Protein AF-A0A4Q3F122-F1 (afdb_monomer)

Sequence (367 aa):
MQFKNLLKSFLFAVFYFLLAPAWAQNKVITGKVTDSKDGSPLPGVSVLIKGSATGTNTNAAGSYSISVPAATTTLTFTFIGYDRQDIDITGKTTVNVGLTANSTTLNEVQVVCTVVSTDKQYDPDIVAMIGTSAALAVSGIPFTGPIGAARVAYTAAEGYILNPSFAQLATSELDMVVAGTKDAVLMVESEAKELPEDTMLGAVLYAHQEMQAVVQAVAELARDAGKPRWEWSAPAENIALKDALVKGFADSISMAYRITDKAKRYDRLGELRGEAVAELATETSGFSADDVKAAFGTLEYRLVRANIVAGQPRIDGRDNKTVRPIQVEVGVLGKAHGSALFTRGETQALVVATLGNARDAQIIDFL

pLDDT: mean 90.27, std 12.26, range [41.66, 98.88]

Foldseek 3Di:
DPPVVVVVVVVVVVVVVVPPPPPQPWAKAKEAEAAQPPRQGDWFKWKAQVPDPATDTAHPRRIDMHIGGLPGQWIWTDDPQWDIDIDGQVVHRYDYYHTYGHQPDDDDDDDDDDCPDDPLFADCVQVSLLVRLLCVLQAQEPDPANKHKWWWFADPVPGIDIRGTPVRNVPTQKTKMWMDGLVDTDDIDMDGNPDDPVSVVVNRVVGSVVRVVSRVVSNVSSVVRHDHHDPHDDDDPPVVLLVVCCVPPLVVLLVLLLPQDPVSSVVSLVVSLVVQLVVQCDPVNVDHSVNSNVSSVVSNVVSQVVCLVVQHAHSNRHHPPDWADWDKDWPPDVPAPIWIWIDGPPDIDIDTDHDDPPVPDDDDDDD

Mean predicted aligned error: 13.68 Å

Nearest PDB structures (foldseek):
  3gcm-assembly1_A  TM=9.239E-01  e=3.976E-27  Escherichia coli O139:H28 str. E24377A
  4nbq-assembly1_B  TM=9.119E-01  e=1.636E-25  Coxiella burnetii RSA 493
  3h1c-assembly1_C  TM=9.207E-01  e=1.636E-25  Escherichia coli
  3cdi-assembly1_A  TM=8.628E-01  e=1.636E-25  Escherichia coli
  7ogk-assembly1_B  TM=9.133E-01  e=1.680E-23  Escherichia coli K-12

Radius of gyration: 33.41 Å; Cα contacts (8 Å, |Δi|>4): 535; chains: 1; bounding box: 103×65×82 Å

Solvent-accessible surface area (backbone atoms only — not comparable to full-atom values): 21214 Å² total; per-residue (Å²): 129,68,68,69,55,53,55,50,52,49,52,51,53,54,57,57,65,73,59,65,77,76,76,72,56,64,42,63,40,33,34,41,33,21,38,59,87,80,63,48,56,38,52,62,32,37,40,25,39,66,96,51,92,57,63,40,54,19,38,87,74,3,38,38,67,44,80,38,53,61,85,59,42,43,38,32,38,42,41,95,58,33,48,73,44,78,43,81,40,69,97,50,51,69,55,72,43,62,42,46,76,39,72,84,65,83,77,87,82,86,86,87,84,78,89,87,76,80,89,73,45,58,75,62,63,49,57,48,49,38,50,48,27,38,52,50,51,27,60,14,57,99,66,95,62,43,38,20,43,29,36,35,26,28,39,96,88,76,42,77,37,76,63,51,35,58,75,54,46,75,72,33,46,26,48,32,43,35,31,21,45,91,89,44,82,75,49,77,50,73,51,63,73,82,67,55,68,70,59,53,52,48,49,53,51,49,32,58,58,62,18,41,63,48,25,50,52,39,49,52,47,25,73,78,68,35,45,75,66,60,96,75,67,82,81,78,80,59,58,69,60,51,51,51,46,49,74,75,38,45,67,61,53,58,55,37,47,64,42,55,54,65,68,64,25,50,53,50,51,48,50,52,51,50,51,49,27,69,72,48,38,32,87,87,71,68,41,50,54,64,59,46,52,53,51,48,53,52,48,53,53,51,52,56,50,51,37,50,75,72,69,43,62,40,52,71,63,40,61,99,80,63,77,63,63,73,48,81,46,68,63,80,44,95,82,54,80,37,29,34,42,43,31,49,57,95,47,71,46,83,47,73,46,78,88,71,58,85,88,65,57,84,85,76,91,75,127

Secondary structure (DSSP, 8-state):
--HHHHHHHHHHHHHHHT-------EEEEEEEEEETTT--B-TT-EEEETTSS-EEE--TTSEEEEEEETT--EEEEE-TTB--EEEE-TT-SB--EEEPB---SPPP-----------SSS-SHHHHHHHHHHHHHHH-SS-----EEEEEEEETTTEEEES--HHHHHT-SEEEEEEE-SS-EEEEEEEESS--HHHHHHHHHHHHHHTHHHHHHHHHHHHHHPPPPP---PPPP-HHHHHHHHHHHHHHHHHHTT--SHHHHHHHHHHHHHHHHHHHS-TTT---HHHHHHHHHHHHHHHHHHHHHTTPPPTTS--SSPPPPEEEEE--STTSSEEEEEEETTEEEEEEE----GGGS------

Structure (mmCIF, N/CA/C/O backbone):
data_AF-A0A4Q3F122-F1
#
_entry.id   AF-A0A4Q3F122-F1
#
loop_
_atom_site.group_PDB
_atom_site.id
_atom_site.type_symbol
_atom_site.label_atom_id
_atom_site.label_alt_id
_atom_site.label_comp_id
_atom_site.label_asym_id
_atom_site.label_entity_id
_atom_site.label_seq_id
_atom_site.pdbx_PDB_ins_code
_atom_site.Cartn_x
_atom_site.Cartn_y
_atom_site.Cartn_z
_atom_site.occupancy
_atom_site.B_iso_or_equiv
_atom_site.auth_seq_id
_atom_site.auth_comp_id
_atom_site.auth_asym_id
_atom_site.auth_atom_id
_atom_site.pdbx_PDB_model_num
ATOM 1 N N . MET A 1 1 ? 76.704 39.357 -30.225 1.00 55.28 1 MET A N 1
ATOM 2 C CA . MET A 1 1 ? 75.369 39.232 -29.588 1.00 55.28 1 MET A CA 1
ATOM 3 C C . MET A 1 1 ? 74.202 39.179 -30.592 1.00 55.28 1 MET A C 1
ATOM 5 O O . MET A 1 1 ? 73.142 38.706 -30.217 1.00 55.28 1 MET A O 1
ATOM 9 N N . GLN A 1 2 ? 74.376 39.566 -31.867 1.00 56.50 2 GLN A N 1
ATOM 10 C CA . GLN A 1 2 ? 73.267 39.641 -32.840 1.00 56.50 2 GLN A CA 1
ATOM 11 C C . GLN A 1 2 ? 72.902 38.327 -33.571 1.00 56.50 2 GLN A C 1
ATOM 13 O O . GLN A 1 2 ? 71.753 38.156 -33.960 1.00 56.50 2 GLN A O 1
ATOM 18 N N . PHE A 1 3 ? 73.808 37.348 -33.686 1.00 55.12 3 PHE A N 1
ATOM 19 C CA . PHE A 1 3 ? 73.535 36.113 -34.451 1.00 55.12 3 PHE A CA 1
ATOM 20 C C . PHE A 1 3 ? 72.628 35.096 -33.724 1.00 55.12 3 PHE A C 1
ATOM 22 O O . PHE A 1 3 ? 71.843 34.391 -34.353 1.00 55.12 3 PHE A O 1
ATOM 29 N N . LYS A 1 4 ? 72.671 35.048 -32.382 1.00 55.25 4 LYS A N 1
ATOM 30 C CA . LYS A 1 4 ? 71.819 34.146 -31.577 1.00 55.25 4 LYS A CA 1
ATOM 31 C C . LYS A 1 4 ? 70.344 34.570 -31.558 1.00 55.25 4 LYS A C 1
ATOM 33 O O . LYS A 1 4 ? 69.477 33.715 -31.407 1.00 55.25 4 LYS A O 1
ATOM 38 N N . ASN A 1 5 ? 70.061 35.860 -31.739 1.00 54.94 5 ASN A N 1
ATOM 39 C CA . ASN A 1 5 ? 68.689 36.372 -31.788 1.00 54.94 5 ASN A CA 1
ATOM 40 C C . ASN A 1 5 ? 68.060 36.168 -33.173 1.00 54.94 5 ASN A C 1
ATOM 42 O O . ASN A 1 5 ? 66.869 35.892 -33.257 1.00 54.94 5 ASN A O 1
ATOM 46 N N . LEU A 1 6 ? 68.866 36.193 -34.241 1.00 60.34 6 LEU A N 1
ATOM 47 C CA . LEU A 1 6 ? 68.393 35.924 -35.599 1.00 60.34 6 LEU A CA 1
ATOM 48 C C . LEU A 1 6 ? 67.986 34.452 -35.783 1.00 60.34 6 LEU A C 1
ATOM 50 O O . LEU A 1 6 ? 66.933 34.176 -36.346 1.00 60.34 6 LEU A O 1
ATOM 54 N N . LEU A 1 7 ? 68.753 33.511 -35.218 1.00 62.75 7 LEU A N 1
ATOM 55 C CA . LEU A 1 7 ? 68.420 32.081 -35.265 1.00 62.75 7 LEU A CA 1
ATOM 56 C C . LEU A 1 7 ? 67.180 31.739 -34.419 1.00 62.75 7 LEU A C 1
ATOM 58 O O . LEU A 1 7 ? 66.385 30.894 -34.817 1.00 62.75 7 LEU A O 1
ATOM 62 N N . LYS A 1 8 ? 66.968 32.429 -33.287 1.00 56.12 8 LYS A N 1
ATOM 63 C CA . LYS A 1 8 ? 65.748 32.280 -32.476 1.00 56.12 8 LYS A CA 1
ATOM 64 C C . LYS A 1 8 ? 64.515 32.854 -33.174 1.00 56.12 8 LYS A C 1
ATOM 66 O O . LYS A 1 8 ? 63.493 32.183 -33.169 1.00 56.12 8 LYS A O 1
ATOM 71 N N . SER A 1 9 ? 64.607 34.018 -33.824 1.00 58.66 9 SER A N 1
ATOM 72 C CA . SER A 1 9 ? 63.497 34.552 -34.632 1.00 58.66 9 SER A CA 1
ATOM 73 C C . SER A 1 9 ? 63.208 33.702 -35.871 1.00 58.66 9 SER A C 1
ATOM 75 O O . SER A 1 9 ? 62.048 33.564 -36.243 1.00 58.66 9 SER A O 1
ATOM 77 N N . PHE A 1 10 ? 64.226 33.080 -36.475 1.00 63.88 10 PHE A N 1
ATOM 78 C CA . PHE A 1 10 ? 64.036 32.172 -37.609 1.00 63.88 10 PHE A CA 1
ATOM 79 C C . PHE A 1 10 ? 63.395 30.843 -37.179 1.00 63.88 10 PHE A C 1
ATOM 81 O O . PHE A 1 10 ? 62.447 30.398 -37.815 1.00 63.88 10 PHE A O 1
ATOM 88 N N . LEU A 1 11 ? 63.816 30.248 -36.052 1.00 58.81 11 LEU A N 1
ATOM 89 C CA . LEU A 1 11 ? 63.141 29.066 -35.498 1.00 58.81 11 LEU A CA 1
ATOM 90 C C . LEU A 1 11 ? 61.719 29.373 -35.006 1.00 58.81 11 LEU A C 1
ATOM 92 O O . LEU A 1 11 ? 60.845 28.529 -35.161 1.00 58.81 11 LEU A O 1
ATOM 96 N N . PHE A 1 12 ? 61.457 30.566 -34.461 1.00 57.53 12 PHE A N 1
ATOM 97 C CA . PHE A 1 12 ? 60.109 30.960 -34.036 1.00 57.53 12 PHE A CA 1
ATOM 98 C C . PHE A 1 12 ? 59.183 31.208 -35.236 1.00 57.53 12 PHE A C 1
ATOM 100 O O . PHE A 1 12 ? 58.029 30.798 -35.205 1.00 57.53 12 PHE A O 1
ATOM 107 N N . ALA A 1 13 ? 59.695 31.796 -36.324 1.00 56.62 13 ALA A N 1
ATOM 108 C CA . ALA A 1 13 ? 58.948 31.974 -37.569 1.00 56.62 13 ALA A CA 1
ATOM 109 C C . ALA A 1 13 ? 58.671 30.639 -38.286 1.00 56.62 13 ALA A C 1
ATOM 111 O O . ALA A 1 13 ? 57.571 30.440 -38.793 1.00 56.62 13 ALA A O 1
ATOM 112 N N . VAL A 1 14 ? 59.620 29.693 -38.271 1.00 56.59 14 VAL A N 1
ATOM 113 C CA . VAL A 1 14 ? 59.429 28.339 -38.826 1.00 56.59 14 VAL A CA 1
ATOM 114 C C . VAL A 1 14 ? 58.466 27.506 -37.967 1.00 56.59 14 VAL A C 1
ATOM 116 O O . VAL A 1 14 ? 57.656 26.763 -38.514 1.00 56.59 14 VAL A O 1
ATOM 119 N N . PHE A 1 15 ? 58.467 27.678 -36.639 1.00 50.81 15 PHE A N 1
ATOM 120 C CA . PHE A 1 15 ? 57.496 27.028 -35.748 1.00 50.81 15 PHE A CA 1
ATOM 121 C C . PHE A 1 15 ? 56.079 27.615 -35.893 1.00 50.81 15 PHE A C 1
ATOM 123 O O . PHE A 1 15 ? 55.100 26.881 -35.793 1.00 50.81 15 PHE A O 1
ATOM 130 N N . TYR A 1 16 ? 55.955 28.911 -36.206 1.00 48.53 16 TYR A N 1
ATOM 131 C CA . TYR A 1 16 ? 54.663 29.549 -36.493 1.00 48.53 16 TYR A CA 1
ATOM 132 C C . TYR A 1 16 ? 54.104 29.164 -37.875 1.00 48.53 16 TYR A C 1
ATOM 134 O O . TYR A 1 16 ? 52.891 29.091 -38.046 1.00 48.53 16 TYR A O 1
ATOM 142 N N . PHE A 1 17 ? 54.967 28.857 -38.853 1.00 48.25 17 PHE A N 1
ATOM 143 C CA . PHE A 1 17 ? 54.547 28.418 -40.193 1.00 48.25 17 PHE A CA 1
ATOM 144 C C . PHE A 1 17 ? 54.195 26.921 -40.286 1.00 48.25 17 PHE A C 1
ATOM 146 O O . PHE A 1 17 ? 53.544 26.507 -41.241 1.00 48.25 17 PHE A O 1
ATOM 153 N N . LEU A 1 18 ? 54.575 26.111 -39.289 1.00 41.66 18 LEU A N 1
ATOM 154 C CA . LEU A 1 18 ? 54.170 24.701 -39.159 1.00 41.66 18 LEU A CA 1
ATOM 155 C C . LEU A 1 18 ? 52.832 24.513 -38.419 1.00 41.66 18 LEU A C 1
ATOM 157 O O . LEU A 1 18 ? 52.328 23.396 -38.340 1.00 41.66 18 LEU A O 1
ATOM 161 N N . LEU A 1 19 ? 52.232 25.601 -37.926 1.00 43.94 19 LEU A N 1
ATOM 162 C CA . LEU A 1 19 ? 50.901 25.644 -37.313 1.00 43.94 19 LEU A CA 1
ATOM 163 C C . LEU A 1 19 ? 49.905 26.370 -38.225 1.00 43.94 19 LEU A C 1
ATOM 165 O O . LEU A 1 19 ? 49.120 27.203 -37.775 1.00 43.94 19 LEU A O 1
ATOM 169 N N . ALA A 1 20 ? 4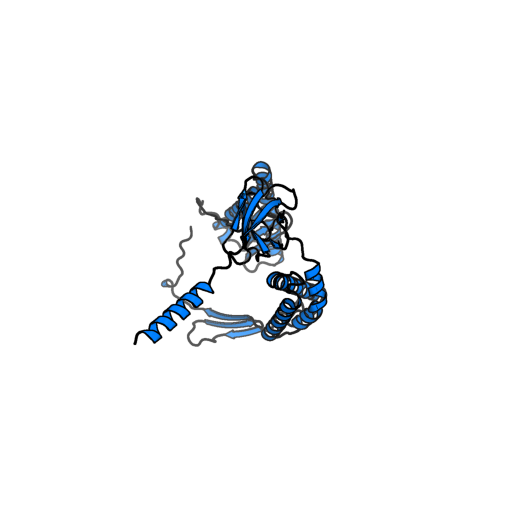9.914 26.055 -39.522 1.00 46.72 20 ALA A N 1
ATOM 170 C CA . ALA A 1 20 ? 48.744 26.349 -40.337 1.00 46.72 20 ALA A CA 1
ATOM 171 C C . ALA A 1 20 ? 47.559 25.599 -39.701 1.00 46.72 20 ALA A C 1
ATOM 173 O O . ALA A 1 20 ? 47.633 24.370 -39.590 1.00 46.72 20 ALA A O 1
ATOM 174 N N . PRO A 1 21 ? 46.488 26.280 -39.247 1.00 52.19 21 PRO A N 1
ATOM 175 C CA . PRO A 1 21 ? 45.287 25.575 -38.844 1.00 52.19 21 PRO A CA 1
ATOM 176 C C . PRO A 1 21 ? 44.852 24.784 -40.071 1.00 52.19 21 PRO A C 1
ATOM 178 O O . PRO A 1 21 ? 44.573 25.366 -41.121 1.00 52.19 21 PRO A O 1
ATOM 181 N N . ALA A 1 22 ? 44.869 23.454 -39.969 1.00 47.88 22 ALA A N 1
ATOM 182 C CA . ALA A 1 22 ? 44.203 22.618 -40.944 1.00 47.88 22 ALA A CA 1
ATOM 183 C C . ALA A 1 22 ? 42.782 23.167 -41.028 1.00 47.88 22 ALA A C 1
ATOM 185 O O . ALA A 1 22 ? 42.057 23.162 -40.031 1.00 47.88 22 ALA A O 1
ATOM 186 N N . TRP A 1 23 ? 42.422 23.739 -42.175 1.00 48.94 23 TRP A N 1
ATOM 187 C CA . TRP A 1 23 ? 41.052 24.143 -42.423 1.00 48.94 23 TRP A CA 1
ATOM 188 C C . TRP A 1 23 ? 40.255 22.854 -42.304 1.00 48.94 23 TRP A C 1
ATOM 190 O O . TRP A 1 23 ? 40.342 21.988 -43.174 1.00 48.94 23 TRP A O 1
ATOM 200 N N . ALA A 1 24 ? 39.573 22.671 -41.174 1.00 54.44 24 ALA A N 1
ATOM 201 C CA . ALA A 1 24 ? 38.664 21.562 -41.008 1.00 54.44 24 ALA A CA 1
ATOM 202 C C . ALA A 1 24 ? 37.611 21.762 -42.092 1.00 54.44 24 ALA A C 1
ATOM 204 O O . ALA A 1 24 ? 36.806 22.691 -42.032 1.00 54.44 24 ALA A O 1
ATOM 205 N N . GLN A 1 25 ? 37.702 20.962 -43.151 1.00 73.06 25 GLN A N 1
ATOM 206 C CA . GLN A 1 25 ? 36.731 21.009 -44.220 1.00 73.06 25 GLN A CA 1
ATOM 207 C C . GLN A 1 25 ? 35.407 20.604 -43.586 1.00 73.06 25 GLN A C 1
ATOM 209 O O . GLN A 1 25 ? 35.252 19.478 -43.119 1.00 73.06 25 GLN A O 1
ATOM 214 N N . ASN A 1 26 ? 34.483 21.549 -43.472 1.00 84.75 26 ASN A N 1
ATOM 215 C CA . ASN A 1 26 ? 33.161 21.244 -42.963 1.00 84.75 26 ASN A CA 1
ATOM 216 C C . ASN A 1 26 ? 32.353 20.601 -44.089 1.00 84.75 26 ASN A C 1
ATOM 218 O O . ASN A 1 26 ? 32.428 21.021 -45.246 1.00 84.75 26 ASN A O 1
ATOM 222 N N . LYS A 1 27 ? 31.575 19.580 -43.747 1.00 89.19 27 LYS A N 1
ATOM 223 C CA . LYS A 1 27 ? 30.544 19.011 -44.611 1.00 89.19 27 LYS A CA 1
ATOM 224 C C . LYS A 1 27 ? 29.181 19.420 -44.072 1.00 89.19 27 LYS A C 1
ATOM 226 O O . LYS A 1 27 ? 28.981 19.506 -42.862 1.00 89.19 27 LYS A O 1
ATOM 231 N N . VAL A 1 28 ? 28.243 19.676 -44.975 1.00 93.81 28 VAL A N 1
ATOM 232 C CA . VAL A 1 28 ? 26.861 19.989 -44.609 1.00 93.81 28 VAL A CA 1
ATOM 233 C C . VAL A 1 28 ? 26.041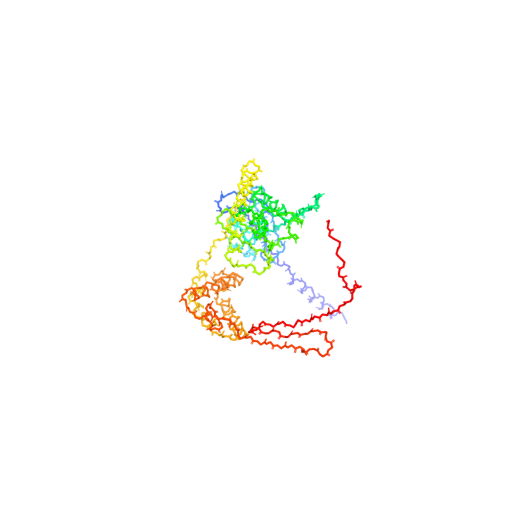 18.711 -44.699 1.00 93.81 28 VAL A C 1
ATOM 235 O O . VAL A 1 28 ? 26.072 18.031 -45.723 1.00 93.81 28 VAL A O 1
ATOM 238 N N . ILE A 1 29 ? 25.325 18.393 -43.624 1.00 95.81 29 ILE A N 1
ATOM 239 C CA . ILE A 1 29 ? 24.366 17.293 -43.563 1.00 95.81 29 ILE A CA 1
ATOM 240 C C . ILE A 1 29 ? 22.966 17.888 -43.520 1.00 95.81 29 ILE A C 1
ATOM 242 O O . ILE A 1 29 ? 22.669 18.732 -42.673 1.00 95.81 29 ILE A O 1
ATOM 246 N N . THR A 1 30 ? 22.106 17.431 -44.421 1.00 97.00 30 THR A N 1
ATOM 247 C CA . THR A 1 30 ? 20.688 17.799 -44.453 1.00 97.00 30 THR A CA 1
ATOM 248 C C . THR A 1 30 ? 19.809 16.584 -44.205 1.00 97.00 30 THR A C 1
ATOM 250 O O . THR A 1 30 ? 20.255 15.442 -44.318 1.00 97.00 30 THR A O 1
ATOM 253 N N . GLY A 1 31 ? 18.547 16.805 -43.864 1.00 96.44 31 GLY A N 1
ATOM 254 C CA . GLY A 1 31 ? 17.628 15.695 -43.669 1.00 96.44 31 GLY A CA 1
ATOM 255 C C . GLY A 1 31 ? 16.264 16.114 -43.169 1.00 96.44 31 GLY A C 1
ATOM 256 O O . GLY A 1 31 ? 16.016 17.294 -42.908 1.00 96.44 31 GLY A O 1
ATOM 257 N N . LYS A 1 32 ? 15.381 15.128 -43.038 1.00 96.88 32 LYS A N 1
ATOM 258 C CA . LYS A 1 32 ? 14.060 15.266 -42.433 1.00 96.88 32 LYS A CA 1
ATOM 259 C C . LYS A 1 32 ? 13.915 14.287 -41.273 1.00 96.88 32 LYS A C 1
ATOM 261 O O . LYS A 1 32 ? 14.288 13.123 -41.403 1.00 96.88 32 LYS A O 1
ATOM 266 N N . VAL A 1 33 ? 13.351 14.762 -40.171 1.00 96.56 33 VAL A N 1
ATOM 267 C CA . VAL A 1 33 ? 12.969 13.934 -39.031 1.00 96.56 33 VAL A CA 1
ATOM 268 C C . VAL A 1 33 ? 11.453 13.779 -39.010 1.00 96.56 33 VAL A C 1
ATOM 270 O O . VAL A 1 33 ? 10.718 14.765 -39.136 1.00 96.56 33 VAL A O 1
ATOM 273 N N . THR A 1 34 ? 10.995 12.540 -38.888 1.00 95.38 34 THR A N 1
ATOM 274 C CA . THR A 1 34 ? 9.577 12.176 -38.830 1.00 95.38 34 THR A CA 1
ATOM 275 C C . THR A 1 34 ? 9.302 11.244 -37.660 1.00 95.38 34 THR A C 1
ATOM 277 O O . THR A 1 34 ? 10.221 10.603 -37.152 1.00 95.38 34 THR A O 1
ATOM 280 N N . ASP A 1 35 ? 8.045 11.141 -37.250 1.00 90.12 35 ASP A N 1
ATOM 281 C CA . ASP A 1 35 ? 7.593 10.058 -36.380 1.00 90.12 35 ASP A CA 1
ATOM 282 C C . ASP A 1 35 ? 7.634 8.734 -37.168 1.00 90.12 35 ASP A C 1
ATOM 284 O O . ASP A 1 35 ? 7.265 8.682 -38.348 1.00 90.12 35 ASP A O 1
ATOM 288 N N . SER A 1 36 ? 8.171 7.671 -36.561 1.00 89.38 36 SER A N 1
ATOM 289 C CA . SER A 1 36 ? 8.365 6.376 -37.228 1.00 89.38 36 SER A CA 1
ATOM 290 C C . SER A 1 36 ? 7.072 5.577 -37.436 1.00 89.38 36 SER A C 1
ATOM 292 O O . SER A 1 36 ? 7.053 4.670 -38.270 1.00 89.38 36 SER A O 1
ATOM 294 N N . LYS A 1 37 ? 5.995 5.908 -36.716 1.00 77.94 37 LYS A N 1
ATOM 295 C CA . LYS A 1 37 ? 4.690 5.239 -36.754 1.00 77.94 37 LYS A CA 1
ATOM 296 C C . LYS A 1 37 ? 3.765 5.846 -37.804 1.00 77.94 37 LYS A C 1
ATOM 298 O O . LYS A 1 37 ? 3.133 5.093 -38.542 1.00 77.94 37 LYS A O 1
ATOM 303 N N . ASP A 1 38 ? 3.661 7.171 -37.867 1.00 80.88 38 ASP A N 1
ATOM 304 C CA . ASP A 1 38 ? 2.705 7.852 -38.757 1.00 80.88 38 ASP A CA 1
ATOM 305 C C . ASP A 1 38 ? 3.355 8.670 -39.889 1.00 80.88 38 ASP A C 1
ATOM 307 O O . ASP A 1 38 ? 2.667 9.116 -40.811 1.00 80.88 38 ASP A O 1
ATOM 311 N N . GLY A 1 39 ? 4.683 8.829 -39.872 1.00 86.62 39 GLY A N 1
ATOM 312 C CA . GLY A 1 39 ? 5.432 9.557 -40.898 1.00 86.62 39 GLY A CA 1
ATOM 313 C C . GLY A 1 39 ? 5.248 11.077 -40.859 1.00 86.62 39 GLY A C 1
ATOM 314 O O . GLY A 1 39 ? 5.723 11.776 -41.766 1.00 86.62 39 GLY A O 1
ATOM 315 N N . SER A 1 40 ? 4.576 11.611 -39.837 1.00 90.38 40 SER A N 1
ATOM 316 C CA . SER A 1 40 ? 4.386 13.047 -39.657 1.00 90.38 40 SER A CA 1
ATOM 317 C C . SER A 1 40 ? 5.728 13.758 -39.411 1.00 90.38 40 SER A C 1
ATOM 319 O O . SER A 1 40 ? 6.651 13.184 -38.828 1.00 90.38 40 SER A O 1
ATOM 321 N N . PRO A 1 41 ? 5.915 14.997 -39.910 1.00 94.12 41 PRO A N 1
ATOM 322 C CA . PRO A 1 41 ? 7.140 15.755 -39.669 1.00 94.12 41 PRO A CA 1
ATOM 323 C C . PRO A 1 41 ? 7.259 16.165 -38.198 1.00 94.12 41 PRO A C 1
ATOM 325 O O . PRO A 1 41 ? 6.299 16.674 -37.626 1.00 94.12 41 PRO A O 1
ATOM 328 N N . LEU A 1 42 ? 8.458 16.032 -37.622 1.00 90.81 42 LEU A N 1
ATOM 329 C CA . LEU A 1 42 ? 8.731 16.423 -36.237 1.00 90.81 42 LEU A CA 1
ATOM 330 C C . LEU A 1 42 ? 9.488 17.760 -36.171 1.00 90.81 42 LEU A C 1
ATOM 332 O O . LEU A 1 42 ? 10.698 17.792 -36.432 1.00 90.81 42 LEU A O 1
ATOM 336 N N . PRO A 1 43 ? 8.811 18.879 -35.846 1.00 93.62 43 PRO A N 1
ATOM 337 C CA . PRO A 1 43 ? 9.460 20.169 -35.641 1.00 93.62 43 PRO A CA 1
ATOM 338 C C . PRO A 1 43 ? 10.117 20.277 -34.259 1.00 93.62 43 PRO A C 1
ATOM 340 O O . PRO A 1 43 ? 9.574 19.804 -33.266 1.00 93.62 43 PRO A O 1
ATOM 343 N N . GLY A 1 44 ? 11.263 20.959 -34.176 1.00 91.12 44 GLY A N 1
ATOM 344 C CA . GLY A 1 44 ? 11.961 21.205 -32.909 1.00 91.12 44 GLY A CA 1
ATOM 345 C C . GLY A 1 44 ? 12.823 20.049 -32.386 1.00 91.12 44 GLY A C 1
ATOM 346 O O . GLY A 1 44 ? 13.289 20.115 -31.251 1.00 91.12 44 GLY A O 1
ATOM 347 N N . VAL A 1 45 ? 13.078 19.014 -33.191 1.00 92.75 45 VAL A N 1
ATOM 348 C CA . VAL A 1 45 ? 14.034 17.943 -32.866 1.00 92.75 45 VAL A CA 1
ATOM 349 C C . VAL A 1 45 ? 15.437 18.534 -32.797 1.00 92.75 45 VAL A C 1
ATOM 351 O O . VAL A 1 45 ? 15.873 19.192 -33.743 1.00 92.75 45 VAL A O 1
ATOM 354 N N . SER A 1 46 ? 16.155 18.263 -31.708 1.00 94.38 46 SER A N 1
ATOM 355 C CA . SER A 1 46 ? 17.545 18.679 -31.538 1.00 94.38 46 SER A CA 1
ATOM 356 C C . SER A 1 46 ? 18.484 17.712 -32.249 1.00 94.38 46 SER A C 1
ATOM 358 O O . SER A 1 46 ? 18.476 16.513 -31.965 1.00 94.38 46 SER A O 1
ATOM 360 N N . VAL A 1 47 ? 19.294 18.234 -33.172 1.00 96.44 47 VAL A N 1
ATOM 361 C CA . VAL A 1 47 ? 20.275 17.484 -33.964 1.00 96.44 47 VAL A CA 1
ATOM 362 C C . VAL A 1 47 ? 21.670 17.974 -33.597 1.00 96.44 47 VAL A C 1
ATOM 364 O O . VAL A 1 47 ? 22.073 19.073 -33.984 1.00 96.44 47 VAL A O 1
ATOM 367 N N . LEU A 1 48 ? 22.410 17.168 -32.843 1.00 93.62 48 LEU A N 1
ATOM 368 C CA . LEU A 1 48 ? 23.720 17.525 -32.298 1.00 93.62 48 LEU A CA 1
ATOM 369 C C . LEU A 1 48 ? 24.825 16.646 -32.883 1.00 93.62 48 LEU A C 1
ATOM 371 O O . LEU A 1 48 ? 24.605 15.483 -33.219 1.00 93.62 48 LEU A O 1
ATOM 375 N N . ILE A 1 49 ? 26.048 17.168 -32.936 1.00 92.38 49 ILE A N 1
ATOM 376 C CA . ILE A 1 49 ? 27.237 16.325 -33.103 1.00 92.38 49 ILE A CA 1
ATOM 377 C C . ILE A 1 49 ? 27.411 15.500 -31.821 1.00 92.38 49 ILE A C 1
ATOM 379 O O . ILE A 1 49 ? 27.436 16.065 -30.725 1.00 92.38 49 ILE A O 1
ATOM 383 N N . LYS A 1 50 ? 27.556 14.173 -31.935 1.00 87.50 50 LYS A N 1
ATOM 384 C CA . LYS A 1 50 ? 27.703 13.300 -30.760 1.00 87.50 50 LYS A CA 1
ATOM 385 C C . LYS A 1 50 ? 28.888 13.752 -29.890 1.00 87.50 50 LYS A C 1
ATOM 387 O O . LYS A 1 50 ? 30.019 13.819 -30.364 1.00 87.50 50 LYS A O 1
ATOM 392 N N . GLY A 1 51 ? 28.615 14.067 -28.621 1.00 76.75 51 GLY A N 1
ATOM 393 C CA . GLY A 1 51 ? 29.618 14.538 -27.653 1.00 76.75 51 GLY A CA 1
ATOM 394 C C . GLY A 1 51 ? 29.946 16.038 -27.709 1.00 76.75 51 GLY A C 1
ATOM 395 O O . GLY A 1 51 ? 30.874 16.469 -27.031 1.00 76.75 51 GLY A O 1
ATOM 396 N N . SER A 1 52 ? 29.207 16.840 -28.483 1.00 82.56 52 SER A N 1
ATOM 397 C CA . SER A 1 52 ? 29.379 18.296 -28.583 1.00 82.56 52 SER A CA 1
ATOM 398 C C . SER A 1 52 ? 28.062 19.041 -28.338 1.00 82.56 52 SER A C 1
ATOM 400 O O . SER A 1 52 ? 26.979 18.501 -28.541 1.00 82.56 52 SER A O 1
ATOM 402 N N . ALA A 1 53 ? 28.160 20.309 -27.930 1.00 78.44 53 ALA A N 1
ATOM 403 C CA . ALA A 1 53 ? 27.024 21.231 -27.845 1.00 78.44 53 ALA A CA 1
ATOM 404 C C . ALA A 1 53 ? 26.670 21.876 -29.202 1.00 78.44 53 ALA A C 1
ATOM 406 O O . ALA A 1 53 ? 25.684 22.601 -29.311 1.00 78.44 53 ALA A O 1
ATOM 407 N N . THR A 1 54 ? 27.478 21.651 -30.244 1.00 84.56 54 THR A N 1
ATOM 408 C CA . THR A 1 54 ? 27.218 22.169 -31.592 1.00 84.56 54 THR A CA 1
ATOM 409 C C . THR A 1 54 ? 26.099 21.378 -32.265 1.00 84.56 54 THR A C 1
ATOM 411 O O . THR A 1 54 ? 26.204 20.160 -32.432 1.00 84.56 54 THR A O 1
ATOM 414 N N . GLY A 1 55 ? 25.054 22.080 -32.703 1.00 92.06 55 GLY A N 1
ATOM 415 C CA . GLY A 1 55 ? 23.889 21.466 -33.325 1.00 92.06 55 GLY A CA 1
ATOM 416 C C . GLY A 1 55 ? 22.932 22.444 -33.992 1.00 92.06 55 GLY A C 1
ATOM 417 O O . GLY A 1 55 ? 23.202 23.640 -34.091 1.00 92.06 55 GLY A O 1
ATOM 418 N N . THR A 1 56 ? 21.809 21.911 -34.460 1.00 96.38 56 THR A N 1
ATOM 419 C CA . THR A 1 56 ? 20.691 22.647 -35.064 1.00 96.38 56 THR A CA 1
ATOM 420 C C . THR A 1 56 ? 19.367 22.029 -34.613 1.00 96.38 56 THR A C 1
ATOM 422 O O . THR A 1 56 ? 19.364 20.954 -34.015 1.00 96.38 56 THR A O 1
ATOM 425 N N . ASN A 1 57 ? 18.245 22.670 -34.942 1.00 95.19 57 ASN A N 1
ATOM 426 C CA . ASN A 1 57 ? 16.909 22.127 -34.701 1.00 95.19 57 ASN A CA 1
ATOM 427 C C . ASN A 1 57 ? 16.137 21.959 -36.016 1.00 95.19 57 ASN A C 1
ATOM 429 O O . ASN A 1 57 ? 16.355 22.708 -36.972 1.00 95.19 57 ASN A O 1
ATOM 433 N N . THR A 1 58 ? 15.214 20.999 -36.065 1.00 96.75 58 THR A N 1
ATOM 434 C CA . THR A 1 58 ? 14.307 20.849 -37.212 1.00 96.75 58 THR A CA 1
ATOM 435 C C . THR A 1 58 ? 13.266 21.974 -37.273 1.00 96.75 58 THR A C 1
ATOM 437 O O . THR A 1 58 ? 12.788 22.468 -36.251 1.00 96.75 58 THR A O 1
ATOM 440 N N . ASN A 1 59 ? 12.892 22.380 -38.488 1.00 94.44 59 ASN A N 1
ATOM 441 C CA . ASN A 1 59 ? 11.856 23.387 -38.745 1.00 94.44 59 ASN A CA 1
ATOM 442 C C . ASN A 1 59 ? 10.429 22.791 -38.730 1.00 94.44 59 ASN A C 1
ATOM 444 O O . ASN A 1 59 ? 10.251 21.600 -38.497 1.00 94.44 59 ASN A O 1
ATOM 448 N N . ALA A 1 60 ? 9.409 23.602 -39.047 1.00 88.31 60 ALA A N 1
ATOM 449 C CA . ALA A 1 60 ? 7.996 23.188 -39.107 1.00 88.31 60 ALA A CA 1
ATOM 450 C C . ALA A 1 60 ? 7.710 21.989 -40.039 1.00 88.31 60 ALA A C 1
ATOM 452 O O . ALA A 1 60 ? 6.749 21.257 -39.830 1.00 88.31 60 ALA A O 1
ATOM 453 N N . ALA A 1 61 ? 8.545 21.770 -41.058 1.00 91.25 61 ALA A N 1
ATOM 454 C CA . ALA A 1 61 ? 8.439 20.638 -41.976 1.00 91.25 61 ALA A CA 1
ATOM 455 C C . ALA A 1 61 ? 9.286 19.428 -41.532 1.00 91.25 61 ALA A C 1
ATOM 457 O O . ALA A 1 61 ? 9.426 18.474 -42.294 1.00 91.25 61 ALA A O 1
ATOM 458 N N . GLY A 1 62 ? 9.877 19.456 -40.334 1.00 93.62 62 GLY A N 1
ATOM 459 C CA . GLY A 1 62 ? 10.787 18.427 -39.828 1.00 93.62 62 GLY A CA 1
ATOM 460 C C . GLY A 1 62 ? 12.170 18.445 -40.484 1.00 93.62 62 GLY A C 1
ATOM 461 O O . GLY A 1 62 ? 12.962 17.536 -40.261 1.00 93.62 62 GLY A O 1
ATOM 462 N N . SER A 1 63 ? 12.490 19.445 -41.309 1.00 97.25 63 SER A N 1
ATOM 463 C CA . SER A 1 63 ? 13.768 19.514 -42.026 1.00 97.25 63 SER A CA 1
ATOM 464 C C . SER A 1 63 ? 14.860 20.175 -41.188 1.00 97.25 63 SER A C 1
ATOM 466 O O . SER A 1 63 ? 14.595 21.156 -40.494 1.00 97.25 63 SER A O 1
ATOM 468 N N . TYR A 1 64 ? 16.096 19.688 -41.307 1.00 97.12 64 TYR A N 1
ATOM 469 C CA . TYR A 1 64 ? 17.280 20.275 -40.678 1.00 97.12 64 TYR A CA 1
ATOM 470 C C . TYR A 1 64 ? 18.449 20.418 -41.665 1.00 97.12 64 TYR A C 1
ATOM 472 O O . TYR A 1 64 ? 18.524 19.736 -42.691 1.00 97.12 64 TYR A O 1
ATOM 480 N N . SER A 1 65 ? 19.377 21.315 -41.329 1.00 96.56 65 SER A N 1
ATOM 481 C CA . SER A 1 65 ? 20.667 21.481 -42.001 1.00 96.56 65 SER A CA 1
ATOM 482 C C . SER A 1 65 ? 21.723 21.832 -40.959 1.00 96.56 65 SER A C 1
ATOM 484 O O . SER A 1 65 ? 21.540 22.774 -40.184 1.00 96.56 65 SER A O 1
ATOM 486 N N . ILE A 1 66 ? 22.803 21.055 -40.910 1.00 94.56 66 ILE A N 1
ATOM 487 C CA . ILE A 1 66 ? 23.894 21.221 -39.949 1.00 94.56 66 ILE A CA 1
ATOM 488 C C . ILE A 1 66 ? 25.245 21.144 -40.659 1.00 94.56 66 ILE A C 1
ATOM 490 O O . ILE A 1 66 ? 25.500 20.240 -41.453 1.00 94.56 66 ILE A O 1
ATOM 494 N N . SER A 1 67 ? 26.121 22.102 -40.361 1.00 93.62 67 SER A N 1
ATOM 495 C CA . SER A 1 67 ? 27.516 22.094 -40.801 1.00 93.62 67 SER A CA 1
ATOM 496 C C . SER A 1 67 ? 28.367 21.422 -39.729 1.00 93.62 67 SER A C 1
ATOM 498 O O . SER A 1 67 ? 28.377 21.868 -38.582 1.00 93.62 67 SER A O 1
ATOM 500 N N . VAL A 1 68 ? 29.047 20.336 -40.088 1.00 91.50 68 VAL A N 1
ATOM 501 C CA . VAL A 1 68 ? 29.866 19.537 -39.169 1.00 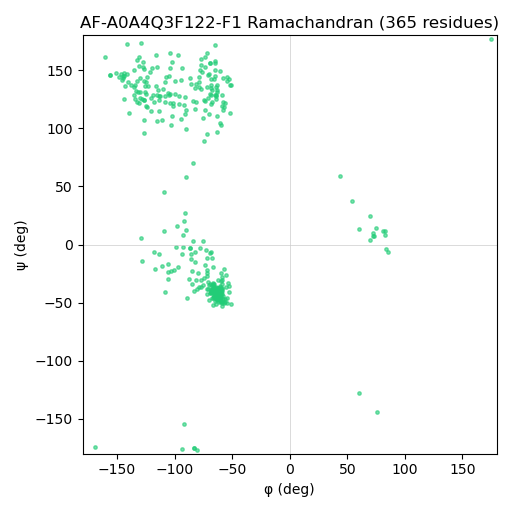91.50 68 VAL A CA 1
ATOM 502 C C . VAL A 1 68 ? 31.280 19.365 -39.725 1.00 91.50 68 VAL A C 1
ATOM 504 O O . VAL A 1 68 ? 31.446 19.332 -40.947 1.00 91.50 68 VAL A O 1
ATOM 507 N N . PRO A 1 69 ? 32.312 19.215 -38.880 1.00 91.31 69 PRO A N 1
ATOM 508 C CA . PRO A 1 69 ? 33.644 18.835 -39.344 1.00 91.31 69 PRO A CA 1
ATOM 509 C C . PRO A 1 69 ? 33.606 17.562 -40.209 1.00 91.31 69 PRO A C 1
ATOM 511 O O . PRO A 1 69 ? 32.858 16.630 -39.911 1.00 91.31 69 PRO A O 1
ATOM 514 N N . ALA A 1 70 ? 34.425 17.471 -41.266 1.00 85.62 70 ALA A N 1
ATOM 515 C CA . ALA A 1 70 ? 34.446 16.298 -42.157 1.00 85.62 70 ALA A CA 1
ATOM 516 C C . ALA A 1 70 ? 34.656 14.969 -41.410 1.00 85.62 70 ALA A C 1
ATOM 518 O O . ALA A 1 70 ? 34.083 13.951 -41.804 1.00 85.62 70 ALA A O 1
ATOM 519 N N . ALA A 1 71 ? 35.424 15.003 -40.316 1.00 86.12 71 ALA A N 1
ATOM 520 C CA . ALA A 1 71 ? 35.712 13.858 -39.457 1.00 86.12 71 ALA A CA 1
ATOM 521 C C . ALA A 1 71 ? 34.521 13.399 -38.592 1.00 86.12 71 ALA A C 1
ATOM 523 O O . ALA A 1 71 ? 34.590 12.331 -37.994 1.00 86.12 71 ALA A O 1
ATOM 524 N N . THR A 1 72 ? 33.432 14.170 -38.502 1.00 87.81 72 THR A N 1
ATOM 525 C CA . THR A 1 72 ? 32.248 13.768 -37.736 1.00 87.81 72 THR A CA 1
ATOM 526 C C . THR A 1 72 ? 31.567 12.572 -38.394 1.00 87.81 72 THR A C 1
ATOM 528 O O . THR A 1 72 ? 31.147 12.633 -39.555 1.00 87.81 72 THR A O 1
ATOM 531 N N . THR A 1 73 ? 31.423 11.496 -37.627 1.00 91.56 73 THR A N 1
ATOM 532 C CA . THR A 1 73 ? 30.793 10.243 -38.055 1.00 91.56 73 THR A CA 1
ATOM 533 C C . THR A 1 73 ? 29.381 10.077 -37.513 1.00 91.56 73 THR A C 1
ATOM 535 O O . THR A 1 73 ? 28.594 9.387 -38.139 1.00 91.56 73 THR A O 1
ATOM 538 N N . THR A 1 74 ? 28.999 10.736 -36.416 1.00 93.06 74 THR A N 1
ATOM 539 C CA . THR A 1 74 ? 27.699 10.483 -35.769 1.00 93.06 74 THR A CA 1
ATOM 540 C C . THR A 1 74 ? 26.974 11.767 -35.383 1.00 93.06 74 THR A C 1
ATOM 542 O O . THR A 1 74 ? 27.568 12.681 -34.801 1.00 93.06 74 THR A O 1
ATOM 545 N N . LEU A 1 75 ? 25.671 11.803 -35.666 1.00 95.19 75 LEU A N 1
ATOM 546 C CA . LEU A 1 75 ? 24.738 12.805 -35.153 1.00 95.19 75 LEU A CA 1
ATOM 547 C C . LEU A 1 75 ? 23.801 12.175 -34.122 1.00 95.19 75 LEU A C 1
ATOM 549 O O . LEU A 1 75 ? 23.325 11.063 -34.322 1.00 95.19 75 LEU A O 1
ATOM 553 N N . THR A 1 76 ? 23.518 12.903 -33.049 1.00 93.00 76 THR A N 1
ATOM 554 C CA . THR A 1 76 ? 22.516 12.552 -32.042 1.00 93.00 76 THR A CA 1
ATOM 555 C C . THR A 1 76 ? 21.238 13.343 -32.307 1.00 93.00 76 THR A C 1
ATOM 557 O O . THR A 1 76 ? 21.278 14.571 -32.386 1.00 93.00 76 THR A O 1
ATOM 560 N N . PHE A 1 77 ? 20.107 12.648 -32.354 1.00 95.06 77 PHE A N 1
ATOM 561 C CA . PHE A 1 77 ? 18.767 13.211 -32.467 1.00 95.06 77 PHE A CA 1
ATOM 562 C C . PHE A 1 77 ? 18.041 13.041 -31.134 1.00 95.06 77 PHE A C 1
ATOM 564 O O . PHE A 1 77 ? 17.923 11.924 -30.630 1.00 95.06 77 PHE A O 1
ATOM 571 N N . THR A 1 78 ? 17.576 14.148 -30.554 1.00 86.19 78 THR A N 1
ATOM 572 C CA . THR A 1 78 ? 16.822 14.149 -29.292 1.00 86.19 78 THR A CA 1
ATOM 573 C C . THR A 1 78 ? 15.549 14.960 -29.450 1.00 86.19 78 THR A C 1
ATOM 575 O O . THR A 1 78 ? 15.586 16.105 -29.906 1.00 86.19 78 THR A O 1
ATOM 578 N N . PHE A 1 79 ? 14.426 14.388 -29.033 1.00 88.56 79 PHE A N 1
ATOM 579 C CA . PHE A 1 79 ? 13.149 15.079 -28.978 1.00 88.56 79 PHE A CA 1
ATOM 580 C C . PHE A 1 79 ? 12.352 14.585 -27.774 1.00 88.56 79 PHE A C 1
ATOM 582 O O . PHE A 1 79 ? 12.445 13.418 -27.397 1.00 88.56 79 PHE A O 1
ATOM 589 N N . ILE A 1 80 ? 11.618 15.488 -27.126 1.00 75.12 80 ILE A N 1
ATOM 590 C CA . ILE A 1 80 ? 10.858 15.151 -25.919 1.00 75.12 80 ILE A CA 1
ATOM 591 C C . ILE A 1 80 ? 9.783 14.122 -26.285 1.00 75.12 80 ILE A C 1
ATOM 593 O O . ILE A 1 80 ? 9.027 14.340 -27.227 1.00 75.12 80 ILE A O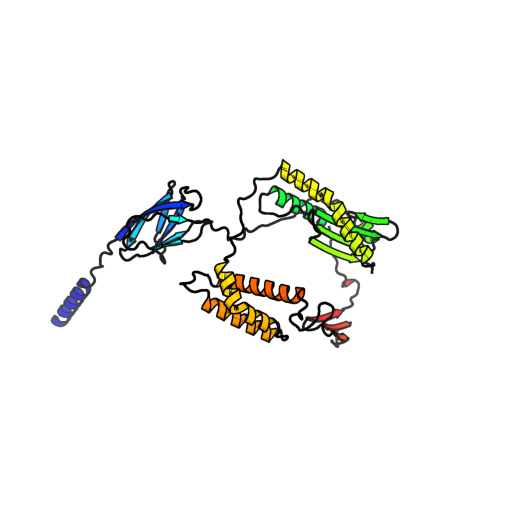 1
ATOM 597 N N . GLY A 1 81 ? 9.725 13.018 -25.536 1.00 67.56 81 GLY A N 1
ATOM 598 C CA . GLY A 1 81 ? 8.787 11.916 -25.781 1.00 67.56 81 GLY A CA 1
ATOM 599 C C . GLY A 1 81 ? 9.235 10.917 -26.852 1.00 67.56 81 GLY A C 1
ATOM 600 O O . GLY A 1 81 ? 8.424 10.103 -27.278 1.00 67.56 81 GLY A O 1
ATOM 601 N N . TYR A 1 82 ? 10.496 10.961 -27.297 1.00 83.50 82 TYR A N 1
ATOM 602 C CA . TYR A 1 82 ? 11.064 10.053 -28.300 1.00 83.50 82 TYR A CA 1
ATOM 603 C C . TYR A 1 82 ? 12.395 9.469 -27.838 1.00 83.50 82 TYR A C 1
ATOM 605 O O . TYR A 1 82 ? 13.123 10.080 -27.053 1.00 83.50 82 TYR A O 1
ATOM 613 N N . ASP A 1 83 ? 12.725 8.289 -28.354 1.00 82.00 83 ASP A N 1
ATOM 614 C CA . ASP A 1 83 ? 14.017 7.666 -28.114 1.00 82.00 83 ASP A CA 1
ATOM 615 C C . ASP A 1 83 ? 15.124 8.536 -28.692 1.00 82.00 83 ASP A C 1
ATOM 617 O O . ASP A 1 83 ? 15.076 8.977 -29.846 1.00 82.00 83 ASP A O 1
ATOM 621 N N . ARG A 1 84 ? 16.164 8.752 -27.888 1.00 87.50 84 ARG A N 1
ATOM 622 C CA . ARG A 1 84 ? 17.401 9.341 -28.384 1.00 87.50 84 ARG A CA 1
ATOM 623 C C . ARG A 1 84 ? 18.016 8.381 -29.399 1.00 87.50 84 ARG A C 1
ATOM 625 O O . ARG A 1 84 ? 18.307 7.236 -29.065 1.00 87.50 84 ARG A O 1
ATOM 632 N N . GLN A 1 85 ? 18.280 8.870 -30.606 1.00 90.00 85 GLN A N 1
ATOM 633 C CA . GLN A 1 85 ? 18.902 8.075 -31.664 1.00 90.00 85 GLN A CA 1
ATOM 634 C C . GLN A 1 85 ? 20.243 8.672 -32.082 1.00 90.00 85 GLN A C 1
ATOM 636 O O . GLN A 1 85 ? 20.341 9.853 -32.411 1.00 90.00 85 GLN A O 1
ATOM 641 N N . ASP A 1 86 ? 21.275 7.834 -32.107 1.00 93.00 86 ASP A N 1
ATOM 642 C CA . ASP A 1 86 ? 22.585 8.173 -32.652 1.00 93.00 86 ASP A CA 1
ATOM 643 C C . ASP A 1 86 ? 22.718 7.554 -34.050 1.00 93.00 86 ASP A C 1
ATOM 645 O O . ASP A 1 86 ? 22.657 6.336 -34.206 1.00 93.00 86 ASP A O 1
ATOM 649 N N . ILE A 1 87 ? 22.904 8.388 -35.074 1.00 93.00 87 ILE A N 1
ATOM 650 C CA . ILE A 1 87 ? 22.912 7.968 -36.480 1.00 93.00 87 ILE A CA 1
ATOM 651 C C . ILE A 1 87 ? 24.284 8.197 -37.107 1.00 93.00 87 ILE A C 1
ATOM 653 O O . ILE A 1 87 ? 24.826 9.306 -37.066 1.00 93.00 87 ILE A O 1
ATOM 657 N N . ASP A 1 88 ? 24.820 7.152 -37.740 1.00 92.38 88 ASP A N 1
ATOM 658 C CA . ASP A 1 88 ? 26.046 7.228 -38.532 1.00 92.38 88 ASP A CA 1
ATOM 659 C C . ASP A 1 88 ? 25.820 7.955 -39.872 1.00 92.38 88 ASP A C 1
ATOM 661 O O . ASP A 1 88 ? 24.985 7.576 -40.710 1.00 92.38 88 ASP A O 1
ATOM 665 N N . ILE A 1 89 ? 26.617 9.004 -40.068 1.00 92.94 89 ILE A N 1
ATOM 666 C CA . ILE A 1 89 ? 26.633 9.905 -41.221 1.00 92.94 89 ILE A CA 1
ATOM 667 C C . ILE A 1 89 ? 27.878 9.711 -42.103 1.00 92.94 89 ILE A C 1
ATOM 669 O O . ILE A 1 89 ? 28.164 10.542 -42.972 1.00 92.94 89 ILE A O 1
ATOM 673 N N . THR A 1 90 ? 28.656 8.648 -41.887 1.00 89.56 90 THR A N 1
ATOM 674 C CA . THR A 1 90 ? 29.856 8.354 -42.680 1.00 89.56 90 THR A CA 1
ATOM 675 C C . THR A 1 90 ? 29.504 8.211 -44.163 1.00 89.56 90 THR A C 1
ATOM 677 O O . THR A 1 90 ? 28.644 7.424 -44.548 1.00 89.56 90 THR A O 1
ATOM 680 N N . GLY A 1 91 ? 30.141 9.029 -45.008 1.00 84.88 91 GLY A N 1
ATOM 681 C CA . GLY A 1 91 ? 29.907 9.048 -46.457 1.00 84.88 91 GLY A CA 1
ATOM 682 C C . GLY A 1 91 ? 28.548 9.600 -46.914 1.00 84.88 91 GLY A C 1
ATOM 683 O O . GLY A 1 91 ? 28.274 9.579 -48.111 1.00 84.88 91 GLY A O 1
ATOM 684 N N . LYS A 1 92 ? 27.700 10.105 -46.008 1.00 88.38 92 LYS A N 1
ATOM 685 C CA . LYS A 1 92 ? 26.356 10.614 -46.333 1.00 88.38 92 LYS A CA 1
ATOM 686 C C . LYS A 1 92 ? 26.323 12.142 -46.302 1.00 88.38 92 LYS A C 1
ATOM 688 O O . LYS A 1 92 ? 26.970 12.759 -45.462 1.00 88.38 92 LYS A O 1
ATOM 693 N N . THR A 1 93 ? 25.538 12.745 -47.192 1.00 89.31 93 THR A N 1
ATOM 694 C CA . THR A 1 93 ? 25.221 14.191 -47.210 1.00 89.31 93 THR A CA 1
ATOM 695 C C . THR A 1 93 ? 23.759 14.475 -46.862 1.00 89.31 93 THR A C 1
ATOM 697 O O . THR A 1 93 ? 23.426 15.585 -46.449 1.00 89.31 93 THR A O 1
ATOM 700 N N . THR A 1 94 ? 22.894 13.461 -46.964 1.00 94.31 94 THR A N 1
ATOM 701 C CA . THR A 1 94 ? 21.482 13.532 -46.581 1.00 94.31 94 THR A CA 1
ATOM 702 C C . THR A 1 94 ? 21.102 12.331 -45.722 1.00 94.31 94 THR A C 1
ATOM 704 O O . THR A 1 94 ? 21.416 11.195 -46.080 1.00 94.31 94 THR A O 1
ATOM 707 N N . VAL A 1 95 ? 20.438 12.576 -44.590 1.00 95.50 95 VAL A N 1
ATOM 708 C CA . VAL A 1 95 ? 20.037 11.547 -43.620 1.00 95.50 95 VAL A CA 1
ATOM 709 C C . VAL A 1 95 ? 18.632 11.842 -43.103 1.00 95.50 95 VAL A C 1
ATOM 711 O O . VAL A 1 95 ? 18.413 12.823 -42.405 1.00 95.50 95 VAL A O 1
ATOM 714 N N . ASN A 1 96 ? 17.669 10.987 -43.442 1.00 95.69 96 ASN A N 1
ATOM 715 C CA . ASN A 1 96 ? 16.322 11.059 -42.877 1.00 95.69 96 ASN A CA 1
ATOM 716 C C . ASN A 1 96 ? 16.218 10.114 -41.681 1.00 95.69 96 ASN A C 1
ATOM 718 O O . ASN A 1 96 ? 16.775 9.016 -41.722 1.00 95.69 96 ASN A O 1
ATOM 722 N N . VAL A 1 97 ? 15.511 10.539 -40.636 1.00 94.62 97 VAL A N 1
ATOM 723 C CA . VAL A 1 97 ? 15.421 9.806 -39.368 1.00 94.62 97 VAL A CA 1
ATOM 724 C C . VAL A 1 97 ? 13.962 9.674 -38.956 1.00 94.62 97 VAL A C 1
ATOM 726 O O . VAL A 1 97 ? 13.250 10.671 -38.867 1.00 94.62 97 VAL A O 1
ATOM 729 N N . GLY A 1 98 ? 13.526 8.442 -38.703 1.00 93.56 98 GLY A N 1
ATOM 730 C CA . GLY A 1 98 ? 12.253 8.160 -38.049 1.00 93.56 98 GLY A CA 1
ATOM 731 C C . GLY A 1 98 ? 12.486 7.989 -36.553 1.00 93.56 98 GLY A C 1
ATOM 732 O O . GLY A 1 98 ? 13.060 6.978 -36.148 1.00 93.56 98 GLY A O 1
ATOM 733 N N . LEU A 1 99 ? 12.068 8.957 -35.738 1.00 88.25 99 LEU A N 1
ATOM 734 C CA . LEU A 1 99 ? 12.142 8.817 -34.288 1.00 88.25 99 LEU A CA 1
ATOM 735 C C . LEU A 1 99 ? 10.987 7.953 -33.796 1.00 88.25 99 LEU A C 1
ATOM 737 O O . LEU A 1 99 ? 9.840 8.134 -34.199 1.00 88.25 99 LEU A O 1
ATOM 741 N N . THR A 1 100 ? 11.303 7.028 -32.898 1.00 84.12 100 THR A N 1
ATOM 742 C CA . THR A 1 100 ? 10.310 6.199 -32.216 1.00 84.12 100 THR A CA 1
ATOM 743 C C . THR A 1 100 ? 9.898 6.895 -30.933 1.00 84.12 100 THR A C 1
ATOM 745 O O . THR A 1 100 ? 10.761 7.286 -30.146 1.00 84.12 100 THR A O 1
ATOM 748 N N . ALA A 1 101 ? 8.595 7.089 -30.738 1.00 76.94 101 ALA A N 1
ATOM 749 C CA . ALA A 1 101 ? 8.074 7.648 -29.500 1.00 76.94 101 ALA A CA 1
ATOM 750 C C . ALA A 1 101 ? 8.490 6.761 -28.313 1.00 76.94 101 ALA A C 1
ATOM 752 O O . ALA A 1 101 ? 8.282 5.548 -28.326 1.00 76.94 101 ALA A O 1
ATOM 753 N N . ASN A 1 102 ? 9.076 7.377 -27.292 1.00 67.88 102 ASN A N 1
ATOM 754 C CA . ASN A 1 102 ? 9.481 6.733 -26.056 1.00 67.88 102 ASN A CA 1
ATOM 755 C C . ASN A 1 102 ? 8.444 7.076 -24.984 1.00 67.88 102 ASN A C 1
ATOM 757 O O . ASN A 1 102 ? 8.351 8.219 -24.537 1.00 67.88 102 ASN A O 1
ATOM 761 N N . SER A 1 103 ? 7.665 6.076 -24.571 1.00 54.56 103 SER A N 1
ATOM 762 C CA . SER A 1 103 ? 6.657 6.197 -23.510 1.00 54.56 103 SER A CA 1
ATOM 763 C C . SER A 1 103 ? 7.200 5.890 -22.106 1.00 54.56 103 SER A C 1
ATOM 765 O O . SER A 1 103 ? 6.423 5.735 -21.164 1.00 54.56 103 SER A O 1
ATOM 767 N N . THR A 1 104 ? 8.522 5.803 -21.937 1.00 48.12 104 THR A N 1
ATOM 768 C CA . THR A 1 104 ? 9.174 5.305 -20.710 1.00 48.12 104 THR A CA 1
ATOM 769 C C . THR A 1 104 ? 9.514 6.405 -19.700 1.00 48.12 104 THR A C 1
ATOM 771 O O . THR A 1 104 ? 10.332 6.203 -18.806 1.00 48.12 104 THR A O 1
ATOM 774 N N . THR A 1 105 ? 8.876 7.571 -19.780 1.00 52.78 105 THR A N 1
ATOM 775 C CA . THR A 1 105 ? 8.821 8.495 -18.642 1.00 52.78 105 THR A CA 1
ATOM 776 C C . THR A 1 105 ? 7.583 8.178 -17.817 1.00 52.78 105 THR A C 1
ATOM 778 O O . THR A 1 105 ? 6.457 8.328 -18.290 1.00 52.78 105 THR A O 1
ATOM 781 N N . LEU A 1 106 ? 7.786 7.732 -16.573 1.00 63.50 106 LEU A N 1
ATOM 782 C CA . LEU A 1 106 ? 6.713 7.710 -15.583 1.00 63.50 106 LEU A CA 1
ATOM 783 C C . LEU A 1 106 ? 6.181 9.137 -15.460 1.00 63.50 106 LEU A C 1
ATOM 785 O O . LEU A 1 106 ? 6.927 10.053 -15.115 1.00 63.50 106 LEU A O 1
ATOM 789 N N . ASN A 1 107 ? 4.907 9.326 -15.784 1.00 81.00 107 ASN A N 1
ATOM 790 C CA . ASN A 1 107 ? 4.275 10.624 -15.623 1.00 81.00 107 ASN A CA 1
ATOM 791 C C . ASN A 1 107 ? 4.100 10.891 -14.128 1.00 81.00 107 ASN A C 1
ATOM 793 O O . ASN A 1 107 ? 3.528 10.068 -13.412 1.00 81.00 107 ASN A O 1
ATOM 797 N N . GLU A 1 108 ? 4.596 12.032 -13.662 1.00 88.94 108 GLU A N 1
ATOM 798 C CA . GLU A 1 108 ? 4.341 12.488 -12.302 1.00 88.94 108 GLU A CA 1
ATOM 799 C C . GLU A 1 108 ? 2.856 12.841 -12.156 1.00 88.94 108 GLU A C 1
ATOM 801 O O . GLU A 1 108 ? 2.278 13.532 -12.998 1.00 88.94 108 GLU A O 1
ATOM 806 N N . VAL A 1 109 ? 2.233 12.354 -11.084 1.00 92.56 109 VAL A N 1
ATOM 807 C CA . VAL A 1 109 ? 0.844 12.661 -10.737 1.00 92.56 109 VAL A CA 1
ATOM 808 C C . VAL A 1 109 ? 0.821 13.175 -9.307 1.00 92.56 109 VAL A C 1
ATOM 810 O O . VAL A 1 109 ? 1.260 12.487 -8.388 1.00 92.56 109 VAL A O 1
ATOM 813 N N . GLN A 1 110 ? 0.270 14.372 -9.118 1.00 97.31 110 GLN A N 1
ATOM 814 C CA . GLN A 1 110 ? 0.033 14.957 -7.805 1.00 97.31 110 GLN A CA 1
ATOM 815 C C . GLN A 1 110 ? -1.473 15.067 -7.565 1.00 97.31 110 GLN A C 1
ATOM 817 O O . GLN A 1 110 ? -2.202 15.634 -8.378 1.00 97.31 110 GLN A O 1
ATOM 822 N N . VAL A 1 111 ? -1.931 14.549 -6.427 1.00 97.44 111 VAL A N 1
ATOM 823 C CA . VAL A 1 111 ? -3.303 14.723 -5.944 1.00 97.44 111 VAL A CA 1
ATOM 824 C C . VAL A 1 111 ? -3.249 15.579 -4.686 1.00 97.44 111 VAL A C 1
ATOM 826 O O . VAL A 1 111 ? -2.490 15.281 -3.766 1.00 97.44 111 VAL A O 1
ATOM 829 N N . VAL A 1 112 ? -4.043 16.648 -4.650 1.00 98.00 112 VAL A N 1
ATOM 830 C CA . VAL A 1 112 ? -4.148 17.548 -3.497 1.00 98.00 112 VAL A CA 1
ATOM 831 C C . VAL A 1 112 ? -5.594 17.557 -3.022 1.00 98.00 112 VAL A C 1
ATOM 833 O O . VAL A 1 112 ? -6.480 18.029 -3.731 1.00 98.00 112 VAL A O 1
ATOM 836 N N . CYS A 1 113 ? -5.822 17.051 -1.813 1.00 97.25 113 CYS A N 1
ATOM 837 C CA . CYS A 1 113 ? -7.115 17.109 -1.141 1.00 97.25 113 CYS A CA 1
ATOM 838 C C . CYS A 1 113 ? -7.080 18.233 -0.103 1.00 97.25 113 CYS A C 1
ATOM 840 O O . CYS A 1 113 ? -6.236 18.231 0.791 1.00 97.25 113 CYS A O 1
ATOM 842 N N . THR A 1 114 ? -7.987 19.201 -0.212 1.00 97.62 114 THR A N 1
ATOM 843 C CA . THR A 1 114 ? -8.099 20.314 0.740 1.00 97.62 114 THR A CA 1
ATOM 844 C C . THR A 1 114 ? -9.508 20.352 1.309 1.00 97.62 114 THR A C 1
ATOM 846 O O . THR A 1 114 ? -10.472 20.549 0.571 1.00 97.62 114 THR A O 1
ATOM 849 N N . VAL A 1 115 ? -9.630 20.178 2.627 1.00 96.56 115 VAL A N 1
ATOM 850 C CA . VAL A 1 115 ? -10.908 20.326 3.332 1.00 96.56 115 VAL A CA 1
ATOM 851 C C . VAL A 1 115 ? -11.216 21.815 3.452 1.00 96.56 115 VAL A C 1
ATOM 853 O O . VAL A 1 115 ? -10.548 22.539 4.184 1.00 96.56 115 VAL A O 1
ATOM 856 N N . VAL A 1 116 ? -12.212 22.280 2.700 1.00 96.56 116 VAL A N 1
ATOM 857 C CA . VAL A 1 116 ? -12.633 23.695 2.686 1.00 96.56 116 VAL A CA 1
ATOM 858 C C . VAL A 1 116 ? -13.830 23.975 3.596 1.00 96.56 116 VAL A C 1
ATOM 860 O O . VAL A 1 116 ? -14.079 25.122 3.954 1.00 96.56 116 VAL A O 1
ATOM 863 N N . SER A 1 117 ? -14.586 22.940 3.965 1.00 95.62 117 SER A N 1
ATOM 864 C CA . SER A 1 117 ? -15.728 23.016 4.875 1.00 95.62 117 SER A CA 1
ATOM 865 C C . SER A 1 117 ? -15.964 21.645 5.507 1.00 95.62 117 SER A C 1
ATOM 867 O O . SER A 1 117 ? -15.724 20.625 4.863 1.00 95.62 117 SER A O 1
ATOM 869 N N . THR A 1 118 ? -16.410 21.628 6.760 1.00 93.94 118 THR A N 1
ATOM 870 C CA . THR A 1 118 ? -16.744 20.411 7.508 1.00 93.94 118 THR A CA 1
ATOM 871 C C . THR A 1 118 ? -17.938 20.680 8.419 1.00 93.94 118 THR A C 1
ATOM 873 O O . THR A 1 118 ? -18.085 21.785 8.946 1.00 93.94 118 THR A O 1
ATOM 876 N N . ASP A 1 119 ? -18.787 19.670 8.599 1.00 92.12 119 ASP A N 1
ATOM 877 C CA . ASP A 1 119 ? -19.895 19.688 9.556 1.00 92.12 119 ASP A CA 1
ATOM 878 C C . ASP A 1 119 ? -19.480 19.236 10.967 1.00 92.12 119 ASP A C 1
ATOM 880 O O . ASP A 1 119 ? -20.298 19.287 11.888 1.00 92.12 119 ASP A O 1
ATOM 884 N N . LYS A 1 120 ? -18.212 18.824 11.128 1.00 92.50 120 LYS A N 1
ATOM 885 C CA . LYS A 1 120 ? -17.600 18.312 12.363 1.00 92.50 120 LYS A CA 1
ATOM 886 C C . LYS A 1 120 ? -18.262 17.052 12.932 1.00 92.50 120 LYS A C 1
ATOM 888 O O . LYS A 1 120 ? -18.014 16.698 14.081 1.00 92.50 120 LYS A O 1
ATOM 893 N N . GLN A 1 121 ? -19.112 16.382 12.157 1.00 95.69 121 GLN A N 1
ATOM 894 C CA . GLN A 1 121 ? -19.803 15.158 12.566 1.00 95.69 121 GLN A CA 1
ATOM 895 C C . GLN A 1 121 ? -19.212 13.919 11.903 1.00 95.69 121 GLN A C 1
ATOM 897 O O . GLN A 1 121 ? -19.237 12.849 12.513 1.00 95.69 121 GLN A O 1
ATOM 902 N N . TYR A 1 122 ? -18.669 14.066 10.694 1.00 95.12 122 TYR A N 1
ATOM 903 C CA . TYR A 1 122 ? -18.081 12.975 9.923 1.00 95.12 122 TYR A CA 1
ATOM 904 C C . TYR A 1 122 ? -16.620 13.256 9.586 1.00 95.12 122 TYR A C 1
ATOM 906 O O . TYR A 1 122 ? -16.208 14.403 9.386 1.00 95.12 122 TYR A O 1
ATOM 914 N N . ASP A 1 123 ? -15.845 12.182 9.497 1.00 95.00 123 ASP A N 1
ATOM 915 C CA . ASP A 1 123 ? -14.468 12.234 9.028 1.00 95.00 123 ASP A CA 1
ATOM 916 C C . ASP A 1 123 ? -14.443 12.560 7.516 1.00 95.00 123 ASP A C 1
ATOM 918 O O . ASP A 1 123 ? -15.184 11.949 6.736 1.00 95.00 123 ASP A O 1
ATOM 922 N N . PRO A 1 124 ? -13.654 13.555 7.065 1.00 96.62 124 PRO A N 1
ATOM 923 C CA . PRO A 1 124 ? -13.560 13.902 5.649 1.00 96.62 124 PRO A CA 1
ATOM 924 C C . PRO A 1 124 ? -12.781 12.882 4.800 1.00 96.62 124 PRO A C 1
ATOM 926 O O . PRO A 1 124 ? -12.718 13.055 3.579 1.00 96.62 124 PRO A O 1
ATOM 929 N N . ASP A 1 125 ? -12.179 11.849 5.394 1.00 97.12 125 ASP A N 1
ATOM 930 C CA . ASP A 1 125 ? -11.374 10.838 4.700 1.00 97.12 125 ASP A CA 1
ATOM 931 C C . ASP A 1 125 ? -12.108 10.153 3.533 1.00 97.12 125 ASP A C 1
ATOM 933 O O . ASP A 1 125 ? -11.604 10.157 2.405 1.00 97.12 125 ASP A O 1
ATOM 937 N N . ILE A 1 126 ? -13.328 9.649 3.747 1.00 98.25 126 ILE A N 1
ATOM 938 C CA . ILE A 1 126 ? -14.118 8.968 2.715 1.00 98.25 126 ILE A CA 1
ATOM 939 C C . ILE A 1 126 ? -14.412 9.932 1.568 1.00 98.25 126 ILE A C 1
ATOM 941 O O . ILE A 1 126 ? -14.198 9.599 0.402 1.00 98.25 126 ILE A O 1
ATOM 945 N N . VAL A 1 127 ? -14.822 11.166 1.872 1.00 97.38 127 VAL A N 1
ATOM 946 C CA . VAL A 1 127 ? -15.093 12.185 0.848 1.00 97.38 127 VAL A CA 1
ATOM 947 C C . VAL A 1 127 ? -13.827 12.527 0.060 1.00 97.38 127 VAL A C 1
ATOM 949 O O . VAL A 1 127 ? -13.890 12.659 -1.163 1.00 97.38 127 VAL A O 1
ATOM 952 N N . ALA A 1 128 ? -12.666 12.618 0.714 1.00 98.38 128 ALA A N 1
ATOM 953 C CA . ALA A 1 128 ? -11.391 12.866 0.045 1.00 98.38 128 ALA A CA 1
ATOM 954 C C . ALA A 1 128 ? -10.987 11.713 -0.894 1.00 98.38 128 ALA A C 1
ATOM 956 O O . ALA A 1 128 ? -10.504 11.959 -2.005 1.00 98.38 128 ALA A O 1
ATOM 957 N N . MET A 1 129 ? -11.224 10.459 -0.494 1.00 98.62 129 MET A N 1
ATOM 958 C CA . MET A 1 129 ? -10.984 9.280 -1.335 1.00 98.62 129 MET A CA 1
ATOM 959 C C . MET A 1 129 ? -11.912 9.259 -2.555 1.00 98.62 129 MET A C 1
ATOM 961 O O . MET A 1 129 ? -11.452 9.044 -3.681 1.00 98.62 129 MET A O 1
ATOM 965 N N . ILE A 1 130 ? -13.200 9.554 -2.358 1.00 98.62 130 ILE A N 1
ATOM 966 C CA . ILE A 1 130 ? -14.187 9.663 -3.441 1.00 98.62 130 ILE A CA 1
ATOM 967 C C . ILE A 1 130 ? -13.812 10.797 -4.399 1.00 98.62 130 ILE A C 1
ATOM 969 O O . ILE A 1 130 ? -13.785 10.596 -5.614 1.00 98.62 130 ILE A O 1
ATOM 973 N N . GLY A 1 131 ? -13.463 11.969 -3.865 1.00 98.44 131 GLY A N 1
ATOM 974 C CA . GLY A 1 131 ? -13.031 13.123 -4.651 1.00 98.44 131 GLY A CA 1
ATOM 975 C C . GLY A 1 131 ? -11.779 12.826 -5.476 1.00 98.44 131 GLY A C 1
ATOM 976 O O . GLY A 1 131 ? -11.727 13.168 -6.656 1.00 98.44 131 GLY A O 1
ATOM 977 N N . THR A 1 132 ? -10.807 12.114 -4.899 1.00 98.62 132 THR A N 1
ATOM 978 C CA . THR A 1 132 ? -9.612 11.640 -5.615 1.00 98.62 132 THR A CA 1
ATOM 979 C C . THR A 1 132 ? -9.978 10.700 -6.760 1.00 98.62 132 THR A C 1
ATOM 981 O O . THR A 1 132 ? -9.540 10.903 -7.890 1.00 98.62 132 THR A O 1
ATOM 984 N N . SER A 1 133 ? -10.814 9.695 -6.492 1.00 98.62 133 SER A N 1
ATOM 985 C CA . SER A 1 133 ? -11.285 8.747 -7.505 1.00 98.62 133 SER A CA 1
ATOM 986 C C . SER A 1 133 ? -11.971 9.459 -8.673 1.00 98.62 133 SER A C 1
ATOM 988 O O . SER A 1 133 ? -11.638 9.218 -9.835 1.00 98.62 133 SER A O 1
ATOM 990 N N . ALA A 1 134 ? -12.865 10.402 -8.364 1.00 98.56 134 ALA A N 1
ATOM 991 C CA . ALA A 1 134 ? -13.564 11.215 -9.348 1.00 98.56 134 ALA A CA 1
ATOM 992 C C . ALA A 1 134 ? -12.615 12.092 -10.167 1.00 98.56 134 ALA A C 1
ATOM 994 O O . ALA A 1 134 ? -12.691 12.089 -11.395 1.00 98.56 134 ALA A O 1
ATOM 995 N N . ALA A 1 135 ? -11.687 12.793 -9.509 1.00 98.38 135 ALA A N 1
ATOM 996 C CA . ALA A 1 135 ? -10.708 13.649 -10.168 1.00 98.38 135 ALA A CA 1
ATOM 997 C C . ALA A 1 135 ? -9.826 12.858 -11.146 1.00 98.38 135 ALA A C 1
ATOM 999 O O . ALA A 1 135 ? -9.643 13.280 -12.289 1.00 98.38 135 ALA A O 1
ATOM 1000 N N . LEU A 1 136 ? -9.328 11.687 -10.733 1.00 98.00 136 LEU A N 1
ATOM 1001 C CA . LEU A 1 136 ? -8.528 10.818 -11.598 1.00 98.00 136 LEU A CA 1
ATOM 1002 C C . LEU A 1 136 ? -9.372 10.266 -12.755 1.00 98.00 136 LEU A C 1
ATOM 1004 O O . LEU A 1 136 ? -8.910 10.290 -13.897 1.00 98.00 136 LEU A O 1
ATOM 1008 N N . ALA A 1 137 ? -10.618 9.857 -12.501 1.00 97.94 137 ALA A N 1
ATOM 1009 C CA . ALA A 1 137 ? -11.516 9.326 -13.526 1.00 97.94 137 ALA A CA 1
ATOM 1010 C C . ALA A 1 137 ? -11.849 10.346 -14.632 1.00 97.94 137 ALA A C 1
ATOM 1012 O O . ALA A 1 137 ? -11.896 9.975 -15.805 1.00 97.94 137 ALA A O 1
ATOM 1013 N N . VAL A 1 138 ? -12.020 11.632 -14.294 1.00 97.75 138 VAL A N 1
ATOM 1014 C CA . VAL A 1 138 ? -12.302 12.692 -15.286 1.00 97.75 138 VAL A CA 1
ATOM 1015 C C . VAL A 1 138 ? -11.045 13.281 -15.934 1.00 97.75 138 VAL A C 1
ATOM 1017 O O . VAL A 1 138 ? -11.146 14.017 -16.914 1.00 97.75 138 VAL A O 1
ATOM 1020 N N . SER A 1 139 ? -9.853 13.003 -15.400 1.00 97.06 139 SER A N 1
ATOM 1021 C CA . SER A 1 139 ? -8.606 13.652 -15.835 1.00 97.06 139 SER A CA 1
ATOM 1022 C C . SER A 1 139 ? -8.111 13.219 -17.221 1.00 97.06 139 SER A C 1
ATOM 1024 O O . SER A 1 139 ? -7.381 13.975 -17.865 1.00 97.06 139 SER A O 1
ATOM 1026 N N . GLY A 1 140 ? -8.499 12.021 -17.670 1.00 92.12 140 GLY A N 1
ATOM 1027 C CA . GLY A 1 140 ? -8.003 11.391 -18.894 1.00 92.12 140 GLY A CA 1
ATOM 1028 C C . GLY A 1 140 ? -6.701 10.597 -18.720 1.00 92.12 140 GLY A C 1
ATOM 1029 O O . GLY A 1 140 ? -6.297 9.916 -19.663 1.00 92.12 140 GLY A O 1
ATOM 1030 N N . ILE A 1 141 ? -6.055 10.631 -17.547 1.00 93.62 141 ILE A N 1
ATOM 1031 C CA . ILE A 1 141 ? -4.8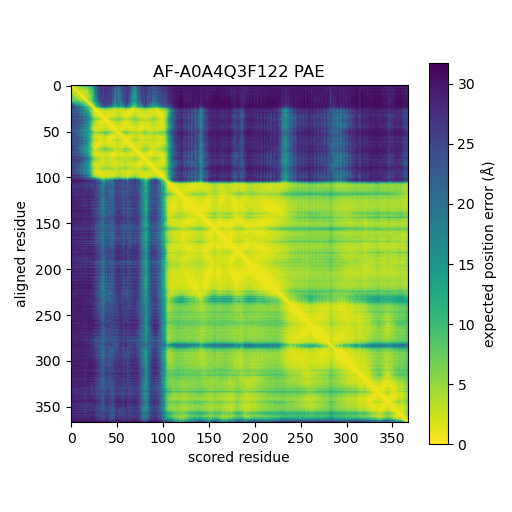24 9.861 -17.309 1.00 93.62 141 ILE A CA 1
ATOM 1032 C C . ILE A 1 141 ? -5.088 8.343 -17.374 1.00 93.62 141 ILE A C 1
ATOM 1034 O O . ILE A 1 141 ? -6.214 7.903 -17.114 1.00 93.62 141 ILE A O 1
ATOM 1038 N N . PRO A 1 142 ? -4.065 7.513 -17.657 1.00 89.75 142 PRO A N 1
ATOM 1039 C CA . PRO A 1 142 ? -4.178 6.059 -17.567 1.00 89.75 142 PRO A CA 1
ATOM 1040 C C . PRO A 1 142 ? -4.460 5.616 -16.123 1.00 89.75 142 PRO A C 1
ATOM 1042 O O . PRO A 1 142 ? -3.555 5.492 -15.301 1.00 89.75 142 PRO A O 1
ATOM 1045 N N . PHE A 1 143 ? -5.735 5.394 -15.810 1.00 93.56 143 PHE A N 1
ATOM 1046 C CA . PHE A 1 143 ? -6.207 5.020 -14.481 1.00 93.56 143 PHE A CA 1
ATOM 1047 C C . PHE A 1 143 ? -7.203 3.863 -14.571 1.00 93.56 143 PHE A C 1
ATOM 1049 O O . PHE A 1 143 ? -8.214 3.947 -15.269 1.00 93.56 143 PHE A O 1
ATOM 1056 N N . THR A 1 144 ? -6.925 2.783 -13.842 1.00 91.56 144 THR A N 1
ATOM 1057 C CA . THR A 1 144 ? -7.721 1.542 -13.835 1.00 91.56 144 THR A CA 1
ATOM 1058 C C . THR A 1 144 ? -8.816 1.537 -12.759 1.00 91.56 144 THR A C 1
ATOM 1060 O O . THR A 1 144 ? -9.183 0.483 -12.247 1.00 91.56 144 THR A O 1
ATOM 1063 N N . GLY A 1 145 ? -9.305 2.719 -12.378 1.00 92.75 145 GLY A N 1
ATOM 1064 C CA . GLY A 1 145 ? -10.464 2.883 -11.499 1.00 92.75 145 GLY A CA 1
ATOM 1065 C C . GLY A 1 145 ? -11.788 3.014 -12.277 1.00 92.75 145 GLY A C 1
ATOM 1066 O O . GLY A 1 145 ? -11.877 2.554 -13.418 1.00 92.75 145 GLY A O 1
ATOM 1067 N N . PRO A 1 146 ? -12.815 3.667 -11.702 1.00 97.94 146 PRO A N 1
ATOM 1068 C CA . PRO A 1 146 ? -12.795 4.344 -10.407 1.00 97.94 146 PRO A CA 1
ATOM 1069 C C . PRO A 1 146 ? -12.788 3.378 -9.219 1.00 97.94 146 PRO A C 1
ATOM 1071 O O . PRO A 1 146 ? -13.140 2.204 -9.338 1.00 97.94 146 PRO A O 1
ATOM 1074 N N . ILE A 1 147 ? -12.378 3.903 -8.067 1.00 98.50 147 ILE A N 1
ATOM 1075 C CA . ILE A 1 147 ? -12.535 3.249 -6.767 1.00 98.50 147 ILE A CA 1
ATOM 1076 C C . ILE A 1 147 ? -13.671 3.898 -5.972 1.00 98.50 147 ILE A C 1
ATOM 1078 O O . ILE A 1 147 ? -13.960 5.086 -6.139 1.00 98.50 147 ILE A O 1
ATOM 1082 N N . GLY A 1 148 ? -14.291 3.117 -5.099 1.00 98.62 148 GLY A N 1
ATOM 1083 C CA . GLY A 1 148 ? -15.132 3.587 -4.009 1.00 98.62 148 GLY A CA 1
ATOM 1084 C C . GLY A 1 148 ? -14.380 3.477 -2.685 1.00 98.62 148 GLY A C 1
ATOM 1085 O O . GLY A 1 148 ? -13.353 2.798 -2.593 1.00 98.62 148 GLY A O 1
ATOM 1086 N N . ALA A 1 149 ? -14.905 4.146 -1.666 1.00 98.62 149 ALA A N 1
ATOM 1087 C CA . ALA A 1 149 ? -14.464 3.996 -0.290 1.00 98.62 149 ALA A CA 1
ATOM 1088 C C . ALA A 1 149 ? -15.679 4.046 0.637 1.00 98.62 149 ALA A C 1
ATOM 1090 O O . ALA A 1 149 ? -16.653 4.742 0.340 1.00 98.62 149 ALA A O 1
ATOM 1091 N N . ALA A 1 150 ? -15.620 3.306 1.735 1.00 98.69 150 ALA A N 1
ATOM 1092 C CA . ALA A 1 150 ? -16.644 3.311 2.767 1.00 98.69 150 ALA A CA 1
ATOM 1093 C C . ALA A 1 150 ? -16.007 3.052 4.131 1.00 98.69 150 ALA A C 1
ATOM 1095 O O . ALA A 1 150 ? -15.077 2.249 4.240 1.00 98.69 150 ALA A O 1
ATOM 1096 N N . ARG A 1 151 ? -16.538 3.712 5.161 1.00 98.81 151 ARG A N 1
ATOM 1097 C CA . ARG A 1 151 ? -16.258 3.394 6.559 1.00 98.81 151 ARG A CA 1
ATOM 1098 C C . ARG A 1 151 ? -17.398 2.554 7.125 1.00 98.81 151 ARG A C 1
ATOM 1100 O O . ARG A 1 151 ? -18.560 2.807 6.818 1.00 98.81 151 ARG A O 1
ATOM 1107 N N . VAL A 1 152 ? -17.084 1.564 7.947 1.00 98.75 152 VAL A N 1
ATOM 1108 C CA . VAL A 1 152 ? -18.050 0.669 8.579 1.00 98.75 152 VAL A CA 1
ATOM 1109 C C . VAL A 1 152 ? -17.820 0.658 10.080 1.00 98.75 152 VAL A C 1
ATOM 1111 O O . VAL A 1 152 ? -16.726 0.350 10.549 1.00 98.75 152 VAL A O 1
ATOM 1114 N N . ALA A 1 153 ? -18.882 0.970 10.817 1.00 98.69 153 ALA A N 1
ATOM 1115 C CA . ALA A 1 153 ? -18.999 0.677 12.237 1.00 98.69 153 ALA A CA 1
ATOM 1116 C C . ALA A 1 153 ? -19.789 -0.614 12.461 1.00 98.69 153 ALA A C 1
ATOM 1118 O O . ALA A 1 153 ? -20.501 -1.086 11.572 1.00 98.69 153 ALA A O 1
ATOM 1119 N N . TYR A 1 154 ? -19.680 -1.176 13.661 1.00 98.62 154 TYR A N 1
ATOM 1120 C CA . TYR A 1 154 ? -20.439 -2.350 14.068 1.00 98.62 154 TYR A CA 1
ATOM 1121 C C . TYR A 1 154 ? -20.847 -2.250 15.534 1.00 98.62 154 TYR A C 1
ATOM 1123 O O . TYR A 1 154 ? -20.033 -1.912 16.392 1.00 98.62 154 TYR A O 1
ATOM 1131 N N . THR A 1 155 ? -22.095 -2.608 15.827 1.00 97.69 155 THR A N 1
ATOM 1132 C CA . THR A 1 155 ? -22.535 -2.928 17.189 1.00 97.69 155 THR A CA 1
ATOM 1133 C C . THR A 1 155 ? -23.380 -4.193 17.166 1.00 97.69 155 THR A C 1
ATOM 1135 O O . THR A 1 155 ? -24.100 -4.447 16.202 1.00 97.69 155 THR A O 1
ATOM 1138 N N . ALA A 1 156 ? -23.371 -4.967 18.251 1.00 94.31 156 ALA A N 1
ATOM 1139 C CA . ALA A 1 156 ? -24.229 -6.149 18.358 1.00 94.31 156 ALA A CA 1
ATOM 1140 C C . ALA A 1 156 ? -25.739 -5.837 18.246 1.00 94.31 156 ALA A C 1
ATOM 1142 O O . ALA A 1 156 ? -26.518 -6.718 17.889 1.00 94.31 156 ALA A O 1
ATOM 1143 N N . ALA A 1 157 ? -26.160 -4.606 18.562 1.00 95.62 157 ALA A N 1
ATOM 1144 C CA . ALA A 1 157 ? -27.563 -4.196 18.527 1.00 95.62 157 ALA A CA 1
ATOM 1145 C C . ALA A 1 157 ? -28.038 -3.776 17.125 1.00 95.62 157 ALA A C 1
ATOM 1147 O O . ALA A 1 157 ? -29.160 -4.104 16.745 1.00 95.62 157 ALA A O 1
ATOM 1148 N N . GLU A 1 158 ? -27.204 -3.053 16.371 1.00 94.44 158 GLU A N 1
ATOM 1149 C CA . GLU A 1 158 ? -27.581 -2.462 15.076 1.00 94.44 158 GLU A CA 1
ATOM 1150 C C . GLU A 1 158 ? -26.975 -3.199 13.872 1.00 94.44 158 GLU A C 1
ATOM 1152 O O . GLU A 1 158 ? -27.454 -3.051 12.750 1.00 94.44 158 GLU A O 1
ATOM 1157 N N . GLY A 1 159 ? -25.950 -4.026 14.088 1.00 97.50 159 GLY A N 1
ATOM 1158 C CA . GLY A 1 159 ? -25.171 -4.633 13.014 1.00 97.50 159 GLY A CA 1
ATOM 1159 C C . GLY A 1 159 ? -24.204 -3.632 12.381 1.00 97.50 159 GLY A C 1
ATOM 1160 O O . GLY A 1 159 ? -23.621 -2.800 13.079 1.00 97.50 159 GLY A O 1
ATOM 1161 N N . TYR A 1 160 ? -23.996 -3.739 11.065 1.00 98.62 160 TYR A N 1
ATOM 1162 C CA . TYR A 1 160 ? -23.101 -2.851 10.318 1.00 98.62 160 TYR A CA 1
ATOM 1163 C C . TYR A 1 160 ? -23.738 -1.484 10.055 1.00 98.62 160 TYR A C 1
ATOM 1165 O O . TYR A 1 160 ? -24.869 -1.392 9.583 1.00 98.62 160 TYR A O 1
ATOM 1173 N N . ILE A 1 161 ? -22.973 -0.420 10.289 1.00 98.62 161 ILE A N 1
ATOM 1174 C CA . ILE A 1 161 ? -23.381 0.970 10.071 1.00 98.62 161 ILE A CA 1
ATOM 1175 C C . ILE A 1 161 ? -22.453 1.572 9.014 1.00 98.62 161 ILE A C 1
ATOM 1177 O O . ILE A 1 161 ? -21.236 1.583 9.190 1.00 98.62 161 ILE A O 1
ATOM 1181 N N . LEU A 1 162 ? -23.022 2.064 7.912 1.00 98.62 162 LEU A N 1
ATOM 1182 C CA . LEU A 1 162 ? -22.271 2.678 6.812 1.00 98.62 162 LEU A CA 1
ATOM 1183 C C . LEU A 1 162 ? -21.945 4.144 7.117 1.00 98.62 162 LEU A C 1
ATOM 1185 O O . LEU A 1 162 ? -22.832 4.899 7.504 1.00 98.62 162 LEU A O 1
ATOM 1189 N N . ASN A 1 163 ? -20.696 4.538 6.859 1.00 98.19 163 ASN A N 1
ATOM 1190 C CA . ASN A 1 163 ? -20.159 5.894 6.997 1.00 98.19 163 ASN A CA 1
ATOM 1191 C C . ASN A 1 163 ? -20.613 6.578 8.305 1.00 98.19 163 ASN A C 1
ATOM 1193 O O . ASN A 1 163 ? -21.286 7.610 8.259 1.00 98.19 163 ASN A O 1
ATOM 1197 N N . PRO A 1 164 ? -20.292 5.979 9.469 1.00 98.38 164 PRO A N 1
ATOM 1198 C CA . PRO A 1 164 ? -20.749 6.457 10.769 1.00 98.38 164 PRO A CA 1
ATOM 1199 C C . PRO A 1 164 ? -20.187 7.845 11.104 1.00 98.38 164 PRO A C 1
ATOM 1201 O O . PRO A 1 164 ? -19.070 8.196 10.729 1.00 98.38 164 PRO A O 1
ATOM 1204 N N . SER A 1 165 ? -20.952 8.612 11.879 1.00 97.62 165 SER A N 1
ATOM 1205 C CA . SER A 1 165 ? -20.473 9.837 12.531 1.00 97.62 165 SER A CA 1
ATOM 1206 C C . SER A 1 165 ? -19.507 9.530 13.683 1.00 97.62 165 SER A C 1
ATOM 1208 O O . SER A 1 165 ? -19.491 8.416 14.217 1.00 97.62 165 SER A O 1
ATOM 1210 N N . PHE A 1 166 ? -18.770 10.539 14.159 1.00 96.75 166 PHE A N 1
ATOM 1211 C CA . PHE A 1 166 ? -17.915 10.411 15.348 1.00 96.75 166 PHE A CA 1
ATOM 1212 C C . PHE A 1 166 ? -18.683 9.914 16.583 1.00 96.75 166 PHE A C 1
ATOM 1214 O O . PHE A 1 166 ? -18.161 9.120 17.365 1.00 96.75 166 PHE A O 1
ATOM 1221 N N . ALA A 1 167 ? -19.942 10.335 16.748 1.00 96.69 167 ALA A N 1
ATOM 1222 C CA . ALA A 1 167 ? -20.782 9.897 17.860 1.00 96.69 167 ALA A CA 1
ATOM 1223 C C . ALA A 1 167 ? -21.137 8.403 17.771 1.00 96.69 167 ALA A C 1
ATOM 1225 O O . ALA A 1 167 ? -21.141 7.717 18.790 1.00 96.69 167 ALA A O 1
ATOM 1226 N N . GLN A 1 168 ? -21.395 7.893 16.562 1.00 97.50 168 GLN A N 1
ATOM 1227 C CA . GLN A 1 168 ? -21.663 6.468 16.333 1.00 97.50 168 GLN A CA 1
ATOM 1228 C C . GLN A 1 168 ? -20.393 5.621 16.488 1.00 97.50 168 GLN A C 1
ATOM 1230 O O . GLN A 1 168 ? -20.447 4.538 17.067 1.00 97.50 168 GLN A O 1
ATOM 1235 N N . LEU A 1 169 ? -19.240 6.125 16.032 1.00 97.50 169 LEU A N 1
ATOM 1236 C CA . LEU A 1 169 ? -17.947 5.456 16.210 1.00 97.50 169 LEU A CA 1
ATOM 1237 C C . LEU A 1 169 ? -17.565 5.314 17.687 1.00 97.50 169 LEU A C 1
ATOM 1239 O O . LEU A 1 169 ? -17.067 4.264 18.085 1.00 97.50 169 LEU A O 1
ATOM 1243 N N . ALA A 1 170 ? -17.862 6.314 18.522 1.00 96.62 170 ALA A N 1
ATOM 1244 C CA . ALA A 1 170 ? -17.550 6.275 19.953 1.00 96.62 170 ALA A CA 1
ATOM 1245 C C . ALA A 1 170 ? -18.196 5.085 20.690 1.00 96.62 170 ALA A C 1
ATOM 1247 O O . ALA A 1 170 ? -17.633 4.573 21.661 1.00 96.62 170 ALA A O 1
ATOM 1248 N N . THR A 1 171 ? -19.363 4.624 20.231 1.00 96.19 171 THR A N 1
ATOM 1249 C CA . THR A 1 171 ? -20.051 3.446 20.785 1.00 96.19 171 THR A CA 1
ATOM 1250 C C . THR A 1 171 ? -19.828 2.173 19.971 1.00 96.19 171 THR A C 1
ATOM 1252 O O . THR A 1 171 ? -20.307 1.114 20.369 1.00 96.19 171 THR A O 1
ATOM 1255 N N . SER A 1 172 ? -19.102 2.255 18.857 1.00 98.19 172 SER A N 1
ATOM 1256 C CA . SER A 1 172 ? -18.844 1.130 17.963 1.00 98.19 172 SER A CA 1
ATOM 1257 C C . SER A 1 172 ? -17.829 0.140 18.546 1.00 98.19 172 SER A C 1
ATOM 1259 O O . SER A 1 172 ? -16.957 0.481 19.355 1.00 98.19 172 SER A O 1
ATOM 1261 N N . GLU A 1 173 ? -17.941 -1.115 18.125 1.00 98.44 173 GLU A N 1
ATOM 1262 C CA . GLU A 1 173 ? -16.951 -2.177 18.332 1.00 98.44 173 GLU A CA 1
ATOM 1263 C C . GLU A 1 173 ? -15.987 -2.305 17.144 1.00 98.44 173 GLU A C 1
ATOM 1265 O O . GLU A 1 173 ? -15.001 -3.033 17.243 1.00 98.44 173 GLU A O 1
ATOM 1270 N N . LEU A 1 174 ? -16.259 -1.588 16.049 1.00 98.69 174 LEU A N 1
ATOM 1271 C CA . LEU A 1 174 ? -15.469 -1.567 14.820 1.00 98.69 174 LEU A CA 1
ATOM 1272 C C . LEU A 1 174 ? -15.325 -0.142 14.273 1.00 98.69 174 LEU A C 1
ATOM 1274 O O . LEU A 1 174 ? -16.308 0.589 14.179 1.00 98.69 174 LEU A O 1
ATOM 1278 N N . ASP A 1 175 ? -14.132 0.220 13.835 1.00 98.69 175 ASP A N 1
ATOM 1279 C CA . ASP A 1 175 ? -13.902 1.318 12.900 1.00 98.69 175 ASP A CA 1
ATOM 1280 C C . ASP A 1 175 ? -13.089 0.753 11.738 1.00 98.69 175 ASP A C 1
ATOM 1282 O O . ASP A 1 175 ? -11.927 0.391 11.914 1.00 98.69 175 ASP A O 1
ATOM 1286 N N . MET A 1 176 ? -13.719 0.570 10.577 1.00 98.62 176 MET A N 1
ATOM 1287 C CA . MET A 1 176 ? -13.086 -0.032 9.405 1.00 98.62 176 MET A CA 1
ATOM 1288 C C . MET A 1 176 ? -13.272 0.850 8.182 1.00 98.62 176 MET A C 1
ATOM 1290 O O . MET A 1 176 ? -14.400 1.102 7.778 1.00 98.62 176 MET A O 1
ATOM 1294 N N . VAL A 1 177 ? -12.180 1.223 7.523 1.00 98.88 177 VAL A N 1
ATOM 1295 C CA . VAL A 1 177 ? -12.196 1.870 6.210 1.00 98.88 177 VAL A CA 1
ATOM 1296 C C . VAL A 1 177 ? -11.798 0.857 5.146 1.00 98.88 177 VAL A C 1
ATOM 1298 O O . VAL A 1 177 ? -10.772 0.186 5.247 1.00 98.88 177 VAL A O 1
ATOM 1301 N N . VAL A 1 178 ? -12.608 0.761 4.095 1.00 98.69 178 VAL A N 1
ATOM 1302 C CA . VAL A 1 178 ? -12.374 -0.125 2.952 1.00 98.69 178 VAL A CA 1
ATOM 1303 C C . VAL A 1 178 ? -12.388 0.695 1.677 1.00 98.69 178 VAL A C 1
ATOM 1305 O O . VAL A 1 178 ? -13.243 1.562 1.498 1.00 98.69 178 VAL A O 1
ATOM 1308 N N . ALA A 1 179 ? -11.484 0.373 0.756 1.00 98.69 179 ALA A N 1
ATOM 1309 C CA . ALA A 1 179 ? -11.500 0.893 -0.603 1.00 98.69 179 ALA A CA 1
ATOM 1310 C C . ALA A 1 179 ? -11.376 -0.228 -1.631 1.00 98.69 179 ALA A C 1
ATOM 1312 O O . ALA A 1 179 ? -10.641 -1.201 -1.438 1.00 98.69 179 ALA A O 1
ATOM 1313 N N . GLY A 1 180 ? -12.079 -0.077 -2.748 1.00 98.19 180 GLY A N 1
ATOM 1314 C CA . GLY A 1 180 ? -12.161 -1.106 -3.777 1.00 98.19 180 GLY A CA 1
ATOM 1315 C C . GLY A 1 180 ? -12.606 -0.567 -5.127 1.00 98.19 180 GLY A C 1
ATOM 1316 O O . GLY A 1 180 ? -13.175 0.518 -5.228 1.00 98.19 180 GLY A O 1
ATOM 1317 N N . THR A 1 181 ? -12.336 -1.333 -6.178 1.00 98.25 181 THR A N 1
ATOM 1318 C CA . THR A 1 181 ? -12.946 -1.132 -7.497 1.00 98.25 181 THR A CA 1
ATOM 1319 C C . THR A 1 181 ? -14.322 -1.799 -7.540 1.00 98.25 181 THR A C 1
ATOM 1321 O O . THR A 1 181 ? -14.795 -2.377 -6.557 1.00 98.25 181 THR A O 1
ATOM 1324 N N . LYS A 1 182 ? -14.945 -1.786 -8.721 1.00 97.88 182 LYS A N 1
ATOM 1325 C CA . LYS A 1 182 ? -16.125 -2.605 -9.000 1.00 97.88 182 LYS A CA 1
ATOM 1326 C C . LYS A 1 182 ? -15.915 -4.090 -8.684 1.00 97.88 182 LYS A C 1
ATOM 1328 O O . LYS A 1 182 ? -16.799 -4.739 -8.139 1.00 97.88 182 LYS A O 1
ATOM 1333 N N . ASP A 1 183 ? -14.742 -4.615 -9.027 1.00 95.25 183 ASP A N 1
ATOM 1334 C CA . ASP A 1 183 ? -14.513 -6.061 -9.072 1.00 95.25 183 ASP A CA 1
ATOM 1335 C C . ASP A 1 183 ? -13.769 -6.593 -7.842 1.00 95.25 183 ASP A C 1
ATOM 1337 O O . ASP A 1 183 ? -13.832 -7.788 -7.559 1.00 95.25 183 ASP A O 1
ATOM 1341 N N . ALA A 1 184 ? -13.035 -5.738 -7.121 1.00 95.31 184 ALA A N 1
ATOM 1342 C CA . ALA A 1 184 ? -12.164 -6.189 -6.041 1.00 95.31 184 ALA A CA 1
ATOM 1343 C C . ALA A 1 184 ? -11.974 -5.151 -4.930 1.00 95.31 184 ALA A C 1
ATOM 1345 O O . ALA A 1 184 ? -11.876 -3.948 -5.180 1.00 95.31 184 ALA A O 1
ATOM 1346 N N . VAL A 1 185 ? -11.814 -5.651 -3.705 1.00 97.56 185 VAL A N 1
ATOM 1347 C CA . VAL A 1 185 ? -11.274 -4.890 -2.572 1.00 97.56 185 VAL A CA 1
ATOM 1348 C C . VAL A 1 185 ? -9.774 -4.676 -2.782 1.00 97.56 185 VAL A C 1
ATOM 1350 O O . VAL A 1 185 ? -9.058 -5.604 -3.162 1.00 97.56 185 VAL A O 1
ATOM 1353 N N . LEU A 1 186 ? -9.299 -3.453 -2.540 1.00 95.25 186 LEU A N 1
ATOM 1354 C CA . LEU A 1 186 ? -7.896 -3.065 -2.707 1.00 95.25 186 LEU A CA 1
ATOM 1355 C C . LEU A 1 186 ? -7.182 -2.842 -1.370 1.00 95.25 186 LEU A C 1
ATOM 1357 O O . LEU A 1 186 ? -6.024 -3.229 -1.230 1.00 95.25 186 LEU A O 1
ATOM 1361 N N . MET A 1 187 ? -7.851 -2.202 -0.408 1.00 97.75 187 MET A N 1
ATOM 1362 C CA . MET A 1 187 ? -7.271 -1.808 0.878 1.00 97.75 187 MET A CA 1
ATOM 1363 C C . MET A 1 187 ? -8.324 -1.900 1.984 1.00 97.75 187 MET A C 1
ATOM 1365 O O . MET A 1 187 ? -9.491 -1.579 1.750 1.00 97.75 187 MET A O 1
ATOM 1369 N N . VAL A 1 188 ? -7.893 -2.347 3.165 1.00 98.31 188 VAL A N 1
ATOM 1370 C CA . VAL A 1 188 ? -8.670 -2.365 4.408 1.00 98.31 188 VAL A CA 1
ATOM 1371 C C . VAL A 1 188 ? -7.767 -1.853 5.530 1.00 98.31 188 VAL A C 1
ATOM 1373 O O . VAL A 1 188 ? -6.665 -2.375 5.693 1.00 98.31 188 VAL A O 1
ATOM 1376 N N . GLU A 1 189 ? -8.248 -0.881 6.298 1.00 98.62 189 GLU A N 1
ATOM 1377 C CA . GLU A 1 189 ? -7.637 -0.390 7.539 1.00 98.62 189 GLU A CA 1
ATOM 1378 C C . GLU A 1 189 ? -8.700 -0.463 8.639 1.00 98.62 189 GLU A C 1
ATOM 1380 O O . GLU A 1 189 ? -9.837 -0.049 8.407 1.00 98.62 189 GLU A O 1
ATOM 1385 N N . SER A 1 190 ? -8.384 -1.029 9.808 1.00 97.69 190 SER A N 1
ATOM 1386 C CA . SER A 1 190 ? -9.406 -1.216 10.843 1.00 97.69 190 SER A CA 1
ATOM 1387 C C . SER A 1 190 ? -8.878 -1.318 12.267 1.00 97.69 190 SER A C 1
ATOM 1389 O O . SER A 1 190 ? -7.870 -1.982 12.510 1.00 97.69 190 SER A O 1
ATOM 1391 N N . GLU A 1 191 ? -9.664 -0.802 13.207 1.00 98.12 191 GLU A N 1
ATOM 1392 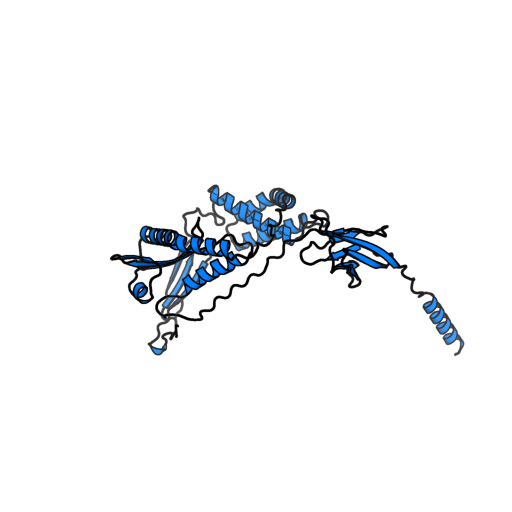C CA . GLU A 1 191 ? -9.569 -1.046 14.645 1.00 98.12 191 GLU A CA 1
ATOM 1393 C C . GLU A 1 191 ? -10.840 -1.761 15.128 1.00 98.12 191 GLU A C 1
ATOM 1395 O O . GLU A 1 191 ? -11.949 -1.401 14.734 1.00 98.12 191 GLU A O 1
ATOM 1400 N N . ALA A 1 192 ? -10.701 -2.781 15.979 1.00 98.12 192 ALA A N 1
ATOM 1401 C CA . ALA A 1 192 ? -11.839 -3.543 16.487 1.00 98.12 192 ALA A CA 1
ATOM 1402 C C . ALA A 1 192 ? -11.650 -3.987 17.943 1.00 98.12 192 ALA A C 1
ATOM 1404 O O . ALA A 1 192 ? -10.544 -4.331 18.367 1.00 98.12 192 ALA A O 1
ATOM 1405 N N . LYS A 1 193 ? -12.755 -4.062 18.692 1.00 97.81 193 LYS A N 1
ATOM 1406 C CA . LYS A 1 193 ? -12.809 -4.585 20.067 1.00 97.81 193 LYS A CA 1
ATOM 1407 C C . LYS A 1 193 ? -12.946 -6.110 20.066 1.00 97.81 193 LYS A C 1
ATOM 1409 O O . LYS A 1 193 ? -14.000 -6.641 20.391 1.00 97.81 193 LYS A O 1
ATOM 1414 N N . GLU A 1 194 ? -11.873 -6.795 19.667 1.00 97.75 194 GLU A N 1
ATOM 1415 C CA . GLU A 1 194 ? -11.763 -8.269 19.687 1.00 97.75 194 GLU A CA 1
ATOM 1416 C C . GLU A 1 194 ? -12.911 -8.993 18.944 1.00 97.75 194 GLU A C 1
ATOM 1418 O O . GLU A 1 194 ? -13.392 -10.043 19.370 1.00 97.75 194 GLU A O 1
ATOM 1423 N N . LEU A 1 195 ? -13.363 -8.429 17.817 1.00 97.75 195 LEU A N 1
ATOM 1424 C CA . LEU A 1 195 ? -14.435 -9.014 17.008 1.00 97.75 195 LEU A CA 1
ATOM 1425 C C . LEU A 1 195 ? -13.986 -10.303 16.289 1.00 97.75 195 LEU A C 1
ATOM 1427 O O . LEU A 1 195 ? -12.840 -10.378 15.840 1.00 97.75 195 LEU A O 1
ATOM 1431 N N . PRO A 1 196 ? -14.889 -11.290 16.100 1.00 98.12 196 PRO A N 1
ATOM 1432 C CA . PRO A 1 196 ? -14.597 -12.492 15.319 1.00 98.12 196 PRO A CA 1
ATOM 1433 C C . PRO A 1 196 ? -14.238 -12.180 13.861 1.00 98.12 196 PRO A C 1
ATOM 1435 O O . PRO A 1 196 ? -14.795 -11.257 13.259 1.00 98.12 196 PRO A O 1
ATOM 1438 N N . GLU A 1 197 ? -13.384 -13.004 13.249 1.00 97.88 197 GLU A N 1
ATOM 1439 C CA . GLU A 1 197 ? -12.953 -12.826 11.858 1.00 97.88 197 GLU A CA 1
ATOM 1440 C C . GLU A 1 197 ? -14.119 -12.837 10.861 1.00 97.88 197 GLU A C 1
ATOM 1442 O O . GLU A 1 197 ? -14.086 -12.087 9.887 1.00 97.88 197 GLU A O 1
ATOM 1447 N N . ASP A 1 198 ? -15.169 -13.624 11.113 1.00 98.00 198 ASP A N 1
ATOM 1448 C CA . ASP A 1 198 ? -16.368 -13.657 10.265 1.00 98.00 198 ASP A CA 1
ATOM 1449 C C . ASP A 1 198 ? -17.099 -12.304 10.264 1.00 98.00 198 ASP A C 1
ATOM 1451 O O . ASP A 1 198 ? -17.553 -11.842 9.216 1.00 98.00 198 ASP A O 1
ATOM 1455 N N . THR A 1 199 ? -17.153 -11.622 11.414 1.00 97.94 199 THR A N 1
ATOM 1456 C CA . THR A 1 199 ? -17.726 -10.272 11.526 1.00 97.94 199 THR A CA 1
ATOM 1457 C C . THR A 1 199 ? -16.856 -9.251 10.798 1.00 97.94 199 THR A C 1
ATOM 1459 O O . THR A 1 199 ? -17.388 -8.380 10.107 1.00 97.94 199 THR A O 1
ATOM 1462 N N . MET A 1 200 ? -15.529 -9.372 10.905 1.00 98.38 200 MET A N 1
ATOM 1463 C CA . MET A 1 200 ? -14.582 -8.508 10.191 1.00 98.38 200 MET A CA 1
ATOM 1464 C C . MET A 1 200 ? -14.700 -8.687 8.672 1.00 98.38 200 MET A C 1
ATOM 1466 O O . MET A 1 200 ? -14.801 -7.709 7.936 1.00 98.38 200 MET A O 1
ATOM 1470 N N . LEU A 1 201 ? -14.748 -9.931 8.189 1.00 98.44 201 LEU A N 1
ATOM 1471 C CA . LEU A 1 201 ? -14.925 -10.230 6.769 1.00 98.44 201 LEU A CA 1
ATOM 1472 C C . LEU A 1 201 ? -16.284 -9.737 6.263 1.00 98.44 201 LEU A C 1
ATOM 1474 O O . LEU A 1 201 ? -16.356 -9.143 5.188 1.00 98.44 201 LEU A O 1
ATOM 1478 N N . GLY A 1 202 ? -17.349 -9.933 7.042 1.00 98.50 202 GLY A N 1
ATOM 1479 C CA . GLY A 1 202 ? -18.670 -9.407 6.713 1.00 98.50 202 GLY A CA 1
ATOM 1480 C C . GLY A 1 202 ? -18.680 -7.881 6.581 1.00 98.50 202 GLY A C 1
ATOM 1481 O O . GLY A 1 202 ? -19.284 -7.373 5.640 1.00 98.50 202 GLY A O 1
ATOM 1482 N N . ALA A 1 203 ? -17.940 -7.154 7.428 1.00 98.69 203 ALA A N 1
ATOM 1483 C CA . ALA A 1 203 ? -17.795 -5.701 7.316 1.00 98.69 203 ALA A CA 1
ATOM 1484 C C . ALA A 1 203 ? -17.077 -5.290 6.020 1.00 98.69 203 ALA A C 1
ATOM 1486 O O . ALA A 1 203 ? -17.521 -4.363 5.344 1.00 98.69 203 ALA A O 1
ATOM 1487 N N . VAL A 1 204 ? -16.019 -6.016 5.628 1.00 98.75 204 VAL A N 1
ATOM 1488 C CA . VAL A 1 204 ? -15.311 -5.780 4.357 1.00 98.75 204 VAL A CA 1
ATOM 1489 C C . VAL A 1 204 ? -16.246 -5.963 3.162 1.00 98.75 204 VAL A C 1
ATOM 1491 O O . VAL A 1 204 ? -16.265 -5.129 2.254 1.00 98.75 204 VAL A O 1
ATOM 1494 N N . LEU A 1 205 ? -17.040 -7.037 3.161 1.00 98.62 205 LEU A N 1
ATOM 1495 C CA . LEU A 1 205 ? -17.988 -7.330 2.084 1.00 98.62 205 LEU A CA 1
ATOM 1496 C C . LEU A 1 205 ? -19.142 -6.322 2.048 1.00 98.62 205 LEU A C 1
ATOM 1498 O O . LEU A 1 205 ? -19.512 -5.864 0.969 1.00 98.62 205 LEU A O 1
ATOM 1502 N N . TYR A 1 206 ? -19.664 -5.936 3.214 1.00 98.81 206 TYR A N 1
ATOM 1503 C CA . TYR A 1 206 ? -20.680 -4.895 3.345 1.00 98.81 206 TYR A CA 1
ATOM 1504 C C . TYR A 1 206 ? -20.176 -3.560 2.785 1.00 98.81 206 TYR A C 1
ATOM 1506 O O . TYR A 1 206 ? -20.821 -2.972 1.921 1.00 98.81 206 TYR A O 1
ATOM 1514 N N . ALA A 1 207 ? -18.975 -3.125 3.179 1.00 98.75 207 ALA A N 1
ATOM 1515 C CA . ALA A 1 207 ? -18.356 -1.915 2.648 1.00 98.75 207 ALA A CA 1
ATOM 1516 C C . ALA A 1 207 ? -18.196 -1.977 1.122 1.00 98.75 207 ALA A C 1
ATOM 1518 O O . ALA A 1 207 ? -18.526 -1.018 0.422 1.00 98.75 207 ALA A O 1
ATOM 1519 N N . HIS A 1 208 ? -17.685 -3.102 0.601 1.00 98.81 208 HIS A N 1
ATOM 1520 C CA . HIS A 1 208 ? -17.446 -3.294 -0.833 1.00 98.81 208 HIS A CA 1
ATOM 1521 C C . HIS A 1 208 ? -18.737 -3.272 -1.648 1.00 98.81 208 HIS A C 1
ATOM 1523 O O . HIS A 1 208 ? -18.744 -2.707 -2.741 1.00 98.81 208 HIS A O 1
ATOM 1529 N N . GLN A 1 209 ? -19.824 -3.820 -1.104 1.00 98.75 209 GLN A N 1
ATOM 1530 C CA . GLN A 1 209 ? -21.152 -3.752 -1.701 1.00 98.75 209 GLN A CA 1
ATOM 1531 C C . GLN A 1 209 ? -21.693 -2.315 -1.711 1.00 98.75 209 GLN A C 1
ATOM 1533 O O . GLN A 1 209 ? -22.085 -1.817 -2.766 1.00 98.75 209 GLN A O 1
ATOM 1538 N N . GLU A 1 210 ? -21.696 -1.632 -0.566 1.00 98.69 210 GLU A N 1
ATOM 1539 C CA . GLU A 1 210 ? -22.301 -0.299 -0.442 1.00 98.69 210 GLU A CA 1
ATOM 1540 C C . GLU A 1 210 ? -21.532 0.768 -1.239 1.00 98.69 210 GLU A C 1
ATOM 1542 O O . GLU A 1 210 ? -22.129 1.644 -1.872 1.00 98.69 210 GLU A O 1
ATOM 1547 N N . MET A 1 211 ? -20.199 0.664 -1.320 1.00 98.56 211 MET A N 1
ATOM 1548 C CA . MET A 1 211 ? -19.392 1.606 -2.105 1.00 98.56 211 MET A CA 1
ATOM 1549 C C . MET A 1 211 ? -19.621 1.499 -3.622 1.00 98.56 211 MET A C 1
ATOM 1551 O O . MET A 1 211 ? -19.189 2.389 -4.359 1.00 98.56 211 MET A O 1
ATOM 1555 N N . GLN A 1 212 ? -20.311 0.463 -4.121 1.00 98.75 212 GLN A N 1
ATOM 1556 C CA . GLN A 1 212 ? -20.614 0.345 -5.553 1.00 98.75 212 GLN A CA 1
ATOM 1557 C C . GLN A 1 212 ? -21.484 1.496 -6.062 1.00 98.75 212 GLN A C 1
ATOM 1559 O O . GLN A 1 212 ? -21.322 1.911 -7.210 1.00 98.75 212 GLN A O 1
ATOM 1564 N N . ALA A 1 213 ? -22.345 2.068 -5.213 1.00 98.62 213 ALA A N 1
ATOM 1565 C CA . ALA A 1 213 ? -23.116 3.258 -5.567 1.00 98.62 213 ALA A CA 1
ATOM 1566 C C . ALA A 1 213 ? -22.195 4.435 -5.938 1.00 98.62 213 ALA A C 1
ATOM 1568 O O . ALA A 1 213 ? -22.430 5.137 -6.921 1.00 98.62 213 ALA A O 1
ATOM 1569 N N . VAL A 1 214 ? -21.097 4.601 -5.197 1.00 98.56 214 VAL A N 1
ATOM 1570 C CA . VAL A 1 214 ? -20.078 5.622 -5.461 1.00 98.56 214 VAL A CA 1
ATOM 1571 C C . VAL A 1 214 ? -19.284 5.296 -6.722 1.00 98.56 214 VAL A C 1
ATOM 1573 O O . VAL A 1 214 ? -19.113 6.168 -7.571 1.00 98.56 214 VAL A O 1
ATOM 1576 N N . VAL A 1 215 ? -18.817 4.051 -6.872 1.00 98.69 215 VAL A N 1
ATOM 1577 C CA . VAL A 1 215 ? -18.080 3.604 -8.071 1.00 98.69 215 VAL A CA 1
ATOM 1578 C C . VAL A 1 215 ? -18.897 3.891 -9.332 1.00 98.69 215 VAL A C 1
ATOM 1580 O O . VAL A 1 215 ? -18.372 4.448 -10.299 1.00 98.69 215 VAL A O 1
ATOM 1583 N N . GLN A 1 216 ? -20.191 3.565 -9.302 1.00 98.69 216 GLN A N 1
ATOM 1584 C CA . GLN A 1 216 ? -21.117 3.807 -10.400 1.00 98.69 216 GLN A CA 1
ATOM 1585 C C . GLN A 1 216 ? -21.312 5.305 -10.661 1.00 98.69 216 GLN A C 1
ATOM 1587 O O . GLN A 1 216 ? -21.167 5.742 -11.801 1.00 98.69 216 GLN A O 1
ATOM 1592 N N . ALA A 1 217 ? -21.567 6.104 -9.621 1.00 98.62 217 ALA A N 1
ATOM 1593 C CA . ALA A 1 217 ? -21.743 7.549 -9.760 1.00 98.62 217 ALA A CA 1
ATOM 1594 C C . ALA A 1 217 ? -20.496 8.234 -10.350 1.00 98.62 217 ALA A C 1
ATOM 1596 O O . ALA A 1 217 ? -20.604 9.094 -11.224 1.00 98.62 217 ALA A O 1
ATOM 1597 N N . VAL A 1 218 ? -19.296 7.823 -9.929 1.00 98.62 218 VAL A N 1
ATOM 1598 C CA . VAL A 1 218 ? -18.039 8.339 -10.487 1.00 98.62 218 VAL A CA 1
ATOM 1599 C C . VAL A 1 218 ? -17.852 7.903 -11.943 1.00 98.62 218 VAL A C 1
ATOM 1601 O O . VAL A 1 218 ? -17.398 8.699 -12.767 1.00 98.62 218 VAL A O 1
ATOM 1604 N N . ALA A 1 219 ? -18.209 6.665 -12.288 1.00 98.06 219 ALA A N 1
ATOM 1605 C CA . ALA A 1 219 ? -18.140 6.189 -13.667 1.00 98.06 219 ALA A CA 1
ATOM 1606 C C . ALA A 1 219 ? -19.092 6.970 -14.591 1.00 98.06 219 ALA A C 1
ATOM 1608 O O . ALA A 1 219 ? -18.718 7.315 -15.713 1.00 98.06 219 ALA A O 1
ATOM 1609 N N . GLU A 1 220 ? -20.296 7.294 -14.115 1.00 98.38 220 GLU A N 1
ATOM 1610 C CA . GLU A 1 220 ? -21.261 8.136 -14.831 1.00 98.38 220 GLU A CA 1
ATOM 1611 C C . GLU A 1 220 ? -20.752 9.571 -14.997 1.00 98.38 220 GLU A C 1
ATOM 1613 O O . GLU A 1 220 ? -20.780 10.103 -16.106 1.00 98.38 220 GLU A O 1
ATOM 1618 N N . LEU A 1 221 ? -20.176 10.159 -13.944 1.00 98.19 221 LEU A N 1
ATOM 1619 C CA . LEU A 1 221 ? -19.525 11.467 -14.024 1.00 98.19 221 LEU A CA 1
ATOM 1620 C C . LEU A 1 221 ? -18.392 11.477 -15.062 1.00 98.19 221 LEU A C 1
ATOM 1622 O O . LEU A 1 221 ? -18.288 12.406 -15.859 1.00 98.19 221 LEU A O 1
ATOM 1626 N N . ALA 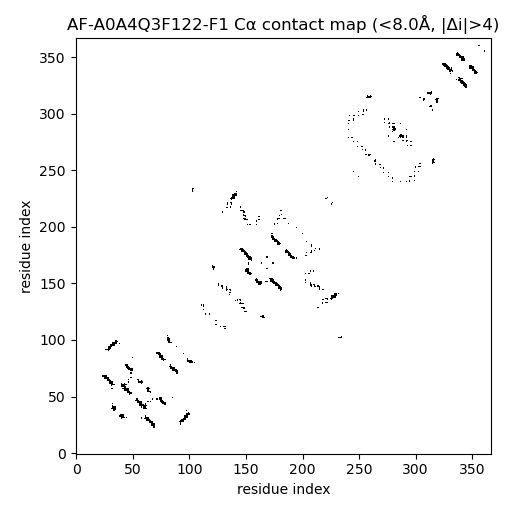A 1 222 ? -17.547 10.445 -15.079 1.00 97.12 222 ALA A N 1
ATOM 1627 C CA . ALA A 1 222 ? -16.457 10.329 -16.044 1.00 97.12 222 ALA A CA 1
ATOM 1628 C C . ALA A 1 222 ? -16.958 10.150 -17.484 1.00 97.12 222 ALA A C 1
ATOM 1630 O O . ALA A 1 222 ? -16.337 10.667 -18.410 1.00 97.12 222 ALA A O 1
ATOM 1631 N N . ARG A 1 223 ? -18.088 9.462 -17.684 1.00 96.75 223 ARG A N 1
ATOM 1632 C CA . ARG A 1 223 ? -18.738 9.356 -18.997 1.00 96.75 223 ARG A CA 1
ATOM 1633 C C . ARG A 1 223 ? -19.229 10.719 -19.488 1.00 96.75 223 ARG A C 1
ATOM 1635 O O . ARG A 1 223 ? -19.024 11.040 -20.654 1.00 96.75 223 ARG A O 1
ATOM 1642 N N . ASP A 1 224 ? -19.862 11.496 -18.613 1.00 97.50 224 ASP A N 1
ATOM 1643 C CA . ASP A 1 224 ? -20.572 12.718 -19.008 1.00 97.50 224 ASP A CA 1
ATOM 1644 C C . ASP A 1 224 ? -19.658 13.958 -19.036 1.00 97.50 224 ASP A C 1
ATOM 1646 O O . ASP A 1 224 ? -19.880 14.871 -19.831 1.00 97.50 224 ASP A O 1
ATOM 1650 N N . ALA A 1 225 ? -18.614 13.991 -18.200 1.00 96.56 225 ALA A N 1
ATOM 1651 C CA . ALA A 1 225 ? -17.733 15.149 -18.013 1.00 96.56 225 ALA A CA 1
ATOM 1652 C C . ALA A 1 225 ? -16.226 14.834 -18.131 1.00 96.56 225 ALA A C 1
ATOM 1654 O O . ALA A 1 225 ? -15.390 15.705 -17.871 1.00 96.56 225 ALA A O 1
ATOM 1655 N N . GLY A 1 226 ? -15.851 13.605 -18.494 1.00 95.75 226 GLY A N 1
ATOM 1656 C CA . GLY A 1 226 ? -14.452 13.195 -18.594 1.00 95.75 226 GLY A CA 1
ATOM 1657 C C . GLY A 1 226 ? -13.700 13.862 -19.745 1.00 95.75 226 GLY A C 1
ATOM 1658 O O . GLY A 1 226 ? -14.217 14.039 -20.849 1.00 95.75 226 GLY A O 1
ATOM 1659 N N . LYS A 1 227 ? -12.432 14.201 -19.500 1.00 95.56 227 LYS A N 1
ATOM 1660 C CA . LYS A 1 227 ? -11.503 14.626 -20.552 1.00 95.56 227 LYS A CA 1
ATOM 1661 C C . LYS A 1 227 ? -11.144 13.441 -21.463 1.00 95.56 227 LYS A C 1
ATOM 1663 O O . LYS A 1 227 ? -11.197 12.291 -21.019 1.00 95.56 227 LYS A O 1
ATOM 1668 N N . PRO A 1 228 ? -10.719 13.699 -22.715 1.00 92.94 228 PRO A N 1
ATOM 1669 C CA . PRO A 1 228 ? -10.195 12.655 -23.588 1.00 92.94 228 PRO A CA 1
ATOM 1670 C C . PRO A 1 228 ? -9.084 11.854 -22.905 1.00 92.94 228 PRO A C 1
ATOM 1672 O O . PRO A 1 228 ? -8.210 12.424 -22.244 1.00 92.94 228 PRO A O 1
ATOM 1675 N N . ARG A 1 229 ? -9.120 10.527 -23.068 1.00 89.50 229 ARG A N 1
ATOM 1676 C CA . ARG A 1 229 ? -8.078 9.654 -22.525 1.00 89.50 229 ARG A CA 1
ATOM 1677 C C . ARG A 1 229 ? -6.744 9.921 -23.206 1.00 89.50 229 ARG A C 1
ATOM 1679 O O . ARG A 1 229 ? -6.692 10.158 -24.410 1.00 89.50 229 ARG A O 1
ATOM 1686 N N . TRP A 1 230 ? -5.677 9.848 -22.423 1.00 86.25 230 TRP A N 1
ATOM 1687 C CA . TRP A 1 230 ? -4.318 9.936 -22.929 1.00 86.25 230 TRP A CA 1
ATOM 1688 C C . TRP A 1 230 ? -4.046 8.750 -23.845 1.00 86.25 230 TRP A C 1
ATOM 1690 O O . TRP A 1 230 ? -4.362 7.605 -23.509 1.00 86.25 230 TRP A O 1
ATOM 1700 N N . GLU A 1 231 ? -3.418 9.019 -24.985 1.00 83.69 231 GLU A N 1
ATOM 1701 C CA . GLU A 1 231 ? -2.816 7.962 -25.783 1.00 83.69 231 GLU A CA 1
ATOM 1702 C C . GLU A 1 231 ? -1.564 7.471 -25.059 1.00 83.69 231 GLU A C 1
ATOM 1704 O O . GLU A 1 231 ? -0.491 8.063 -25.138 1.00 83.69 231 GLU A O 1
ATOM 1709 N N . TRP A 1 232 ? -1.728 6.400 -24.291 1.00 80.44 232 TRP A N 1
ATOM 1710 C CA . TRP A 1 232 ? -0.651 5.776 -23.544 1.00 80.44 232 TRP A CA 1
ATOM 1711 C C . TRP A 1 232 ? -0.700 4.265 -23.726 1.00 80.44 232 TRP A C 1
ATOM 1713 O O . TRP A 1 232 ? -1.759 3.640 -23.641 1.00 80.44 232 TRP A O 1
ATOM 1723 N N . SER A 1 233 ? 0.471 3.676 -23.929 1.00 75.62 233 SER A N 1
ATOM 1724 C CA . SER A 1 233 ? 0.673 2.234 -23.928 1.00 75.62 233 SER A CA 1
ATOM 1725 C C . SER A 1 233 ? 1.881 1.892 -23.072 1.00 75.62 233 SER A C 1
ATOM 1727 O O . SER A 1 233 ? 2.907 2.580 -23.129 1.00 75.62 233 SER A O 1
ATOM 1729 N N . ALA A 1 234 ? 1.769 0.797 -22.322 1.00 71.25 234 ALA A N 1
ATOM 1730 C CA . ALA A 1 234 ? 2.900 0.240 -21.599 1.00 71.25 234 ALA A CA 1
ATOM 1731 C C . ALA A 1 234 ? 4.038 -0.107 -22.582 1.00 71.25 234 ALA A C 1
ATOM 1733 O O . ALA A 1 234 ? 3.753 -0.572 -23.692 1.00 71.25 234 ALA A O 1
ATOM 1734 N N . PRO A 1 235 ? 5.310 0.090 -22.192 1.00 73.25 235 PRO A N 1
ATOM 1735 C CA . PRO A 1 235 ? 6.444 -0.375 -22.979 1.00 73.25 235 PRO A CA 1
ATOM 1736 C C . PRO A 1 235 ? 6.334 -1.876 -23.262 1.00 73.25 235 PRO A C 1
ATOM 1738 O O . PRO A 1 235 ? 5.917 -2.655 -22.399 1.00 73.25 235 PRO A O 1
ATOM 1741 N N . ALA A 1 236 ? 6.707 -2.290 -24.473 1.00 76.00 236 ALA A N 1
ATOM 1742 C CA . ALA A 1 236 ? 6.742 -3.705 -24.820 1.00 76.00 236 ALA A CA 1
ATOM 1743 C C . ALA A 1 236 ? 7.769 -4.445 -23.943 1.00 76.00 236 ALA A C 1
ATOM 1745 O O . ALA A 1 236 ? 8.876 -3.954 -23.721 1.00 76.00 236 ALA A O 1
ATOM 1746 N N . GLU A 1 237 ? 7.420 -5.642 -23.455 1.00 76.56 237 GLU A N 1
ATOM 1747 C CA . GLU A 1 237 ? 8.375 -6.487 -22.728 1.00 76.56 237 GLU A CA 1
ATOM 1748 C C . GLU A 1 237 ? 9.511 -6.885 -23.684 1.00 76.56 237 GLU A C 1
ATOM 1750 O O . GLU A 1 237 ? 9.268 -7.421 -24.768 1.00 76.56 237 GLU A O 1
ATOM 1755 N N . ASN A 1 238 ? 10.762 -6.655 -23.281 1.00 86.00 238 ASN A N 1
ATOM 1756 C CA . ASN A 1 238 ? 11.921 -7.111 -24.041 1.00 86.00 238 ASN A CA 1
ATOM 1757 C C . ASN A 1 238 ? 12.086 -8.630 -23.869 1.00 86.00 238 ASN A C 1
ATOM 1759 O O . ASN A 1 238 ? 12.763 -9.108 -22.956 1.00 86.00 238 ASN A O 1
ATOM 1763 N N . ILE A 1 239 ? 11.428 -9.389 -24.749 1.00 89.94 239 ILE A N 1
ATOM 1764 C CA . ILE A 1 239 ? 11.418 -10.857 -24.718 1.00 89.94 239 ILE A CA 1
ATOM 1765 C C . ILE A 1 239 ? 12.832 -11.430 -24.859 1.00 89.94 239 ILE A C 1
ATOM 1767 O O . ILE A 1 239 ? 13.180 -12.359 -24.140 1.00 89.94 239 ILE A O 1
ATOM 1771 N N . ALA A 1 240 ? 13.678 -10.836 -25.705 1.00 90.94 240 ALA A N 1
ATOM 1772 C CA . ALA A 1 240 ? 15.049 -11.303 -25.899 1.00 90.94 240 ALA A CA 1
ATOM 1773 C C . ALA A 1 240 ? 15.884 -11.195 -24.611 1.00 90.94 240 ALA A C 1
ATOM 1775 O O . ALA A 1 240 ? 16.556 -12.154 -24.232 1.00 90.94 240 ALA A O 1
ATOM 1776 N N . LEU A 1 241 ? 15.805 -10.059 -23.906 1.00 90.75 241 LEU A N 1
ATOM 1777 C CA . LEU A 1 241 ? 16.484 -9.869 -22.621 1.00 90.75 241 LEU A CA 1
ATOM 1778 C C . LEU A 1 241 ? 15.939 -10.819 -21.549 1.00 90.75 241 LEU A C 1
ATOM 1780 O O . LEU A 1 241 ? 16.708 -11.436 -20.812 1.00 90.75 241 LEU A O 1
ATOM 1784 N N . LYS A 1 242 ? 14.613 -10.961 -21.470 1.00 90.81 242 LYS A N 1
ATOM 1785 C CA . LYS A 1 242 ? 13.958 -11.896 -20.550 1.00 90.81 242 LYS A CA 1
ATOM 1786 C C . LYS A 1 242 ? 14.444 -13.327 -20.773 1.00 90.81 242 LYS A C 1
ATOM 1788 O O . LYS A 1 242 ? 14.836 -13.978 -19.809 1.00 90.81 242 LYS A O 1
ATOM 1793 N N . ASP A 1 243 ? 14.433 -13.805 -22.012 1.00 94.56 243 ASP A N 1
ATOM 1794 C CA . ASP A 1 243 ? 14.827 -15.174 -22.343 1.00 94.56 243 ASP A CA 1
ATOM 1795 C C . ASP A 1 243 ? 16.321 -15.402 -22.088 1.00 94.56 243 ASP A C 1
ATOM 1797 O O . ASP A 1 243 ? 16.702 -16.449 -21.561 1.00 94.56 243 ASP A O 1
ATOM 1801 N N . ALA A 1 244 ? 17.167 -14.405 -22.379 1.00 94.19 244 ALA A N 1
ATOM 1802 C CA . ALA A 1 244 ? 18.591 -14.445 -22.054 1.00 94.19 244 ALA A CA 1
ATOM 1803 C C . ALA A 1 244 ? 18.828 -14.561 -20.538 1.00 94.19 244 ALA A C 1
ATOM 1805 O O . ALA A 1 244 ? 19.581 -15.430 -20.098 1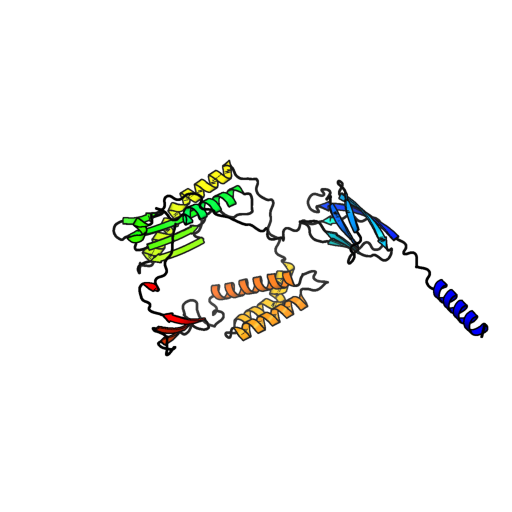.00 94.19 244 ALA A O 1
ATOM 1806 N N . LEU A 1 245 ? 18.135 -13.750 -19.730 1.00 95.31 245 LEU A N 1
ATOM 1807 C CA . LEU A 1 245 ? 18.212 -13.809 -18.268 1.00 95.31 245 LEU A CA 1
ATOM 1808 C C . LEU A 1 245 ? 17.701 -15.136 -17.710 1.00 95.31 245 LEU A C 1
ATOM 1810 O O . LEU A 1 245 ? 18.335 -15.718 -16.833 1.00 95.31 245 LEU A O 1
ATOM 1814 N N . VAL A 1 246 ? 16.570 -15.633 -18.217 1.00 95.31 246 VAL A N 1
ATOM 1815 C CA . VAL A 1 246 ? 16.023 -16.927 -17.795 1.00 95.31 246 VAL A CA 1
ATOM 1816 C C . VAL A 1 246 ? 17.029 -18.036 -18.085 1.00 95.31 246 VAL A C 1
ATOM 1818 O O . VAL A 1 246 ? 17.346 -18.821 -17.196 1.00 95.31 246 VAL A O 1
ATOM 1821 N N . LYS A 1 247 ? 17.578 -18.072 -19.301 1.00 96.38 247 LYS A N 1
ATOM 1822 C CA . LYS A 1 247 ? 18.534 -19.100 -19.717 1.00 96.38 247 LYS A CA 1
ATOM 1823 C C . LYS A 1 247 ? 19.852 -19.042 -18.939 1.00 96.38 247 LYS A C 1
ATOM 1825 O O . LYS A 1 247 ? 20.398 -20.094 -18.626 1.00 96.38 247 LYS A O 1
ATOM 1830 N N . GLY A 1 248 ? 20.376 -17.845 -18.670 1.00 95.75 248 GLY A N 1
ATOM 1831 C CA . GLY A 1 248 ? 21.682 -17.671 -18.026 1.00 95.75 248 GLY A CA 1
ATOM 1832 C C . GLY A 1 248 ? 21.645 -17.729 -16.498 1.00 95.75 248 GLY A C 1
ATOM 1833 O O . GLY A 1 248 ? 22.581 -18.226 -15.877 1.00 95.75 248 GLY A O 1
ATOM 1834 N N . PHE A 1 249 ? 20.563 -17.245 -15.877 1.00 97.31 249 PHE A N 1
ATOM 1835 C CA . PHE A 1 249 ? 20.572 -16.911 -14.449 1.00 97.31 249 PHE A CA 1
ATOM 1836 C C . PHE A 1 249 ? 19.440 -17.536 -13.629 1.00 97.31 249 PHE A C 1
ATOM 1838 O O . PHE A 1 249 ? 19.549 -17.540 -12.403 1.00 97.31 249 PHE A O 1
ATOM 1845 N N . ALA A 1 250 ? 18.374 -18.087 -14.229 1.00 95.31 250 ALA A N 1
ATOM 1846 C CA . ALA A 1 250 ? 17.214 -18.554 -13.455 1.00 95.31 250 ALA A CA 1
ATOM 1847 C C . ALA A 1 250 ? 17.562 -19.631 -12.414 1.00 95.31 250 ALA A C 1
ATOM 1849 O O . ALA A 1 250 ? 17.102 -19.550 -11.270 1.00 95.31 250 ALA A O 1
ATOM 1850 N N . ASP A 1 251 ? 18.402 -20.600 -12.777 1.00 94.94 251 ASP A N 1
ATOM 1851 C CA . ASP A 1 251 ? 18.825 -21.671 -11.869 1.00 94.94 251 ASP A CA 1
ATOM 1852 C C . ASP A 1 251 ? 19.690 -21.124 -10.729 1.00 94.94 251 ASP A C 1
ATOM 1854 O O . ASP A 1 251 ? 19.439 -21.408 -9.55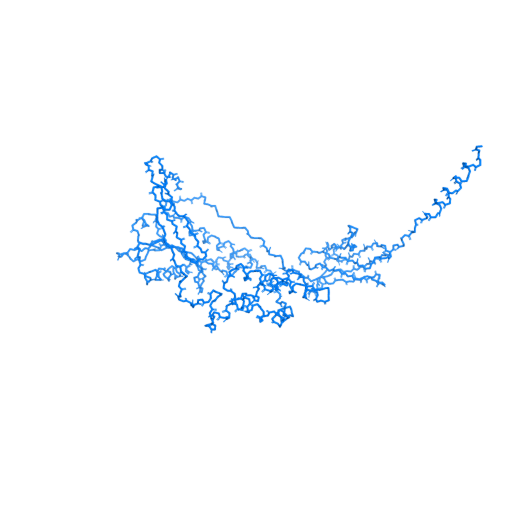6 1.00 94.94 251 ASP A O 1
ATOM 1858 N N . SER A 1 252 ? 20.662 -20.268 -11.053 1.00 96.06 252 SER A N 1
ATOM 1859 C CA . SER A 1 252 ? 21.545 -19.630 -10.073 1.00 96.06 252 SER A CA 1
ATOM 1860 C C . SER A 1 252 ? 20.781 -18.735 -9.095 1.00 96.06 252 SER A C 1
ATOM 1862 O O . SER A 1 252 ? 21.026 -18.795 -7.890 1.00 96.06 252 SER A O 1
ATOM 1864 N N . ILE A 1 253 ? 19.813 -17.952 -9.584 1.00 95.75 253 ILE A N 1
ATOM 1865 C CA . ILE A 1 253 ? 18.920 -17.131 -8.753 1.00 95.75 253 ILE A CA 1
ATOM 1866 C C . ILE A 1 253 ? 18.067 -18.030 -7.854 1.00 95.75 253 ILE A C 1
ATOM 1868 O O . ILE A 1 253 ? 17.974 -17.799 -6.647 1.00 95.75 253 ILE A O 1
ATOM 1872 N N . SER A 1 254 ? 17.477 -19.090 -8.414 1.00 91.88 254 SER A N 1
ATOM 1873 C CA . SER A 1 254 ? 16.664 -20.045 -7.652 1.00 91.88 254 SER A CA 1
ATOM 1874 C C . SER A 1 254 ? 17.470 -20.711 -6.538 1.00 91.88 254 SER A C 1
ATOM 1876 O O . SER A 1 254 ? 16.964 -20.882 -5.429 1.00 91.88 254 SER A O 1
ATOM 1878 N N . MET A 1 255 ? 18.736 -21.039 -6.802 1.00 91.94 255 MET A N 1
ATOM 1879 C CA . MET A 1 255 ? 19.658 -21.567 -5.802 1.00 91.94 255 MET A CA 1
ATOM 1880 C C . MET A 1 255 ? 20.041 -20.529 -4.747 1.00 91.94 255 MET A C 1
ATOM 1882 O O . MET A 1 255 ? 20.055 -20.858 -3.561 1.00 91.94 255 MET A O 1
ATOM 1886 N N . ALA A 1 256 ? 20.290 -19.278 -5.140 1.00 95.06 256 ALA A N 1
ATOM 1887 C CA . ALA A 1 256 ? 20.579 -18.195 -4.203 1.00 95.06 256 ALA A CA 1
ATOM 1888 C C . ALA A 1 256 ? 19.412 -17.957 -3.229 1.00 95.06 256 ALA A C 1
ATOM 1890 O O . ALA A 1 256 ? 19.633 -17.742 -2.039 1.00 95.06 256 ALA A O 1
ATOM 1891 N N . TYR A 1 257 ? 18.161 -18.093 -3.680 1.00 93.75 257 TYR A N 1
ATOM 1892 C CA . TYR A 1 257 ? 16.985 -18.000 -2.807 1.00 93.75 257 TYR A CA 1
ATOM 1893 C C . TYR A 1 257 ? 16.809 -19.162 -1.821 1.00 93.75 257 TYR A C 1
ATOM 1895 O O . TYR A 1 257 ? 15.954 -19.064 -0.943 1.00 93.75 257 TYR A O 1
ATOM 1903 N N . ARG A 1 258 ? 17.620 -20.224 -1.911 1.00 89.44 258 ARG A N 1
ATOM 1904 C CA . ARG A 1 258 ? 17.691 -21.282 -0.886 1.00 89.44 258 ARG A CA 1
ATOM 1905 C C . ARG A 1 258 ? 18.661 -20.944 0.251 1.00 89.44 258 ARG A C 1
ATOM 1907 O O . ARG A 1 258 ? 18.716 -21.677 1.236 1.00 89.44 258 ARG A O 1
ATOM 1914 N N . ILE A 1 259 ? 19.433 -19.861 0.128 1.00 92.56 259 ILE A N 1
ATOM 1915 C CA . ILE A 1 259 ? 20.289 -19.355 1.204 1.00 92.56 259 ILE A CA 1
ATOM 1916 C C . ILE A 1 259 ? 19.390 -18.700 2.260 1.00 92.56 259 ILE A C 1
ATOM 1918 O O . ILE A 1 259 ? 18.734 -17.691 1.999 1.00 92.56 259 ILE A O 1
ATOM 1922 N N . THR A 1 260 ? 19.374 -19.277 3.461 1.00 89.50 260 THR A N 1
ATOM 1923 C CA . THR A 1 260 ? 18.505 -18.836 4.561 1.00 89.50 260 THR A CA 1
ATOM 1924 C C . THR A 1 260 ? 18.992 -17.550 5.227 1.00 89.50 260 THR A C 1
ATOM 1926 O O . THR A 1 260 ? 18.177 -16.723 5.628 1.00 89.50 260 THR A O 1
ATOM 1929 N N . ASP A 1 261 ? 20.311 -17.362 5.313 1.00 91.50 261 ASP A N 1
ATOM 1930 C CA . ASP A 1 261 ? 20.933 -16.151 5.848 1.00 91.50 261 ASP A CA 1
ATOM 1931 C C . ASP A 1 261 ? 20.692 -14.961 4.909 1.00 91.50 261 ASP A C 1
ATOM 1933 O O . ASP A 1 261 ? 21.071 -14.985 3.732 1.00 91.50 261 ASP A O 1
ATOM 1937 N N . LYS A 1 262 ? 20.044 -13.911 5.426 1.00 89.88 262 LYS A N 1
ATOM 1938 C CA . LYS A 1 262 ? 19.659 -12.749 4.626 1.00 89.88 262 LYS A CA 1
ATOM 1939 C C . LYS A 1 262 ? 20.867 -12.026 4.035 1.00 89.88 262 LYS A C 1
ATOM 1941 O O . LYS A 1 262 ? 20.809 -11.682 2.860 1.00 89.88 262 LYS A O 1
ATOM 1946 N N . ALA A 1 263 ? 21.930 -11.796 4.805 1.00 93.69 263 ALA A N 1
ATOM 1947 C CA . ALA A 1 263 ? 23.090 -11.048 4.324 1.00 93.69 263 ALA A CA 1
ATOM 1948 C C . ALA A 1 263 ? 23.778 -11.805 3.181 1.00 93.69 263 ALA A C 1
ATOM 1950 O O . ALA A 1 263 ? 23.881 -11.285 2.073 1.00 93.69 263 ALA A O 1
ATOM 1951 N N . LYS A 1 264 ? 24.085 -13.090 3.393 1.00 94.81 264 LYS A N 1
ATOM 1952 C CA . LYS A 1 264 ? 24.728 -13.938 2.376 1.00 94.81 264 LYS A CA 1
ATOM 1953 C C . LYS A 1 264 ? 23.891 -14.082 1.111 1.00 94.81 264 LYS A C 1
ATOM 1955 O O . LYS A 1 264 ? 24.430 -14.128 0.007 1.00 94.81 264 LYS A O 1
ATOM 1960 N N . ARG A 1 265 ? 22.565 -14.167 1.252 1.00 94.88 265 ARG A N 1
ATOM 1961 C CA . ARG A 1 265 ? 21.664 -14.219 0.099 1.00 94.88 265 ARG A CA 1
ATOM 1962 C C . ARG A 1 265 ? 21.702 -12.921 -0.702 1.00 94.88 265 ARG A C 1
ATOM 1964 O O . ARG A 1 265 ? 21.722 -12.982 -1.926 1.00 94.88 265 ARG A O 1
ATOM 1971 N N . TYR A 1 266 ? 21.680 -11.769 -0.035 1.00 93.75 266 TYR A N 1
ATOM 1972 C CA . TYR A 1 266 ? 21.740 -10.471 -0.709 1.00 93.75 266 TYR A CA 1
ATOM 1973 C C . TYR A 1 266 ? 23.084 -10.273 -1.409 1.00 93.75 266 TYR A C 1
ATOM 1975 O O . TYR A 1 266 ? 23.086 -9.832 -2.555 1.00 93.75 266 TYR A O 1
ATOM 1983 N N . ASP A 1 267 ? 24.185 -10.674 -0.772 1.00 97.44 267 ASP A N 1
ATOM 1984 C CA . ASP A 1 267 ? 25.516 -10.639 -1.380 1.00 97.44 267 ASP A CA 1
ATOM 1985 C C . ASP A 1 267 ? 25.544 -11.493 -2.654 1.00 97.44 267 ASP A C 1
ATOM 1987 O O . ASP A 1 267 ? 25.874 -10.991 -3.728 1.00 97.44 267 ASP A O 1
ATOM 1991 N N . ARG A 1 268 ? 25.068 -12.747 -2.584 1.00 97.50 268 ARG A N 1
ATOM 1992 C CA . ARG A 1 268 ? 25.050 -13.638 -3.753 1.00 97.50 268 ARG A CA 1
ATOM 1993 C C . ARG A 1 268 ? 24.138 -13.143 -4.879 1.00 97.50 268 ARG A C 1
ATOM 1995 O O . ARG A 1 268 ? 24.493 -13.259 -6.048 1.00 97.50 268 ARG A O 1
ATOM 2002 N N . LEU A 1 269 ? 22.961 -12.603 -4.560 1.00 96.69 269 LEU A N 1
ATOM 2003 C CA . LEU A 1 269 ? 22.073 -12.008 -5.568 1.00 96.69 269 LEU A CA 1
ATOM 2004 C C . LEU A 1 269 ? 22.687 -10.737 -6.178 1.00 96.69 269 LEU A C 1
ATOM 2006 O O . LEU A 1 269 ? 22.505 -10.483 -7.366 1.00 96.69 269 LEU A O 1
ATOM 2010 N N . GLY A 1 270 ? 23.443 -9.966 -5.391 1.00 97.31 270 GLY A N 1
ATOM 2011 C CA . GLY A 1 270 ? 24.208 -8.812 -5.859 1.00 97.31 270 GLY A CA 1
ATOM 2012 C C . GLY A 1 270 ? 25.311 -9.199 -6.843 1.00 97.31 270 GLY A C 1
ATOM 2013 O O . GLY A 1 270 ? 25.422 -8.577 -7.899 1.00 97.31 270 GLY A O 1
ATOM 2014 N N . GLU A 1 271 ? 26.065 -10.259 -6.541 1.00 97.81 271 GLU A N 1
ATOM 2015 C CA . GLU A 1 271 ? 27.056 -10.846 -7.453 1.00 97.81 271 GLU A CA 1
ATOM 2016 C C . GLU A 1 271 ? 26.406 -11.294 -8.766 1.00 97.81 271 GLU A C 1
ATOM 2018 O O . GLU A 1 271 ? 26.805 -10.830 -9.829 1.00 97.81 271 GLU A O 1
ATOM 2023 N N . LEU A 1 272 ? 25.345 -12.110 -8.696 1.00 98.00 272 LEU A N 1
ATOM 2024 C CA . LEU A 1 272 ? 24.620 -12.600 -9.876 1.00 98.00 272 LEU A CA 1
ATOM 2025 C C . LEU A 1 272 ? 24.056 -11.462 -10.730 1.00 98.00 272 LEU A C 1
ATOM 2027 O O . LEU A 1 272 ? 24.057 -11.536 -11.956 1.00 98.00 272 LEU A O 1
ATOM 2031 N N . ARG A 1 273 ? 23.580 -10.390 -10.093 1.00 97.69 273 ARG A N 1
ATOM 2032 C CA . ARG A 1 273 ? 23.112 -9.196 -10.798 1.00 97.69 273 ARG A CA 1
ATOM 2033 C C . ARG A 1 273 ? 24.264 -8.468 -11.489 1.00 97.69 273 ARG A C 1
ATOM 2035 O O . ARG A 1 273 ? 24.089 -7.995 -12.607 1.00 97.69 273 ARG A O 1
ATOM 2042 N N . GLY A 1 274 ? 25.421 -8.366 -10.836 1.00 96.88 274 GLY A N 1
ATOM 2043 C CA . GLY A 1 274 ? 26.636 -7.802 -11.424 1.00 96.88 274 GLY A CA 1
ATOM 2044 C C . GLY A 1 274 ? 27.124 -8.610 -12.628 1.00 96.88 274 GLY A C 1
ATOM 2045 O O . GLY A 1 274 ? 27.403 -8.028 -13.673 1.00 96.88 274 GLY A O 1
ATOM 2046 N N . GLU A 1 275 ? 27.146 -9.939 -12.503 1.00 97.19 275 GLU A N 1
ATOM 2047 C CA . GLU A 1 275 ? 27.452 -10.885 -13.583 1.00 97.19 275 GLU A CA 1
ATOM 2048 C C . GLU A 1 275 ? 26.478 -10.706 -14.762 1.00 97.19 275 GLU A C 1
ATOM 2050 O O . GLU A 1 275 ? 26.915 -10.514 -15.895 1.00 97.19 275 GLU A O 1
ATOM 2055 N N . ALA A 1 276 ? 25.166 -10.655 -14.499 1.00 96.62 276 ALA A N 1
ATOM 2056 C CA . ALA A 1 276 ? 24.149 -10.452 -15.531 1.00 96.62 276 ALA A CA 1
ATOM 2057 C C . ALA A 1 276 ? 24.302 -9.116 -16.265 1.00 96.62 276 ALA A C 1
ATOM 2059 O O . ALA A 1 276 ? 24.171 -9.066 -17.486 1.00 96.62 276 ALA A O 1
ATOM 2060 N N . VAL A 1 277 ? 24.602 -8.029 -15.547 1.00 95.44 277 VAL A N 1
ATOM 2061 C CA . VAL A 1 277 ? 24.879 -6.728 -16.174 1.00 95.44 277 VAL A CA 1
ATOM 2062 C C . VAL A 1 277 ? 26.137 -6.805 -17.035 1.00 95.44 277 VAL A C 1
ATOM 2064 O O . VAL A 1 277 ? 26.111 -6.335 -18.167 1.00 95.44 277 VAL A O 1
ATOM 2067 N N . ALA A 1 278 ? 27.215 -7.414 -16.542 1.00 94.75 278 ALA A N 1
ATOM 2068 C CA . ALA A 1 278 ? 28.460 -7.537 -17.296 1.00 94.75 278 ALA A CA 1
ATOM 2069 C C . ALA A 1 278 ? 28.302 -8.385 -18.572 1.00 94.75 278 ALA A C 1
ATOM 2071 O O . ALA A 1 278 ? 28.900 -8.057 -19.595 1.00 94.75 278 ALA A O 1
ATOM 2072 N N . GLU A 1 279 ? 27.494 -9.448 -18.528 1.00 94.62 279 GLU A N 1
ATOM 2073 C CA . GLU A 1 279 ? 27.270 -10.348 -19.665 1.00 94.62 279 GLU A CA 1
ATOM 2074 C C . GLU A 1 279 ? 26.250 -9.800 -20.673 1.00 94.62 279 GLU A C 1
ATOM 2076 O O . GLU A 1 279 ? 26.421 -9.968 -21.880 1.00 94.62 279 GLU A O 1
ATOM 2081 N N . LEU A 1 280 ? 25.184 -9.147 -20.199 1.00 92.62 280 LEU A N 1
ATOM 2082 C CA . LEU A 1 280 ? 24.035 -8.796 -21.037 1.00 92.62 280 LEU A CA 1
ATOM 2083 C C . LEU A 1 280 ? 23.961 -7.314 -21.403 1.00 92.62 280 LEU A C 1
ATOM 2085 O O . LEU A 1 280 ? 23.355 -7.004 -22.425 1.00 92.62 280 LEU A O 1
ATOM 2089 N N . ALA A 1 281 ? 24.563 -6.396 -20.641 1.00 91.12 281 ALA A N 1
ATOM 2090 C CA . ALA A 1 281 ? 24.578 -4.964 -20.962 1.00 91.12 281 ALA A CA 1
ATOM 2091 C C . ALA A 1 281 ? 25.803 -4.593 -21.817 1.00 91.12 281 ALA A C 1
ATOM 2093 O O . ALA A 1 281 ? 26.641 -3.778 -21.430 1.00 91.12 281 ALA A O 1
ATOM 2094 N N . THR A 1 282 ? 25.929 -5.235 -22.979 1.00 85.38 282 THR A N 1
ATOM 2095 C CA . THR A 1 282 ? 27.040 -5.023 -23.916 1.00 85.38 282 THR A CA 1
ATOM 2096 C C . THR A 1 282 ? 26.612 -4.143 -25.087 1.00 85.38 282 THR A C 1
ATOM 2098 O O . THR A 1 282 ? 25.440 -4.107 -25.461 1.00 85.38 282 THR A O 1
ATOM 2101 N N . GLU A 1 283 ? 27.573 -3.483 -25.739 1.00 74.88 283 GLU A N 1
ATOM 2102 C CA . GLU A 1 283 ? 27.296 -2.703 -26.956 1.00 74.88 283 GLU A CA 1
ATOM 2103 C C . GLU A 1 283 ? 26.685 -3.562 -28.078 1.00 74.88 283 GLU A C 1
ATOM 2105 O O . GLU A 1 283 ? 25.926 -3.058 -28.900 1.00 74.88 283 GLU A O 1
ATOM 2110 N N . THR A 1 284 ? 26.986 -4.866 -28.108 1.00 75.94 284 THR A N 1
ATOM 2111 C CA . THR A 1 284 ? 26.486 -5.801 -29.127 1.00 75.94 284 THR A CA 1
ATOM 2112 C C . THR A 1 284 ? 25.050 -6.257 -28.867 1.00 75.94 284 THR A C 1
ATOM 2114 O O . THR A 1 284 ? 24.290 -6.436 -29.815 1.00 75.94 284 THR A O 1
ATOM 2117 N N . SER A 1 285 ? 24.664 -6.449 -27.603 1.00 75.12 285 SER A N 1
ATOM 2118 C CA . SER A 1 285 ? 23.290 -6.811 -27.224 1.00 75.12 285 SER A CA 1
ATOM 2119 C C . SER A 1 285 ? 22.345 -5.608 -27.216 1.00 75.12 285 SER A C 1
ATOM 2121 O O . SER A 1 285 ? 21.139 -5.783 -27.374 1.00 75.12 285 SER A O 1
ATOM 2123 N N . GLY A 1 286 ? 22.878 -4.394 -27.042 1.00 78.50 286 GLY A N 1
ATOM 2124 C CA . GLY A 1 286 ? 22.104 -3.152 -27.059 1.00 78.50 286 GLY A CA 1
ATOM 2125 C C . GLY A 1 286 ? 21.215 -2.945 -25.829 1.00 78.50 286 GLY A C 1
ATOM 2126 O O . GLY A 1 286 ? 20.389 -2.037 -25.829 1.00 78.50 286 GLY A O 1
ATOM 2127 N N . PHE A 1 287 ? 21.364 -3.764 -24.783 1.00 84.94 287 PHE A N 1
ATOM 2128 C CA . PHE A 1 287 ? 20.626 -3.604 -23.529 1.00 84.94 287 PHE A CA 1
ATOM 2129 C C . PHE A 1 287 ? 21.350 -2.630 -22.599 1.00 84.94 287 PHE A C 1
ATOM 2131 O O . PHE A 1 287 ? 22.571 -2.701 -22.445 1.00 84.94 287 PHE A O 1
ATOM 2138 N N . SER A 1 288 ? 20.606 -1.745 -21.934 1.00 87.69 288 SER A N 1
ATOM 2139 C CA . SER A 1 288 ? 21.191 -0.901 -20.893 1.00 87.69 288 SER A CA 1
ATOM 2140 C C . SER A 1 288 ? 21.385 -1.690 -19.594 1.00 87.69 288 SER A C 1
ATOM 2142 O O . SER A 1 288 ? 20.666 -2.650 -19.304 1.00 87.69 288 SER A O 1
ATOM 2144 N N . ALA A 1 289 ? 22.341 -1.267 -18.765 1.00 86.62 289 ALA A N 1
ATOM 2145 C CA . ALA A 1 289 ? 22.555 -1.877 -17.453 1.00 86.62 289 ALA A CA 1
ATOM 2146 C C . ALA A 1 289 ? 21.310 -1.786 -16.554 1.00 86.62 289 ALA A C 1
ATOM 2148 O O . ALA A 1 289 ? 21.077 -2.673 -15.733 1.00 86.62 289 ALA A O 1
ATOM 2149 N N . ASP A 1 290 ? 20.510 -0.731 -16.700 1.00 84.81 290 ASP A N 1
ATOM 2150 C CA . ASP A 1 290 ? 19.316 -0.531 -15.885 1.00 84.81 290 ASP A CA 1
ATOM 2151 C C . ASP A 1 290 ? 18.155 -1.416 -16.350 1.00 84.81 290 ASP A C 1
ATOM 2153 O O . ASP A 1 290 ? 17.481 -2.004 -15.501 1.00 84.81 290 ASP A O 1
ATOM 2157 N N . ASP A 1 291 ? 18.006 -1.644 -17.660 1.00 85.06 291 ASP A N 1
ATOM 2158 C CA . ASP A 1 291 ? 17.050 -2.625 -18.193 1.00 85.06 291 ASP A CA 1
ATOM 2159 C C . ASP A 1 291 ? 17.374 -4.036 -17.698 1.00 85.06 291 ASP A C 1
ATOM 2161 O O . ASP A 1 291 ? 16.484 -4.765 -17.256 1.00 85.06 291 ASP A O 1
ATOM 2165 N N . VAL A 1 292 ? 18.660 -4.415 -17.709 1.00 91.75 292 VAL A N 1
ATOM 2166 C CA . VAL A 1 292 ? 19.104 -5.718 -17.194 1.00 91.75 292 VAL A CA 1
ATOM 2167 C C . VAL A 1 292 ? 18.779 -5.848 -15.707 1.00 91.75 292 VAL A C 1
ATOM 2169 O O . VAL A 1 292 ? 18.211 -6.860 -15.300 1.00 91.75 292 VAL A O 1
ATOM 2172 N N . LYS A 1 293 ? 19.069 -4.832 -14.883 1.00 90.06 293 LYS A N 1
ATOM 2173 C CA . LYS A 1 293 ? 18.741 -4.856 -13.444 1.00 90.06 293 LYS A CA 1
ATOM 2174 C C . LYS A 1 293 ? 17.233 -4.953 -13.196 1.00 90.06 293 LYS A C 1
ATOM 2176 O O . LYS A 1 293 ? 16.816 -5.715 -12.323 1.00 90.06 293 LYS A O 1
ATOM 2181 N N . ALA A 1 294 ? 16.420 -4.204 -13.940 1.00 85.31 294 ALA A N 1
ATOM 2182 C CA . ALA A 1 294 ? 14.964 -4.222 -13.808 1.00 85.31 294 ALA A CA 1
ATOM 2183 C C . ALA A 1 294 ? 14.374 -5.585 -14.214 1.00 85.31 294 ALA A C 1
ATOM 2185 O O . ALA A 1 294 ? 13.553 -6.163 -13.492 1.00 85.31 294 ALA A O 1
ATOM 2186 N N . ALA A 1 295 ? 14.839 -6.143 -15.334 1.00 89.94 295 ALA A N 1
ATOM 2187 C CA . ALA A 1 295 ? 14.435 -7.464 -15.797 1.00 89.94 295 ALA A CA 1
ATOM 2188 C C . ALA A 1 295 ? 14.915 -8.578 -14.847 1.00 89.94 295 ALA A C 1
ATOM 2190 O O . ALA A 1 295 ? 14.159 -9.511 -14.572 1.00 89.94 295 ALA A O 1
ATOM 2191 N N . PHE A 1 296 ? 16.114 -8.449 -14.269 1.00 95.12 296 PHE A N 1
ATOM 2192 C CA . PHE A 1 296 ? 16.630 -9.356 -13.240 1.00 95.12 296 PHE A CA 1
ATOM 2193 C C . PHE A 1 296 ? 15.734 -9.349 -11.996 1.00 95.12 296 PHE A C 1
ATOM 2195 O O . PHE A 1 296 ? 15.304 -10.410 -11.551 1.00 95.12 296 PHE A O 1
ATOM 2202 N N . GLY A 1 297 ? 15.362 -8.170 -11.483 1.00 90.19 297 GLY A N 1
ATOM 2203 C CA . GLY A 1 297 ? 14.423 -8.056 -10.359 1.00 90.19 297 GLY A CA 1
ATOM 2204 C C . GLY A 1 297 ? 13.039 -8.645 -10.668 1.00 90.19 297 GLY A C 1
ATOM 2205 O O . GLY A 1 297 ? 12.411 -9.282 -9.820 1.00 90.19 297 GLY A O 1
ATOM 2206 N N . THR A 1 298 ? 12.575 -8.510 -11.912 1.00 88.00 298 THR A N 1
ATOM 2207 C CA . THR A 1 298 ? 11.330 -9.148 -12.375 1.00 88.00 298 THR A CA 1
ATOM 2208 C C . THR A 1 298 ? 11.449 -10.675 -12.398 1.00 88.00 298 THR A C 1
ATOM 2210 O O . THR A 1 298 ? 10.503 -11.380 -12.034 1.00 88.00 298 THR A O 1
ATOM 2213 N N . LEU A 1 299 ? 12.604 -11.208 -12.802 1.00 93.25 299 LEU A N 1
ATOM 2214 C CA . LEU A 1 299 ? 12.885 -12.641 -12.773 1.00 93.25 299 LEU A CA 1
ATOM 2215 C C . LEU A 1 299 ? 12.946 -13.171 -11.332 1.00 93.25 299 LEU A C 1
ATOM 2217 O O . LEU A 1 299 ? 12.293 -14.172 -11.039 1.00 93.25 299 LEU A O 1
ATOM 2221 N N . GLU A 1 300 ? 13.637 -12.470 -10.427 1.00 93.00 300 GLU A N 1
ATOM 2222 C CA . GLU A 1 300 ? 13.653 -12.760 -8.984 1.00 93.00 300 GLU A CA 1
ATOM 2223 C C . GLU A 1 300 ? 12.223 -12.893 -8.432 1.00 93.00 300 GLU A C 1
ATOM 2225 O O . GLU A 1 300 ? 11.868 -13.914 -7.835 1.00 93.00 300 GLU A O 1
ATOM 2230 N N . TYR A 1 301 ? 11.372 -11.898 -8.707 1.00 90.69 301 TYR A N 1
ATOM 2231 C CA . TYR A 1 301 ? 9.962 -11.900 -8.312 1.00 90.69 301 TYR A CA 1
ATOM 2232 C C . TYR A 1 301 ? 9.208 -13.135 -8.832 1.00 90.69 301 TYR A C 1
ATOM 2234 O O . TYR A 1 301 ? 8.523 -13.821 -8.064 1.00 90.69 301 TYR A O 1
ATOM 2242 N N . ARG A 1 302 ? 9.339 -13.440 -10.132 1.00 91.19 302 ARG A N 1
ATOM 2243 C CA . ARG A 1 302 ? 8.642 -14.566 -10.779 1.00 91.19 302 ARG A CA 1
ATOM 2244 C C . ARG A 1 302 ? 9.068 -15.908 -10.184 1.00 91.19 302 ARG A C 1
ATOM 2246 O O . ARG A 1 302 ? 8.202 -16.727 -9.879 1.00 91.19 302 ARG A O 1
ATOM 2253 N N . LEU A 1 303 ? 10.368 -16.118 -9.981 1.00 91.25 303 LEU A N 1
ATOM 2254 C CA . LEU A 1 303 ? 10.915 -17.374 -9.459 1.00 91.25 303 LEU A CA 1
ATOM 2255 C C . LEU A 1 303 ? 10.495 -17.626 -8.009 1.00 91.25 303 LEU A C 1
ATOM 2257 O O . LEU A 1 303 ? 10.016 -18.713 -7.684 1.00 91.25 303 LEU A O 1
ATOM 2261 N N . VAL A 1 304 ? 10.598 -16.614 -7.142 1.00 90.75 304 VAL A N 1
ATOM 2262 C CA . VAL A 1 304 ? 10.175 -16.741 -5.737 1.00 90.75 304 VAL A CA 1
ATOM 2263 C C . VAL A 1 304 ? 8.684 -17.064 -5.649 1.00 90.75 304 VAL A C 1
ATOM 2265 O O . VAL A 1 304 ? 8.289 -17.971 -4.914 1.00 90.75 304 VAL A O 1
ATOM 2268 N N . ARG A 1 305 ? 7.848 -16.360 -6.424 1.00 91.69 305 ARG A N 1
ATOM 2269 C CA . ARG A 1 305 ? 6.404 -16.613 -6.459 1.00 91.69 305 ARG A CA 1
ATOM 2270 C C . ARG A 1 305 ? 6.092 -18.026 -6.954 1.00 91.69 305 ARG A C 1
ATOM 2272 O O . ARG A 1 305 ? 5.281 -18.706 -6.330 1.00 91.69 305 ARG A O 1
ATOM 2279 N N . ALA A 1 306 ? 6.734 -18.470 -8.036 1.00 91.38 306 ALA A N 1
ATOM 2280 C CA . ALA A 1 306 ? 6.530 -19.803 -8.600 1.00 91.38 306 ALA A CA 1
ATOM 2281 C C . ALA A 1 306 ? 6.870 -20.910 -7.591 1.00 91.38 306 ALA A C 1
ATOM 2283 O O . ALA A 1 306 ? 6.079 -21.833 -7.415 1.00 91.38 306 ALA A O 1
ATOM 2284 N N . ASN A 1 307 ? 7.984 -20.775 -6.866 1.00 88.88 307 ASN A N 1
ATOM 2285 C CA . ASN A 1 307 ? 8.390 -21.737 -5.841 1.00 88.88 307 ASN A CA 1
ATOM 2286 C C . ASN A 1 307 ? 7.353 -21.860 -4.716 1.00 88.88 307 ASN A C 1
ATOM 2288 O O . ASN A 1 307 ? 6.957 -22.971 -4.367 1.00 88.88 307 ASN A O 1
ATOM 2292 N N . ILE A 1 308 ? 6.867 -20.732 -4.188 1.00 90.44 308 ILE A N 1
ATOM 2293 C CA . ILE A 1 308 ? 5.870 -20.728 -3.105 1.00 90.44 308 ILE A CA 1
ATOM 2294 C C . ILE A 1 308 ? 4.547 -21.352 -3.572 1.00 90.44 308 ILE A C 1
ATOM 2296 O O . ILE A 1 308 ? 3.949 -22.142 -2.841 1.00 90.44 308 ILE A O 1
ATOM 2300 N N . VAL A 1 309 ? 4.097 -21.033 -4.790 1.00 93.06 309 VAL A N 1
ATOM 2301 C CA . VAL A 1 309 ? 2.872 -21.608 -5.376 1.00 93.06 309 VAL A CA 1
ATOM 2302 C C . VAL A 1 309 ? 3.025 -23.111 -5.630 1.00 93.06 309 VAL A C 1
ATOM 2304 O O . VAL A 1 309 ? 2.083 -23.863 -5.405 1.00 93.06 309 VAL A O 1
ATOM 2307 N N . ALA A 1 310 ? 4.216 -23.563 -6.028 1.00 92.50 310 ALA A N 1
ATOM 2308 C CA . ALA A 1 310 ? 4.538 -24.978 -6.212 1.00 92.50 310 ALA A CA 1
ATOM 2309 C C . ALA A 1 310 ? 4.745 -25.750 -4.891 1.00 92.50 310 ALA A C 1
ATOM 2311 O O . ALA A 1 310 ? 5.105 -26.927 -4.922 1.00 92.50 310 ALA A O 1
ATOM 2312 N N . GLY A 1 311 ? 4.553 -25.109 -3.731 1.00 89.56 311 GLY A N 1
ATOM 2313 C CA . GLY A 1 311 ? 4.700 -25.736 -2.415 1.00 89.56 311 GLY A CA 1
ATOM 2314 C C . GLY A 1 311 ? 6.148 -25.981 -1.986 1.00 89.56 311 GLY A C 1
ATOM 2315 O O . GLY A 1 311 ? 6.384 -26.731 -1.040 1.00 89.56 311 GLY A O 1
ATOM 2316 N N . GLN A 1 312 ? 7.123 -25.366 -2.660 1.00 90.94 312 GLN A N 1
ATOM 2317 C CA . GLN A 1 312 ? 8.517 -25.400 -2.224 1.00 90.94 312 GLN A CA 1
ATOM 2318 C C . GLN A 1 312 ? 8.693 -24.584 -0.930 1.00 90.94 312 GLN A C 1
ATOM 2320 O O . GLN A 1 312 ? 7.907 -23.664 -0.673 1.00 90.94 312 GLN A O 1
ATOM 2325 N N . PRO A 1 313 ? 9.731 -24.872 -0.121 1.00 90.69 313 PRO A N 1
ATOM 2326 C CA . PRO A 1 313 ? 10.050 -24.059 1.045 1.00 90.69 313 PRO A CA 1
ATOM 2327 C C . PRO A 1 313 ? 10.221 -22.582 0.678 1.00 90.69 313 PRO A C 1
ATOM 2329 O O . PRO A 1 313 ? 10.753 -22.237 -0.381 1.00 90.69 313 PRO A O 1
ATOM 2332 N N . ARG A 1 314 ? 9.796 -21.695 1.577 1.00 93.31 314 ARG A N 1
ATOM 2333 C CA . ARG A 1 314 ? 10.053 -20.256 1.463 1.00 93.31 314 ARG A CA 1
ATOM 2334 C C . ARG A 1 314 ? 11.553 -19.980 1.570 1.00 93.31 314 ARG A C 1
ATOM 2336 O O . ARG A 1 314 ? 12.342 -20.845 1.929 1.00 93.31 314 ARG A O 1
ATOM 2343 N N . ILE A 1 315 ? 11.928 -18.730 1.318 1.00 91.50 315 ILE A N 1
ATOM 2344 C CA . ILE A 1 315 ? 13.323 -18.261 1.280 1.00 91.50 315 ILE A CA 1
ATOM 2345 C C . ILE A 1 315 ? 14.124 -18.628 2.546 1.00 91.50 315 ILE A C 1
ATOM 2347 O O . ILE A 1 315 ? 15.308 -18.928 2.469 1.00 91.50 315 ILE A O 1
ATOM 2351 N N . ASP A 1 316 ? 13.488 -18.624 3.718 1.00 89.12 316 ASP A N 1
ATOM 2352 C CA . ASP A 1 316 ? 14.117 -18.992 4.993 1.00 89.12 316 ASP A CA 1
ATOM 2353 C C . ASP A 1 316 ? 13.839 -20.447 5.419 1.00 89.12 316 ASP A C 1
ATOM 2355 O O . ASP A 1 316 ? 14.026 -20.807 6.579 1.00 89.12 316 ASP A O 1
ATOM 2359 N N . GLY A 1 317 ? 13.379 -21.286 4.487 1.00 89.56 317 GLY A N 1
ATOM 2360 C CA . GLY A 1 317 ? 13.113 -22.712 4.678 1.00 89.56 317 GLY A CA 1
ATOM 2361 C C . GLY A 1 317 ? 11.748 -23.052 5.282 1.00 89.56 317 GLY A C 1
ATOM 2362 O O . GLY A 1 317 ? 11.417 -24.230 5.394 1.00 89.56 317 GLY A O 1
ATOM 2363 N N . ARG A 1 318 ? 10.937 -22.060 5.670 1.00 93.75 318 ARG A N 1
ATOM 2364 C CA . ARG A 1 318 ? 9.620 -22.297 6.286 1.00 93.75 318 ARG A CA 1
ATOM 2365 C C . ARG A 1 318 ? 8.552 -22.703 5.274 1.00 93.75 318 ARG A C 1
ATOM 2367 O O . ARG A 1 318 ? 8.630 -22.369 4.094 1.00 93.75 318 ARG A O 1
ATOM 2374 N N . ASP A 1 319 ? 7.490 -23.322 5.777 1.00 94.44 319 ASP A N 1
ATOM 2375 C CA . ASP A 1 319 ? 6.228 -23.462 5.052 1.00 94.44 319 ASP A CA 1
ATOM 2376 C C . ASP A 1 319 ? 5.368 -22.176 5.131 1.00 94.44 319 ASP A C 1
ATOM 2378 O O . ASP A 1 319 ? 5.755 -21.145 5.704 1.00 94.44 319 ASP A O 1
ATOM 2382 N N . ASN A 1 320 ? 4.169 -22.229 4.551 1.00 94.19 320 ASN A N 1
ATOM 2383 C CA . ASN A 1 320 ? 3.239 -21.098 4.492 1.00 94.19 320 ASN A CA 1
ATOM 2384 C C . ASN A 1 320 ? 2.464 -20.847 5.799 1.00 94.19 320 ASN A C 1
ATOM 2386 O O . ASN A 1 320 ? 1.714 -19.877 5.865 1.00 94.19 320 ASN A O 1
ATOM 2390 N N . LYS A 1 321 ? 2.634 -21.682 6.832 1.00 95.94 321 LYS A N 1
ATOM 2391 C CA . LYS A 1 321 ? 1.869 -21.614 8.092 1.00 95.94 321 LYS A CA 1
ATOM 2392 C C . LYS A 1 321 ? 2.741 -21.312 9.312 1.00 95.94 321 LYS A C 1
ATOM 2394 O O . LYS A 1 321 ? 2.251 -20.814 10.319 1.00 95.94 321 LYS A O 1
ATOM 2399 N N . THR A 1 322 ? 4.039 -21.570 9.218 1.00 96.00 322 THR A N 1
ATOM 2400 C CA . THR A 1 322 ? 4.971 -21.494 10.338 1.00 96.00 322 THR A CA 1
ATOM 2401 C C . THR A 1 322 ? 5.472 -20.065 10.556 1.00 96.00 322 THR A C 1
ATOM 2403 O O . THR A 1 322 ? 6.062 -19.416 9.676 1.00 96.00 322 THR A O 1
ATOM 2406 N N . VAL A 1 323 ? 5.268 -19.564 11.775 1.00 96.94 323 VAL A N 1
ATOM 2407 C CA . VAL A 1 323 ? 5.825 -18.292 12.256 1.00 96.94 323 VAL A CA 1
ATOM 2408 C C . VAL A 1 323 ? 7.317 -18.472 12.587 1.00 96.94 323 VAL A C 1
ATOM 2410 O O . VAL A 1 323 ? 7.756 -19.558 12.950 1.00 96.94 323 VAL A O 1
ATOM 2413 N N . ARG A 1 324 ? 8.127 -17.416 12.418 1.00 95.81 324 ARG A N 1
ATOM 2414 C CA . ARG A 1 324 ? 9.560 -17.425 12.793 1.00 95.81 324 ARG A CA 1
ATOM 2415 C C . ARG A 1 324 ? 9.725 -17.581 14.312 1.00 95.81 324 ARG A C 1
ATOM 2417 O O . ARG A 1 324 ? 8.804 -17.193 15.027 1.00 95.81 324 ARG A O 1
ATOM 2424 N N . PRO A 1 325 ? 10.888 -18.052 14.803 1.00 96.81 325 PRO A N 1
ATOM 2425 C CA . PRO A 1 325 ? 11.170 -18.123 16.236 1.00 96.81 325 PRO A CA 1
ATOM 2426 C C . PRO A 1 325 ? 10.906 -16.791 16.942 1.00 96.81 325 PRO A C 1
ATOM 2428 O O . PRO A 1 325 ? 11.260 -15.734 16.413 1.00 96.81 325 PRO A O 1
ATOM 2431 N N . ILE A 1 326 ? 10.279 -16.861 18.117 1.00 98.38 326 ILE A N 1
ATOM 2432 C CA . ILE A 1 326 ? 9.922 -15.702 18.938 1.00 98.38 326 ILE A CA 1
ATOM 2433 C C . ILE A 1 326 ? 10.726 -15.747 20.236 1.00 98.38 326 ILE A C 1
ATOM 2435 O O . ILE A 1 326 ? 10.797 -16.787 20.887 1.00 98.38 326 ILE A O 1
ATOM 2439 N N . GLN A 1 327 ? 11.307 -14.611 20.606 1.00 98.50 327 GLN A N 1
ATOM 2440 C CA . GLN A 1 327 ? 11.935 -14.372 21.901 1.00 98.50 327 GLN A CA 1
ATOM 2441 C C . GLN A 1 327 ? 11.320 -13.117 22.511 1.00 98.50 327 GLN A C 1
ATOM 2443 O O . GLN A 1 327 ? 11.102 -12.123 21.812 1.00 98.50 327 GLN A O 1
ATOM 2448 N N . VAL A 1 328 ? 11.017 -13.188 23.804 1.00 98.56 328 VAL A N 1
ATOM 2449 C CA . VAL A 1 328 ? 10.369 -12.107 24.544 1.00 98.56 328 VAL A CA 1
ATOM 2450 C C . VAL A 1 328 ? 11.127 -11.892 25.839 1.00 98.56 328 VAL A C 1
ATOM 2452 O O . VAL A 1 328 ? 11.242 -12.807 26.651 1.00 98.56 328 VAL A O 1
ATOM 2455 N N . GLU A 1 329 ? 11.604 -10.670 26.034 1.00 98.44 329 GLU A N 1
ATOM 2456 C CA . GLU A 1 329 ? 12.218 -10.221 27.279 1.00 98.44 329 GLU A CA 1
ATOM 2457 C C . GLU A 1 329 ? 11.482 -8.982 27.787 1.00 98.44 329 GLU A C 1
ATOM 2459 O O . GLU A 1 329 ? 11.044 -8.141 27.001 1.00 98.44 329 GLU A O 1
ATOM 2464 N N . VAL A 1 330 ? 11.353 -8.855 29.106 1.00 98.44 330 VAL A N 1
ATOM 2465 C CA . VAL A 1 330 ? 10.721 -7.708 29.772 1.00 98.44 330 VAL A CA 1
ATOM 2466 C C . VAL A 1 330 ? 11.660 -7.139 30.828 1.00 98.44 330 VAL A C 1
ATOM 2468 O O . VAL A 1 330 ? 12.501 -7.855 31.365 1.00 98.44 330 VAL A O 1
ATOM 2471 N N . GLY A 1 331 ? 11.533 -5.847 31.129 1.00 97.75 331 GLY A N 1
ATOM 2472 C CA . GLY A 1 331 ? 12.395 -5.184 32.114 1.00 97.75 331 GLY A CA 1
ATOM 2473 C C . GLY A 1 331 ? 13.849 -5.026 31.655 1.00 97.75 331 GLY A C 1
ATOM 2474 O O . GLY A 1 331 ? 14.747 -4.914 32.485 1.00 97.75 331 GLY A O 1
ATOM 2475 N N . VAL A 1 332 ? 14.087 -5.005 30.340 1.00 97.88 332 VAL A N 1
ATOM 2476 C CA . VAL A 1 332 ? 15.427 -4.918 29.730 1.00 97.88 332 VAL A CA 1
ATOM 2477 C C . VAL A 1 332 ? 16.134 -3.578 29.984 1.00 97.88 332 VAL A C 1
ATOM 2479 O O . VAL A 1 332 ? 17.355 -3.492 29.876 1.00 97.88 332 VAL A O 1
ATOM 2482 N N . LEU A 1 333 ? 15.393 -2.522 30.347 1.00 98.06 333 LEU A N 1
ATOM 2483 C CA . LEU A 1 333 ? 15.937 -1.206 30.695 1.00 98.06 333 LEU A CA 1
ATOM 2484 C C . LEU A 1 333 ? 15.708 -0.878 32.175 1.00 98.06 333 LEU A C 1
ATOM 2486 O O . LEU A 1 333 ? 14.582 -0.620 32.592 1.00 98.06 333 LEU A O 1
ATOM 2490 N N . GLY A 1 334 ? 16.792 -0.761 32.948 1.00 97.31 334 GLY A N 1
ATOM 2491 C CA . GLY A 1 334 ? 16.729 -0.558 34.404 1.00 97.31 334 GLY A CA 1
ATOM 2492 C C . GLY A 1 334 ? 16.177 0.791 34.896 1.00 97.31 334 GLY A C 1
ATOM 2493 O O . GLY A 1 334 ? 16.020 0.965 36.099 1.00 97.31 334 GLY A O 1
ATOM 2494 N N . LYS A 1 335 ? 15.906 1.757 34.006 1.00 97.62 335 LYS A N 1
ATOM 2495 C CA . LYS A 1 335 ? 15.330 3.074 34.361 1.00 97.62 335 LYS A CA 1
ATOM 2496 C C . LYS A 1 335 ? 13.962 3.354 33.729 1.00 97.62 335 LYS A C 1
ATOM 2498 O O . LYS A 1 335 ? 13.380 4.394 34.016 1.00 97.62 335 LYS A O 1
ATOM 2503 N N . ALA A 1 336 ? 13.476 2.489 32.841 1.00 97.75 336 ALA A N 1
ATOM 2504 C CA . ALA A 1 336 ? 12.169 2.672 32.214 1.00 97.75 336 ALA A CA 1
ATOM 2505 C C . ALA A 1 336 ? 11.047 2.264 33.180 1.00 97.75 336 ALA A C 1
ATOM 2507 O O . ALA A 1 336 ? 11.241 1.351 33.980 1.00 97.75 336 ALA A O 1
ATOM 2508 N N . HIS A 1 337 ? 9.863 2.880 33.073 1.00 98.31 337 HIS A N 1
ATOM 2509 C CA . HIS A 1 337 ? 8.688 2.413 33.823 1.00 98.31 337 HIS A CA 1
ATOM 2510 C C . HIS A 1 337 ? 8.270 1.003 33.372 1.00 98.31 337 HIS A C 1
ATOM 2512 O O . HIS A 1 337 ? 8.010 0.138 34.201 1.00 98.31 337 HIS A O 1
ATOM 2518 N N . GLY A 1 338 ? 8.266 0.756 32.060 1.00 98.31 338 GLY A N 1
ATOM 2519 C CA . GLY A 1 338 ? 8.136 -0.572 31.469 1.00 98.31 338 GLY A CA 1
ATOM 2520 C C . GLY A 1 338 ? 8.986 -0.684 30.208 1.00 98.31 338 GLY A C 1
ATOM 2521 O O . GLY A 1 338 ? 9.155 0.286 29.473 1.00 98.31 338 GLY A O 1
ATOM 2522 N N . SER A 1 339 ? 9.550 -1.861 29.952 1.00 98.50 339 SER A N 1
ATOM 2523 C CA . SER A 1 339 ? 10.297 -2.131 28.720 1.00 98.50 339 SER A CA 1
ATOM 2524 C C . SER A 1 339 ? 10.130 -3.580 28.285 1.00 98.50 339 SER A C 1
ATOM 2526 O O . SER A 1 339 ? 10.012 -4.468 29.131 1.00 98.50 339 SER A O 1
ATOM 2528 N N . ALA A 1 340 ? 10.133 -3.807 26.975 1.00 98.56 340 ALA A N 1
ATOM 2529 C CA . ALA A 1 340 ? 10.102 -5.126 26.366 1.00 98.56 340 ALA A CA 1
ATOM 2530 C C . ALA A 1 340 ? 11.018 -5.175 25.139 1.00 98.56 340 ALA A C 1
ATOM 2532 O O . ALA A 1 340 ? 11.050 -4.234 24.347 1.00 98.56 340 ALA A O 1
ATOM 2533 N N . LEU A 1 341 ? 11.731 -6.286 24.968 1.00 98.50 341 LEU A N 1
ATOM 2534 C CA . LEU A 1 341 ? 12.441 -6.621 23.741 1.00 98.50 341 LEU A CA 1
ATOM 2535 C C . LEU A 1 341 ? 11.729 -7.809 23.097 1.00 98.50 341 LEU A C 1
ATOM 2537 O O . LEU A 1 341 ? 11.787 -8.934 23.593 1.00 98.50 341 LEU A O 1
ATOM 2541 N N . PHE A 1 342 ? 11.025 -7.543 22.001 1.00 98.56 342 PHE A N 1
ATOM 2542 C CA . PHE A 1 342 ? 10.331 -8.562 21.226 1.00 98.56 342 PHE A CA 1
ATOM 2543 C C . PHE A 1 342 ? 11.121 -8.856 19.955 1.00 98.56 342 PHE A C 1
ATOM 2545 O O . PHE A 1 342 ? 11.337 -7.964 19.132 1.00 98.56 342 PHE A O 1
ATOM 2552 N N . THR A 1 343 ? 11.517 -10.111 19.766 1.00 98.31 343 THR A N 1
ATOM 2553 C CA . THR A 1 343 ? 12.211 -10.566 18.556 1.00 98.31 343 THR A CA 1
ATOM 2554 C C . THR A 1 343 ? 11.399 -11.665 17.885 1.00 98.31 343 THR A C 1
ATOM 2556 O O . THR A 1 343 ? 11.079 -12.669 18.511 1.00 98.31 343 THR A O 1
ATOM 2559 N N . ARG A 1 344 ? 11.086 -11.502 16.596 1.00 97.56 344 ARG A N 1
ATOM 2560 C CA . ARG A 1 344 ? 10.443 -12.513 15.743 1.00 97.56 344 ARG A CA 1
ATOM 2561 C C . ARG A 1 344 ? 11.280 -12.731 14.485 1.00 97.56 344 ARG A C 1
ATOM 2563 O O . ARG A 1 344 ? 11.134 -12.016 13.489 1.00 97.56 344 ARG A O 1
ATOM 2570 N N . GLY A 1 345 ? 12.136 -13.750 14.509 1.00 93.56 345 GLY A N 1
ATOM 2571 C CA . GLY A 1 345 ? 13.185 -13.953 13.506 1.00 93.56 345 GLY A CA 1
ATOM 2572 C C . GLY A 1 345 ? 14.157 -12.772 13.478 1.00 93.56 345 GLY A C 1
ATOM 2573 O O . GLY A 1 345 ? 14.644 -12.354 14.516 1.00 93.56 345 GLY A O 1
ATOM 2574 N N . GLU A 1 346 ? 14.399 -12.198 12.300 1.00 90.88 346 GLU A N 1
ATOM 2575 C CA . GLU A 1 346 ? 15.269 -11.019 12.133 1.00 90.88 346 GLU A CA 1
ATOM 2576 C C . GLU A 1 346 ? 14.557 -9.672 12.385 1.00 90.88 346 GLU A C 1
ATOM 2578 O O . GLU A 1 346 ? 15.138 -8.612 12.172 1.00 90.88 346 GLU A O 1
ATOM 2583 N N . THR A 1 347 ? 13.279 -9.681 12.781 1.00 94.50 347 THR A N 1
ATOM 2584 C CA . THR A 1 347 ? 12.551 -8.461 13.160 1.00 94.50 347 THR A CA 1
ATOM 2585 C C . THR A 1 347 ? 12.596 -8.305 14.672 1.00 94.50 347 THR A C 1
ATOM 2587 O O . THR A 1 347 ? 12.088 -9.171 15.382 1.00 94.50 347 THR A O 1
ATOM 2590 N N . GLN A 1 348 ? 13.152 -7.197 15.155 1.00 97.94 348 GLN A N 1
ATOM 2591 C CA . GLN A 1 348 ? 13.250 -6.889 16.578 1.00 97.94 348 GLN A CA 1
ATOM 2592 C C . GLN A 1 348 ? 12.650 -5.514 16.877 1.00 97.94 348 GLN A C 1
ATOM 2594 O O . GLN A 1 348 ? 12.835 -4.573 16.107 1.00 97.94 348 GLN A O 1
ATOM 2599 N N . ALA A 1 349 ? 11.941 -5.412 17.998 1.00 98.25 349 ALA A N 1
ATOM 2600 C CA . ALA A 1 349 ? 11.385 -4.174 18.519 1.00 98.25 349 ALA A CA 1
ATOM 2601 C C . ALA A 1 349 ? 11.733 -4.036 20.006 1.00 98.25 349 ALA A C 1
ATOM 2603 O O . ALA A 1 349 ? 11.372 -4.892 20.816 1.00 98.25 349 ALA A O 1
ATOM 2604 N N . LEU A 1 350 ? 12.419 -2.945 20.356 1.00 98.31 350 LEU A N 1
ATOM 2605 C CA . LEU A 1 350 ? 12.542 -2.473 21.732 1.00 98.31 350 LEU A CA 1
ATOM 2606 C C . LEU A 1 350 ? 11.394 -1.496 21.992 1.00 98.31 350 LEU A C 1
ATOM 2608 O O . LEU A 1 350 ? 11.350 -0.419 21.402 1.00 98.31 350 LEU A O 1
ATOM 2612 N N . VAL A 1 351 ? 10.468 -1.881 22.862 1.00 98.50 351 VAL A N 1
ATOM 2613 C CA . VAL A 1 351 ? 9.289 -1.089 23.218 1.00 98.50 351 VAL A CA 1
ATOM 2614 C C . VAL A 1 351 ? 9.444 -0.592 24.648 1.00 98.50 351 VAL A C 1
ATOM 2616 O O . VAL A 1 351 ? 9.815 -1.353 25.542 1.00 98.50 351 VAL A O 1
ATOM 2619 N N . VAL A 1 352 ? 9.161 0.690 24.870 1.00 98.25 352 VAL A N 1
ATOM 2620 C CA . VAL A 1 352 ? 9.252 1.340 26.181 1.00 98.25 352 VAL A CA 1
ATOM 2621 C C . VAL A 1 352 ? 7.911 1.977 26.509 1.00 98.25 352 VAL A C 1
ATOM 2623 O O . VAL A 1 352 ? 7.362 2.718 25.700 1.00 98.25 352 VAL A O 1
ATOM 2626 N N . ALA A 1 353 ? 7.402 1.696 27.705 1.00 98.06 353 ALA A N 1
ATOM 2627 C CA . ALA A 1 353 ? 6.218 2.333 28.255 1.00 98.06 353 ALA A CA 1
ATOM 2628 C C . ALA A 1 353 ? 6.645 3.333 29.332 1.00 98.06 353 ALA A C 1
ATOM 2630 O O . ALA A 1 353 ? 7.382 2.982 30.258 1.00 98.06 353 ALA A O 1
ATOM 2631 N N . THR A 1 354 ? 6.157 4.567 29.223 1.00 97.62 354 THR A N 1
ATOM 2632 C CA . THR A 1 354 ? 6.421 5.642 30.181 1.00 97.62 354 THR A CA 1
ATOM 2633 C C . THR A 1 354 ? 5.097 6.190 30.684 1.00 97.62 354 THR A C 1
ATOM 2635 O O . THR A 1 354 ? 4.296 6.698 29.910 1.00 97.62 354 THR A O 1
ATOM 2638 N N . LEU A 1 355 ? 4.873 6.089 31.990 1.00 97.44 355 LEU A N 1
ATOM 2639 C CA . LEU A 1 355 ? 3.747 6.718 32.668 1.00 97.44 355 LEU A CA 1
ATOM 2640 C C . LEU A 1 355 ? 4.044 8.192 32.968 1.00 97.44 355 LEU A C 1
ATOM 2642 O O . LEU A 1 355 ? 5.146 8.527 33.405 1.00 97.44 355 LEU A O 1
ATOM 2646 N N . GLY A 1 356 ? 3.042 9.037 32.755 1.00 96.69 356 GLY A N 1
ATOM 2647 C CA . GLY A 1 356 ? 3.049 10.456 33.086 1.00 96.69 356 GLY A CA 1
ATOM 2648 C C . GLY A 1 356 ? 1.812 10.834 33.895 1.00 96.69 356 GLY A C 1
ATOM 2649 O O . GLY A 1 356 ? 0.911 10.019 34.103 1.00 96.69 356 GLY A O 1
ATOM 2650 N N . ASN A 1 357 ? 1.772 12.071 34.374 1.00 96.81 357 ASN A N 1
ATOM 2651 C CA . ASN A 1 357 ? 0.566 12.637 34.978 1.00 96.81 357 ASN A CA 1
ATOM 2652 C C . ASN A 1 357 ? -0.248 13.407 33.921 1.00 96.81 357 ASN A C 1
ATOM 2654 O O . ASN A 1 357 ? 0.110 13.444 32.749 1.00 96.81 357 ASN A O 1
ATOM 2658 N N . ALA A 1 358 ? -1.342 14.056 34.328 1.00 95.06 358 ALA A N 1
ATOM 2659 C CA . ALA A 1 358 ? -2.203 14.807 33.409 1.00 95.06 358 ALA A CA 1
ATOM 2660 C C . ALA A 1 358 ? -1.478 15.913 32.608 1.00 95.06 358 ALA A C 1
ATOM 2662 O O . ALA A 1 358 ? -1.970 16.312 31.558 1.00 95.06 358 ALA A O 1
ATOM 2663 N N . ARG A 1 359 ? -0.318 16.407 33.069 1.00 95.19 359 ARG A N 1
ATOM 2664 C CA . ARG A 1 359 ? 0.504 17.385 32.333 1.00 95.19 359 ARG A CA 1
ATOM 2665 C C . ARG A 1 359 ? 1.214 16.783 31.121 1.00 95.19 359 ARG A C 1
ATOM 2667 O O . ARG A 1 359 ? 1.593 17.537 30.235 1.00 95.19 359 ARG A O 1
ATOM 2674 N N . ASP A 1 360 ? 1.394 15.466 31.101 1.00 95.12 360 ASP A N 1
ATOM 2675 C CA . ASP A 1 360 ? 2.066 14.737 30.022 1.00 95.12 360 ASP A CA 1
ATOM 2676 C C . ASP A 1 360 ? 1.070 14.239 28.957 1.00 95.12 360 ASP A C 1
ATOM 2678 O O . ASP A 1 360 ? 1.473 13.631 27.966 1.00 95.12 360 ASP A O 1
ATOM 2682 N N . ALA A 1 361 ? -0.234 14.476 29.153 1.00 94.19 361 ALA A N 1
ATOM 2683 C CA . ALA A 1 361 ? -1.255 14.125 28.176 1.00 94.19 361 ALA A CA 1
ATOM 2684 C C . ALA A 1 361 ? -1.044 14.918 26.877 1.00 94.19 361 ALA A C 1
ATOM 2686 O O . ALA A 1 361 ? -0.897 16.142 26.897 1.00 94.19 361 ALA A O 1
ATOM 2687 N N . GLN A 1 362 ? -1.056 14.222 25.739 1.00 93.94 362 GLN A N 1
ATOM 2688 C CA . GLN A 1 362 ? -0.974 14.871 24.438 1.00 93.94 362 GLN A CA 1
ATOM 2689 C C . GLN A 1 362 ? -2.278 15.629 24.175 1.00 93.94 362 GLN A C 1
ATOM 2691 O O . GLN A 1 362 ? -3.335 15.029 23.995 1.00 93.94 362 GLN A O 1
ATOM 2696 N N . ILE A 1 363 ? -2.196 16.957 24.151 1.00 91.12 363 ILE A N 1
ATOM 2697 C CA . ILE A 1 363 ? -3.307 17.804 23.721 1.00 91.12 363 ILE A CA 1
ATOM 2698 C C . ILE A 1 363 ? -3.261 17.851 22.202 1.00 91.12 363 ILE A C 1
ATOM 2700 O O . ILE A 1 363 ? -2.284 18.328 21.621 1.00 91.12 363 ILE A O 1
ATOM 2704 N N . ILE A 1 364 ? -4.309 17.337 21.572 1.00 87.19 364 ILE A N 1
ATOM 2705 C CA . ILE A 1 364 ? -4.485 17.410 20.129 1.00 87.19 364 ILE A CA 1
ATOM 2706 C C . ILE A 1 364 ? -5.697 18.293 19.868 1.00 87.19 364 ILE A C 1
ATOM 2708 O O . ILE A 1 364 ? -6.774 18.041 20.405 1.00 87.19 364 ILE A O 1
ATOM 2712 N N . ASP A 1 365 ? -5.496 19.335 19.071 1.00 78.62 365 ASP A N 1
ATOM 2713 C CA . ASP A 1 365 ? -6.576 20.152 18.529 1.00 78.62 365 ASP A CA 1
ATOM 2714 C C . ASP A 1 365 ? -6.984 19.529 17.187 1.00 78.62 365 ASP A C 1
ATOM 2716 O O . ASP A 1 365 ? -6.262 19.647 16.193 1.00 78.62 365 ASP A O 1
ATOM 2720 N N . PHE A 1 366 ? -8.069 18.753 17.202 1.00 66.94 366 PHE A N 1
ATOM 2721 C CA . PHE A 1 366 ? -8.684 18.184 16.000 1.00 66.94 366 PHE A CA 1
ATOM 2722 C C . PHE A 1 366 ? -9.802 19.115 15.496 1.00 66.94 366 PHE A C 1
ATOM 2724 O O . PHE A 1 366 ? -10.390 19.861 16.277 1.00 66.94 366 PHE A O 1
ATOM 2731 N N . LEU A 1 367 ? -10.050 19.081 14.179 1.00 56.59 367 LEU A N 1
ATOM 2732 C CA . LEU A 1 367 ? -10.992 19.946 13.442 1.00 56.59 367 LEU A CA 1
ATOM 2733 C C . LEU A 1 367 ? -12.396 20.069 14.060 1.00 56.59 367 LEU A C 1
ATOM 2735 O O . LEU A 1 367 ? -12.956 19.039 14.487 1.00 56.59 367 LEU A O 1
#